Protein AF-0000000085154246 (afdb_homodimer)

Foldseek 3Di:
DPPPPLAAAEEEEADDDVVQVVVLCVLQVVDPRYHYDPDPPQQAGAEYEHEADPDQQVVLVVVLVCCVVRSYNAYEYEYCDLACVNLVSCVVSPHQAYAHPVGQSLQSNLVVLVSSCVPVVPNPPCPVLQQAAEEEFAELDPPLCLLLLLLQLQLLLCVVPVNFAEEEEEADAPDWCNCLLQVHDAPAALVVCLVCLVSLGNSSLQSRWDAGPSRYTYHIYHDPPPDPPPSSLVSVLSNSRNVSSRGNYYYYRNYHDDDPSNLSSLLSHQAYEYRAEPDPSSLQSLLVVLVVQVVSDPSNPPRYAYEHEQDDPPRPQDQVNSQVSSVHHHDYYAHRDPPLSVVSSNVSHRSCVSPVPDPRNVRSNVVSCVVVVVVVVVVVVVVVVD/DPPPPLAQAEEEEADDDPVQVVVLCVLQVVDPRYHYDPDPPQQAGAEYEHEADPDQQVVLVVVLVCCVVRSYNAYEYEYCDLACVNLVSCVVSPHQAYAHPVGQSLQSNLVVLVSSCVPVVPNPPCPVLQQAAEEEFAELDPPLCRLLLLLQLQLLLCVLPVNFAEEEEEADAPDWCNCLLQVHDAPAALVVCLVCLVSLGHSSLQSRWDAGPSRYTYHIYHDPPPDPPPSNLVSVLSNSRNVSSRGNY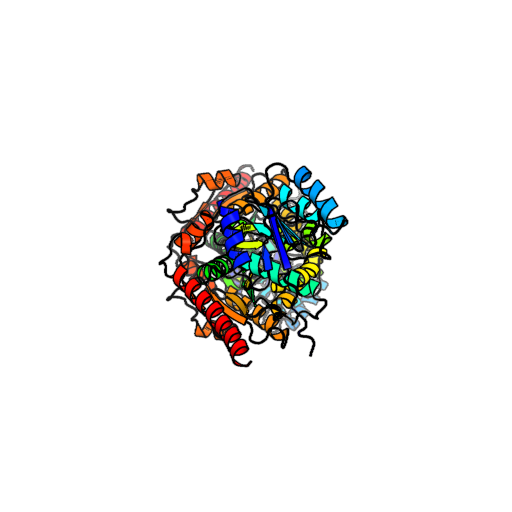YYYRNYHDDDPSNLSSLLSHQAYEYRAEQDPSSLQSLLVVLVVQVVSDPSNPPRYAYEHEQDDPPRPQDQVNSQVSSVHHHDYYAHRDPPLSVVSSNVSHRSCVSPVPDPRNVRSNVVSCVVVVVVVVVVVVVVVVD

Radius of gyration: 33.59 Å; Cα contacts (8 Å, |Δi|>4): 1406; chains: 2; bounding box: 51×113×71 Å

InterPro domains:
  IPR025669 AAA domain [PF13614] (134-272)
  IPR027417 P-loop containing nucleoside triphosphate hydrolase [G3DSA:3.40.50.300] (132-374)
  IPR027417 P-loop containing nucleoside triphosphate hydrolase [SSF52540] (134-374)
  IPR050625 ParA/MinD ATPase [PTHR43384] (123-372)

pLDDT: mean 81.23, std 17.42, range [25.52, 98.69]

Secondary structure (DSSP, 8-state):
-------PEEEEEE--SHHHHHHHHHHHHTSTTEEEE--TT-S-EEEEEEE--S-HHHHHHHHHHHHHTTSEEEEEEEES---HHHHHHHHHHTEEEEEESSPPHHHHHHHHHHHHHHHT-S----------EEEEEEESSTTSSHHHHHHHHHHHHHHH-TTS-EEEEE--SS---HHHHTT------HHHHHHTGGG--HHHHHHTSEE-TTS-EEEPPPP--TT--THHHHHHHHHHHHHHTT-SEEEEE-TT---HHHHHHHHH-SEEEEEE-SSHHHHHHHHHHHHHHHHTGGGTTTTEEEEEEEE-TT-SS-HHHHHHHHTS-EEEEEE--HHHHHHHHHHT--HHHH-TTSHHHHHHHHHHHHHHHHHHHHHHHHHHT-/-------PEEEEEE---HHHHHHHHHHHHTSTTEEEE--TT-S-EEEEEEE--S-HHHHHHHHHHHHHTTSEEEEEEEES---HHHHHHHHHHT-SEEEESSPPHHHHHHHHHHHHHHHT-S----------EEEEEEESSTTSSHHHHHHHHHHHHHHH-TTS-EEEEE--SS---HHHHTT------HHHHHHTGGG--HHHHHHTSEE-TTS-EEEPPPP--TT--THHHHHHHHHHHHHHTT-SEEEEE-TT---HHHHHHHHH-SEEEEEE-SSHHHHHHHHHHHHHHHHTGGGTTTTEEEEEEEE-TT-SS-HHHHHHHHTS-EEEEEE--HHHHHHHHHHT--HHHH-TTSHHHHHHHHHHHHHHHHHHHHHHHHHHT-

Nearest PDB structures (foldseek):
  3ea0-assembly1_A  TM=9.369E-01  e=1.024E-16  Chlorobaculum tepidum TLS
  3ea0-assembly1_B  TM=9.323E-01  e=1.671E-16  Chlorobaculum tepidum TLS
  1hyq-assembly1_A  TM=8.424E-01  e=2.486E-11  Archaeoglobus fulgidus
  3r9j-assembly1_B-1  TM=8.556E-01  e=5.227E-10  Escherichia coli K-12
  4e09-assembly1_A-2  TM=7.878E-01  e=6.730E-06  Escherichia coli

Sequence (772 aa):
MKYNRTKKLSARLAVKTPEVLQSLTDIVSSLDNITLLDDPKATRVDVLVLEIGSDPDSELETIRTLLQEGVVGTLFVTSAEATSKILLPALHTGAKEFFQQPILPQEVVKAFMEVRVSDNGQESEEMPSKEGSIFSVLGAKGGVGTTTFAVNLATSIQSFDKSKLVALIDMNRMVGEVPLFLNLETDLNWEEIGKNINRLDAAYLKSAMTRHSSGVYVMPAPNKIANGVQLARDYLVTILTAMQDFFDYIVIDSGMYLDDISFKIFEKSEVVYLISTLSLPCIINAKRLKESLDMGGEMTNGKVQIIANRFEKKSQISLKEAGKMIGGEISVTIPNDYELTMSAINNGKPIANVRGKSNLARVYSALAETIVGKNNTKGKHWWNAKMKYNRTKKLSARLAVKTPEVLQSLTDIVSSLDNITLLDDPKATRVDVLVLEIGSDPDSELETIRTLLQEGVVGTLFVTSAEATSKILLPALHTGAKEFFQQPILPQEVVKAFMEVRVSDNGQESEEMPSKEGSIFSVLGAKGGVGTTTFAVNLATSIQSFDKSKLVALIDMNRMVGEVPLFLNLETDLNWEEIGKNINRLDAAYLKSAMTRHSSGVYVMPAPNKIANGVQLARDYLVTILTAMQDFFDYIVIDSGMYLDDISFKIFEKSEVVYLISTLSLPCIINAKRLKESLDMGGEMTNGKVQIIANRFEKKSQISLKEAGKMIGGEISVTIPNDYELTMSAINNGKPIANVRGKSNLARVYSALAETIVGKNNTKGKHWWNAK

Solvent-accessible surface area (backbone atoms only — not comparable to full-atom values): 40996 Å² total; per-residue (Å²): 132,78,75,77,72,78,75,57,43,35,31,34,75,53,48,83,52,63,72,57,37,50,51,51,49,54,50,49,65,67,39,83,62,48,42,77,51,83,60,87,80,61,74,63,33,44,31,36,36,36,48,54,67,96,52,47,65,68,60,40,55,58,47,36,53,33,43,74,71,54,29,30,65,39,40,34,36,29,27,75,62,83,43,68,82,48,43,50,57,40,47,75,53,54,35,55,35,64,45,53,49,78,74,53,62,53,60,53,52,49,53,54,52,52,53,51,32,64,68,62,71,44,72,45,71,63,60,75,69,54,70,28,42,28,38,36,27,34,14,34,39,57,58,44,44,34,62,62,46,35,54,35,40,42,49,27,35,26,68,74,41,73,75,53,41,32,32,36,35,33,57,24,77,80,70,52,53,61,37,53,39,50,64,48,86,75,84,66,52,58,69,61,52,60,73,41,51,90,59,60,37,68,22,47,51,52,61,53,30,41,72,43,96,77,61,38,29,34,34,68,27,60,69,79,62,88,79,71,74,68,64,59,59,72,42,46,58,53,49,49,55,48,41,20,60,68,26,52,34,34,30,32,23,42,38,61,65,83,50,75,60,48,51,58,51,45,46,66,25,64,33,35,36,39,30,24,38,79,35,54,70,30,37,53,37,34,18,53,50,45,52,53,42,47,67,63,35,87,47,33,51,89,27,66,38,34,30,35,27,62,39,55,93,83,47,88,53,46,67,67,58,50,15,61,67,34,69,48,67,62,70,46,72,37,64,58,49,66,68,62,51,47,51,13,43,59,65,17,34,48,48,47,76,73,44,57,84,36,75,62,29,47,50,35,43,53,51,22,47,53,56,52,52,50,52,50,52,54,50,46,51,59,53,66,72,100,132,78,74,77,72,78,76,58,44,35,31,32,74,53,49,82,52,62,70,57,38,49,52,50,48,55,50,49,66,67,38,83,62,46,43,78,51,82,59,88,80,61,74,63,33,45,32,35,38,36,48,54,66,96,53,46,65,68,60,41,53,59,46,35,54,33,42,72,71,53,30,30,64,40,38,32,36,30,27,75,62,83,43,69,81,50,42,50,58,39,46,74,52,55,34,55,35,66,45,53,50,81,75,52,63,54,59,52,51,51,53,53,51,52,53,52,32,64,69,63,71,46,73,45,70,65,60,74,70,52,70,26,44,28,37,35,26,34,14,35,40,58,59,45,43,35,62,61,48,36,55,35,40,41,51,27,36,26,68,73,40,73,74,52,43,32,32,38,36,34,56,25,75,79,70,55,52,62,39,52,39,51,64,47,85,75,86,67,53,58,69,60,53,61,73,40,50,91,59,60,39,70,23,50,52,52,61,51,30,42,71,42,96,76,60,37,31,34,33,68,27,60,68,76,63,86,78,70,76,70,63,60,58,72,42,46,60,54,50,50,55,47,42,19,62,68,25,53,34,36,29,31,24,40,38,63,64,83,49,76,58,48,50,58,52,45,46,66,25,64,33,35,38,39,30,24,37,80,34,54,68,31,38,54,37,34,18,54,51,43,51,54,42,49,66,62,34,85,48,34,53,88,26,65,39,34,30,34,28,63,39,57,92,85,47,89,55,45,66,67,58,50,15,62,66,35,70,48,67,62,70,45,72,38,64,57,49,66,68,60,52,48,51,13,42,58,64,16,35,49,48,48,78,72,43,57,84,36,76,62,27,47,51,33,44,50,50,24,46,54,56,54,52,52,52,50,52,54,51,45,51,61,53,68,72,98

Structure (mmCIF, N/CA/C/O backbone):
data_AF-0000000085154246-model_v1
#
loop_
_entity.id
_entity.type
_entity.pdbx_description
1 polymer 'Related to septum site-determining protein (MinD)'
#
loop_
_atom_site.group_PDB
_atom_site.id
_atom_site.type_symbol
_atom_site.label_atom_id
_atom_site.label_alt_id
_atom_site.label_comp_id
_atom_site.label_asym_id
_atom_site.label_entity_id
_atom_site.label_seq_id
_atom_site.pdbx_PDB_ins_code
_atom_site.Cartn_x
_atom_site.Cartn_y
_atom_site.Cartn_z
_atom_site.occupancy
_atom_site.B_iso_or_equiv
_atom_site.auth_seq_id
_atom_site.auth_comp_id
_atom_site.auth_asym_id
_atom_site.auth_atom_id
_atom_site.pdbx_PDB_model_num
ATOM 1 N N . MET A 1 1 ? 22.516 -63.531 -15.117 1 25.8 1 MET A N 1
ATOM 2 C CA . MET A 1 1 ? 22.312 -62.094 -15.359 1 25.8 1 MET A CA 1
ATOM 3 C C . MET A 1 1 ? 20.828 -61.75 -15.273 1 25.8 1 MET A C 1
ATOM 5 O O . MET A 1 1 ? 20.078 -61.969 -16.234 1 25.8 1 MET A O 1
ATOM 9 N N . LYS A 1 2 ? 20.234 -62.062 -14.195 1 35.34 2 LYS A N 1
ATOM 10 C CA . LYS A 1 2 ? 18.797 -62.094 -13.984 1 35.34 2 LYS A CA 1
ATOM 11 C C . LYS A 1 2 ? 18.172 -60.719 -14.234 1 35.34 2 LYS A C 1
ATOM 13 O O . LYS A 1 2 ? 18.578 -59.719 -13.633 1 35.34 2 LYS A O 1
ATOM 18 N N . TYR A 1 3 ? 17.859 -60.469 -15.508 1 33.53 3 TYR A N 1
ATOM 19 C CA . TYR A 1 3 ? 17.141 -59.25 -15.883 1 33.53 3 TYR A CA 1
ATOM 20 C C . TYR A 1 3 ? 16.062 -58.906 -14.859 1 33.53 3 TYR A C 1
ATOM 22 O O . TYR A 1 3 ? 15.234 -59.75 -14.516 1 33.53 3 TYR A O 1
ATOM 30 N N . ASN A 1 4 ? 16.422 -58.281 -13.742 1 38.16 4 ASN A N 1
ATOM 31 C CA . ASN A 1 4 ? 15.484 -57.688 -12.797 1 38.16 4 ASN A CA 1
ATOM 32 C C . ASN A 1 4 ? 14.234 -57.188 -13.508 1 38.16 4 ASN A C 1
ATOM 34 O O . ASN A 1 4 ? 14.289 -56.25 -14.281 1 38.16 4 ASN A O 1
ATOM 38 N N . ARG A 1 5 ? 13.312 -58 -14.07 1 43.03 5 ARG A N 1
ATOM 39 C CA . ARG A 1 5 ? 12.031 -57.719 -14.727 1 43.03 5 ARG A CA 1
ATOM 40 C C . ARG A 1 5 ? 11.289 -56.594 -14.008 1 43.03 5 ARG A C 1
ATOM 42 O O . ARG A 1 5 ? 11.016 -56.688 -12.812 1 43.03 5 ARG A O 1
ATOM 49 N N . THR A 1 6 ? 11.555 -55.312 -14.25 1 53.28 6 THR A N 1
ATOM 50 C CA . THR A 1 6 ? 10.875 -54.125 -13.766 1 53.28 6 THR A CA 1
ATOM 51 C C . THR A 1 6 ? 9.383 -54.375 -13.586 1 53.28 6 THR A C 1
ATOM 53 O O . THR A 1 6 ? 8.68 -54.688 -14.547 1 53.28 6 THR A O 1
ATOM 56 N N . LYS A 1 7 ? 8.93 -54.812 -12.547 1 65.75 7 LYS A N 1
ATOM 57 C CA . LYS A 1 7 ? 7.562 -55.156 -12.156 1 65.75 7 LYS A CA 1
ATOM 58 C C . LYS A 1 7 ? 6.578 -54.094 -12.602 1 65.75 7 LYS A C 1
ATOM 60 O O . LYS A 1 7 ? 6.809 -52.906 -12.383 1 65.75 7 LYS A O 1
ATOM 65 N N . LYS A 1 8 ? 5.73 -54.406 -13.523 1 80.94 8 LYS A N 1
ATOM 66 C CA . LYS A 1 8 ? 4.664 -53.5 -13.992 1 80.94 8 LYS A CA 1
ATOM 67 C C . LYS A 1 8 ? 3.668 -53.219 -12.875 1 80.94 8 LYS A C 1
ATOM 69 O O . LYS A 1 8 ? 3.291 -54.094 -12.109 1 80.94 8 LYS A O 1
ATOM 74 N N . LEU A 1 9 ? 3.467 -51.938 -12.633 1 87.38 9 LEU A N 1
ATOM 75 C CA . LEU A 1 9 ? 2.449 -51.5 -11.688 1 87.38 9 LEU A CA 1
ATOM 76 C C . LEU A 1 9 ? 1.05 -51.75 -12.234 1 87.38 9 LEU A C 1
ATOM 78 O O . LEU A 1 9 ? 0.781 -51.5 -13.414 1 87.38 9 LEU A O 1
ATOM 82 N N . SER A 1 10 ? 0.293 -52.438 -11.5 1 90.62 10 SER A N 1
ATOM 83 C CA . SER A 1 10 ? -1.097 -52.625 -11.898 1 90.62 10 SER A CA 1
ATOM 84 C C . SER A 1 10 ? -1.971 -51.469 -11.445 1 90.62 10 SER A C 1
ATOM 86 O O . SER A 1 10 ? -1.787 -50.938 -10.344 1 90.62 10 SER A O 1
ATOM 88 N N . ALA A 1 11 ? -2.826 -51 -12.312 1 93.25 11 ALA A N 1
ATOM 89 C CA . ALA A 1 11 ? -3.725 -49.875 -11.969 1 93.25 11 ALA A CA 1
ATOM 90 C C . ALA A 1 11 ? -5.168 -50.219 -12.344 1 93.25 11 ALA A C 1
ATOM 92 O O . ALA A 1 11 ? -5.414 -50.938 -13.328 1 93.25 11 ALA A O 1
ATOM 93 N N . ARG A 1 12 ? -6.066 -49.812 -11.547 1 93.75 12 ARG A N 1
ATOM 94 C CA . ARG A 1 12 ? -7.496 -49.938 -11.82 1 93.75 12 ARG A CA 1
ATOM 95 C C . ARG A 1 12 ? -8.164 -48.562 -11.766 1 93.75 12 ARG A C 1
ATOM 97 O O . ARG A 1 12 ? -7.852 -47.75 -10.898 1 93.75 12 ARG A O 1
ATOM 104 N N . LEU A 1 13 ? -9.062 -48.344 -12.711 1 94.25 13 LEU A N 1
ATOM 105 C CA . LEU A 1 13 ? -9.797 -47.094 -12.781 1 94.25 13 LEU A CA 1
ATOM 106 C C . LEU A 1 13 ? -11.266 -47.312 -12.43 1 94.25 13 LEU A C 1
ATOM 108 O O . LEU A 1 13 ? -12.016 -47.875 -13.211 1 94.25 13 LEU A O 1
ATOM 112 N N . ALA A 1 14 ? -11.562 -46.906 -11.25 1 90.94 14 ALA A N 1
ATOM 113 C CA . ALA A 1 14 ? -12.961 -46.906 -10.844 1 90.94 14 ALA A CA 1
ATOM 114 C C . ALA A 1 14 ? -13.609 -45.531 -11.07 1 90.94 14 ALA A C 1
ATOM 116 O O . ALA A 1 14 ? -13.93 -44.844 -10.117 1 90.94 14 ALA A O 1
ATOM 117 N N . VAL A 1 15 ? -13.836 -45.219 -12.328 1 92.81 15 VAL A N 1
ATOM 118 C CA . VAL A 1 15 ? -14.312 -43.906 -12.758 1 92.81 15 VAL A CA 1
ATOM 119 C C . VAL A 1 15 ? -15.617 -44.062 -13.531 1 92.81 15 VAL A C 1
ATOM 121 O O . VAL A 1 15 ? -15.703 -44.844 -14.461 1 92.81 15 VAL A O 1
ATOM 124 N N . LYS A 1 16 ? -16.641 -43.25 -13.133 1 88.75 16 LYS A N 1
ATOM 125 C CA . LYS A 1 16 ? -17.984 -43.406 -13.695 1 88.75 16 LYS A CA 1
ATOM 126 C C . LYS A 1 16 ? -18.172 -42.469 -14.883 1 88.75 16 LYS A C 1
ATOM 128 O O . LYS A 1 16 ? -18.859 -42.812 -15.852 1 88.75 16 LYS A O 1
ATOM 133 N N . THR A 1 17 ? -17.609 -41.312 -14.883 1 91.38 17 THR A N 1
ATOM 134 C CA . THR A 1 17 ? -17.75 -40.312 -15.953 1 91.38 17 THR A CA 1
ATOM 135 C C . THR A 1 17 ? -16.953 -40.75 -17.188 1 91.38 17 THR A C 1
ATOM 137 O O . THR A 1 17 ? -15.734 -40.844 -17.125 1 91.38 17 THR A O 1
ATOM 140 N N . PRO A 1 18 ? -17.609 -40.938 -18.266 1 93.19 18 PRO A N 1
ATOM 141 C CA . PRO A 1 18 ? -16.953 -41.5 -19.453 1 93.19 18 PRO A CA 1
ATOM 142 C C . PRO A 1 18 ? -15.773 -40.656 -19.938 1 93.19 18 PRO A C 1
ATOM 144 O O . PRO A 1 18 ? -14.719 -41.188 -20.281 1 93.19 18 PRO A O 1
ATOM 147 N N . GLU A 1 19 ? -16.016 -39.375 -19.922 1 93.06 19 GLU A N 1
ATOM 148 C CA . GLU A 1 19 ? -14.969 -38.5 -20.422 1 93.06 19 GLU A CA 1
ATOM 149 C C . GLU A 1 19 ? -13.727 -38.562 -19.531 1 93.06 19 GLU A C 1
ATOM 151 O O . GLU A 1 19 ? -12.602 -38.562 -20.031 1 93.06 19 GLU A O 1
ATOM 156 N N . VAL A 1 20 ? -13.945 -38.719 -18.281 1 93.88 20 VAL A N 1
ATOM 157 C CA . VAL A 1 20 ? -12.844 -38.781 -17.312 1 93.88 20 VAL A CA 1
ATOM 158 C C . VAL A 1 20 ? -12.148 -40.125 -17.438 1 93.88 20 VAL A C 1
ATOM 160 O O . VAL A 1 20 ? -10.914 -40.219 -17.422 1 93.88 20 VAL A O 1
ATOM 163 N N . LEU A 1 21 ? -12.953 -41.188 -17.578 1 93.5 21 LEU A N 1
ATOM 164 C CA . LEU A 1 21 ? -12.398 -42.531 -17.734 1 93.5 21 LEU A CA 1
ATOM 165 C C . LEU A 1 21 ? -11.516 -42.625 -18.969 1 93.5 21 LEU A C 1
ATOM 167 O O . LEU A 1 21 ? -10.414 -43.156 -18.906 1 93.5 21 LEU A O 1
ATOM 171 N N . GLN A 1 22 ? -12.023 -42.031 -19.984 1 93.25 22 GLN A N 1
ATOM 172 C CA . GLN A 1 22 ? -11.258 -42.062 -21.234 1 93.25 22 GLN A CA 1
ATOM 173 C C . GLN A 1 22 ? -9.938 -41.312 -21.078 1 93.25 22 GLN A C 1
ATOM 175 O O . GLN A 1 22 ? -8.883 -41.781 -21.5 1 93.25 22 GLN A O 1
ATOM 180 N N . SER A 1 23 ? -10.039 -40.125 -20.484 1 92.94 23 SER A N 1
ATOM 181 C CA . SER A 1 23 ? -8.852 -39.312 -20.281 1 92.94 23 SER A CA 1
ATOM 182 C C . SER A 1 23 ? -7.812 -40.062 -19.438 1 92.94 23 SER A C 1
ATOM 184 O O . SER A 1 23 ? -6.641 -40.125 -19.812 1 92.94 23 SER A O 1
ATOM 186 N N . LEU A 1 24 ? -8.25 -40.625 -18.359 1 94 24 LEU A N 1
ATOM 187 C CA . LEU A 1 24 ? -7.348 -41.312 -17.469 1 94 24 LEU A CA 1
ATOM 188 C C . LEU A 1 24 ? -6.773 -42.562 -18.156 1 94 24 LEU A C 1
ATOM 190 O O . LEU A 1 24 ? -5.594 -42.875 -17.984 1 94 24 LEU A O 1
ATOM 194 N N . THR A 1 25 ? -7.609 -43.281 -18.906 1 93.44 25 THR A N 1
ATOM 195 C CA . THR A 1 25 ? -7.156 -44.469 -19.625 1 93.44 25 THR A CA 1
ATOM 196 C C . THR A 1 25 ? -6.059 -44.094 -20.625 1 93.44 25 THR A C 1
ATOM 198 O O . THR A 1 25 ? -5.023 -44.75 -20.688 1 93.44 25 THR A O 1
ATOM 201 N N . ASP A 1 26 ? -6.316 -42.969 -21.297 1 92.56 26 ASP A N 1
ATOM 202 C CA . ASP A 1 26 ? -5.34 -42.531 -22.281 1 92.56 26 ASP A CA 1
ATOM 203 C C . ASP A 1 26 ? -4.012 -42.188 -21.625 1 92.56 26 ASP A C 1
ATOM 205 O O . ASP A 1 26 ? -2.947 -42.562 -22.125 1 92.56 26 ASP A O 1
ATOM 209 N N . ILE A 1 27 ? -4.098 -41.531 -20.547 1 91.31 27 ILE A N 1
ATOM 210 C CA . ILE A 1 27 ? -2.898 -41.062 -19.844 1 91.31 27 ILE A CA 1
ATOM 211 C C . ILE A 1 27 ? -2.15 -42.281 -19.266 1 91.31 27 ILE A C 1
ATOM 213 O O . ILE A 1 27 ? -0.949 -42.438 -19.5 1 91.31 27 ILE A O 1
ATOM 217 N N . VAL A 1 28 ? -2.852 -43.188 -18.594 1 91.06 28 VAL A N 1
ATOM 218 C CA . VAL A 1 28 ? -2.232 -44.281 -17.875 1 91.06 28 VAL A CA 1
ATOM 219 C C . VAL A 1 28 ? -1.682 -45.312 -18.875 1 91.06 28 VAL A C 1
ATOM 221 O O . VAL A 1 28 ? -0.612 -45.875 -18.672 1 91.06 28 VAL A O 1
ATOM 224 N N . SER A 1 29 ? -2.4 -45.438 -19.953 1 88.44 29 SER A N 1
ATOM 225 C CA . SER A 1 29 ? -1.96 -46.375 -20.984 1 88.44 29 SER A CA 1
ATOM 226 C C . SER A 1 29 ? -0.692 -45.875 -21.672 1 88.44 29 SER A C 1
ATOM 228 O O . SER A 1 29 ? 0.043 -46.688 -22.266 1 88.44 29 SER A O 1
ATOM 230 N N . SER A 1 30 ? -0.567 -44.594 -21.625 1 86.25 30 SER A N 1
ATOM 231 C CA . SER A 1 30 ? 0.611 -44.031 -22.266 1 86.25 30 SER A CA 1
ATOM 232 C C . SER A 1 30 ? 1.851 -44.188 -21.391 1 86.25 30 SER A C 1
ATOM 234 O O . SER A 1 30 ? 2.973 -43.969 -21.844 1 86.25 30 SER A O 1
ATOM 236 N N . LEU A 1 31 ? 1.615 -44.5 -20.172 1 84.75 31 LEU A N 1
ATOM 237 C CA . LEU A 1 31 ? 2.723 -44.688 -19.25 1 84.75 31 LEU A CA 1
ATOM 238 C C . LEU A 1 31 ? 3.346 -46.062 -19.406 1 84.75 31 LEU A C 1
ATOM 240 O O . LEU A 1 31 ? 2.633 -47.062 -19.594 1 84.75 31 LEU A O 1
ATOM 244 N N . ASP A 1 32 ? 4.648 -46.062 -19.453 1 78.62 32 ASP A N 1
ATOM 245 C CA . ASP A 1 32 ? 5.363 -47.344 -19.562 1 78.62 32 ASP A CA 1
ATOM 246 C C . ASP A 1 32 ? 5.281 -48.125 -18.25 1 78.62 32 ASP A C 1
ATOM 248 O O . ASP A 1 32 ? 5.242 -47.531 -17.172 1 78.62 32 ASP A O 1
ATOM 252 N N . ASN A 1 33 ? 5.113 -49.438 -18.297 1 80.94 33 ASN A N 1
ATOM 253 C CA . ASN A 1 33 ? 5.23 -50.344 -17.172 1 80.94 33 ASN A CA 1
ATOM 254 C C . ASN A 1 33 ? 4.016 -50.281 -16.25 1 80.94 33 ASN A C 1
ATOM 256 O O . ASN A 1 33 ? 4.148 -50.406 -15.031 1 80.94 33 ASN A O 1
ATOM 260 N N . ILE A 1 34 ? 2.893 -49.781 -16.766 1 87.5 34 ILE A N 1
ATOM 261 C CA . ILE A 1 34 ? 1.636 -49.844 -16.016 1 87.5 34 ILE A CA 1
ATOM 262 C C . ILE A 1 34 ? 0.634 -50.719 -16.75 1 87.5 34 ILE A C 1
ATOM 264 O O . ILE A 1 34 ? 0.479 -50.625 -17.969 1 87.5 34 ILE A O 1
ATOM 268 N N . THR A 1 35 ? 0.025 -51.625 -16.141 1 88.19 35 THR A N 1
ATOM 269 C CA . THR A 1 35 ? -1.022 -52.469 -16.672 1 88.19 35 THR A CA 1
ATOM 270 C C . THR A 1 35 ? -2.385 -52.094 -16.109 1 88.19 35 THR A C 1
ATOM 272 O O . THR A 1 35 ? -2.568 -52.062 -14.891 1 88.19 35 THR A O 1
ATOM 275 N N . LEU A 1 36 ? -3.244 -51.812 -16.922 1 90.12 36 LEU A N 1
ATOM 276 C CA . LEU A 1 36 ? -4.602 -51.5 -16.5 1 90.12 36 LEU A CA 1
ATOM 277 C C . LEU A 1 36 ? -5.434 -52.75 -16.328 1 90.12 36 LEU A C 1
ATOM 279 O O . LEU A 1 36 ? -5.539 -53.562 -17.266 1 90.12 36 LEU A O 1
ATOM 283 N N . LEU A 1 37 ? -5.938 -52.844 -15.172 1 86.5 37 LEU A N 1
ATOM 284 C CA . LEU A 1 37 ? -6.758 -54 -14.883 1 86.5 37 LEU A CA 1
ATOM 285 C C . LEU A 1 37 ? -8.242 -53.688 -15.055 1 86.5 37 LEU A C 1
ATOM 287 O O . LEU A 1 37 ? -8.719 -52.656 -14.555 1 86.5 37 LEU A O 1
ATOM 291 N N . ASP A 1 38 ? -8.992 -54.312 -15.922 1 75.94 38 ASP A N 1
ATOM 292 C CA . ASP A 1 38 ? -10.414 -54.125 -16.172 1 75.94 38 ASP A CA 1
ATOM 293 C C . ASP A 1 38 ? -11.258 -55.062 -15.312 1 75.94 38 ASP A C 1
ATOM 295 O O . ASP A 1 38 ? -12.445 -54.812 -15.094 1 75.94 38 ASP A O 1
ATOM 299 N N . ASP A 1 39 ? -10.641 -56.156 -14.82 1 64.06 39 ASP A N 1
ATOM 300 C CA . ASP A 1 39 ? -11.391 -57.188 -14.109 1 64.06 39 ASP A CA 1
ATOM 301 C C . ASP A 1 39 ? -11.688 -56.75 -12.672 1 64.06 39 ASP A C 1
ATOM 303 O O . ASP A 1 39 ? -10.766 -56.562 -11.875 1 64.06 39 ASP A O 1
ATOM 307 N N . PRO A 1 40 ? -12.961 -56.438 -12.375 1 61.66 40 PRO A N 1
ATOM 308 C CA . PRO A 1 40 ? -13.305 -56.062 -11.008 1 61.66 40 PRO A CA 1
ATOM 309 C C . PRO A 1 40 ? -12.953 -57.125 -9.984 1 61.66 40 PRO A C 1
ATOM 311 O O . PRO A 1 40 ? -12.867 -56.844 -8.789 1 61.66 40 PRO A O 1
ATOM 314 N N . LYS A 1 41 ? -12.727 -58.344 -10.445 1 61.09 41 LYS A N 1
ATOM 315 C CA . LYS A 1 41 ? -12.438 -59.469 -9.562 1 61.09 41 LYS A CA 1
ATOM 316 C C . LYS A 1 41 ? -10.945 -59.594 -9.273 1 61.09 41 LYS A C 1
ATOM 318 O O . LYS A 1 41 ? -10.508 -60.469 -8.547 1 61.09 41 LYS A O 1
ATOM 323 N N . ALA A 1 42 ? -10.203 -58.688 -9.844 1 63 42 ALA A N 1
ATOM 324 C CA . ALA A 1 42 ? -8.766 -58.75 -9.594 1 63 42 ALA A CA 1
ATOM 325 C C . ALA A 1 42 ? -8.461 -58.594 -8.109 1 63 42 ALA A C 1
ATOM 327 O O . ALA A 1 42 ? -9.055 -57.75 -7.441 1 63 42 ALA A O 1
ATOM 328 N N . THR A 1 43 ? -7.633 -59.406 -7.492 1 71.88 43 THR A N 1
ATOM 329 C CA . THR A 1 43 ? -7.414 -59.594 -6.059 1 71.88 43 THR A CA 1
ATOM 330 C C . THR A 1 43 ? -6.566 -58.438 -5.504 1 71.88 43 THR A C 1
ATOM 332 O O . THR A 1 43 ? -6.793 -57.969 -4.383 1 71.88 43 THR A O 1
ATOM 335 N N . ARG A 1 44 ? -5.562 -57.969 -6.207 1 86.62 44 ARG A N 1
ATOM 336 C CA . ARG A 1 44 ? -4.73 -56.906 -5.672 1 86.62 44 ARG A CA 1
ATOM 337 C C . ARG A 1 44 ? -4.355 -55.906 -6.766 1 86.62 44 ARG A C 1
ATOM 339 O O . ARG A 1 44 ? -4.148 -56.281 -7.918 1 86.62 44 ARG A O 1
ATOM 346 N N . VAL A 1 45 ? -4.449 -54.656 -6.547 1 91.19 45 VAL A N 1
ATOM 347 C CA . VAL A 1 45 ? -4.027 -53.625 -7.473 1 91.19 45 VAL A CA 1
ATOM 348 C C . VAL A 1 45 ? -3.049 -52.688 -6.781 1 91.19 45 VAL A C 1
ATOM 350 O O . VAL A 1 45 ? -3.221 -52.344 -5.605 1 91.19 45 VAL A O 1
ATOM 353 N N . ASP A 1 46 ? -2.057 -52.281 -7.512 1 90 46 ASP A N 1
ATOM 354 C CA . ASP A 1 46 ? -1.069 -51.406 -6.918 1 90 46 ASP A CA 1
ATOM 355 C C . ASP A 1 46 ? -1.64 -50 -6.742 1 90 46 ASP A C 1
ATOM 357 O O . ASP A 1 46 ? -1.41 -49.344 -5.719 1 90 46 ASP A O 1
ATOM 361 N N . VAL A 1 47 ? -2.367 -49.531 -7.781 1 92.5 47 VAL A N 1
ATOM 362 C CA . VAL A 1 47 ? -2.922 -48.188 -7.75 1 92.5 47 VAL A CA 1
ATOM 363 C C . VAL A 1 47 ? -4.402 -48.219 -8.117 1 92.5 47 VAL A C 1
ATOM 365 O O . VAL A 1 47 ? -4.781 -48.812 -9.133 1 92.5 47 VAL A O 1
ATOM 368 N N . LEU A 1 48 ? -5.18 -47.688 -7.324 1 92.62 48 LEU A N 1
ATOM 369 C CA . LEU A 1 48 ? -6.598 -47.5 -7.613 1 92.62 48 LEU A CA 1
ATOM 370 C C . LEU A 1 48 ? -6.926 -46 -7.797 1 92.62 48 LEU A C 1
ATOM 372 O O . LEU A 1 48 ? -6.582 -45.188 -6.949 1 92.62 48 LEU A O 1
ATOM 376 N N . VAL A 1 49 ? -7.473 -45.688 -8.93 1 93.62 49 VAL A N 1
ATOM 377 C CA . VAL A 1 49 ? -8.016 -44.375 -9.125 1 93.62 49 VAL A CA 1
ATOM 378 C C . VAL A 1 49 ? -9.539 -44.406 -8.977 1 93.62 49 VAL A C 1
ATOM 380 O O . VAL A 1 49 ? -10.227 -45.062 -9.766 1 93.62 49 VAL A O 1
ATOM 383 N N . LEU A 1 50 ? -9.992 -43.656 -7.953 1 92 50 LEU A N 1
ATOM 384 C CA . LEU A 1 50 ? -11.414 -43.688 -7.629 1 92 50 LEU A CA 1
ATOM 385 C C . LEU A 1 50 ? -12.055 -42.344 -7.895 1 92 50 LEU A C 1
ATOM 387 O O . LEU A 1 50 ? -11.57 -41.312 -7.426 1 92 50 LEU A O 1
ATOM 391 N N . GLU A 1 51 ? -13.031 -42.312 -8.727 1 92.75 51 GLU A N 1
ATOM 392 C CA . GLU A 1 51 ? -13.852 -41.094 -8.859 1 92.75 51 GLU A CA 1
ATOM 393 C C . GLU A 1 51 ? -14.898 -41.031 -7.758 1 92.75 51 GLU A C 1
ATOM 395 O O . GLU A 1 51 ? -15.727 -41.938 -7.613 1 92.75 51 GLU A O 1
ATOM 400 N N . ILE A 1 52 ? -14.742 -39.906 -7.016 1 85.12 52 ILE A N 1
ATOM 401 C CA . ILE A 1 52 ? -15.672 -39.75 -5.906 1 85.12 52 ILE A CA 1
ATOM 402 C C . ILE A 1 52 ? -16.984 -39.156 -6.41 1 85.12 52 ILE A C 1
ATOM 404 O O . ILE A 1 52 ? -16.984 -38.188 -7.156 1 85.12 52 ILE A O 1
ATOM 408 N N . GLY A 1 53 ? -18.047 -39.781 -6.062 1 76.44 53 GLY A N 1
ATOM 409 C CA . GLY A 1 53 ? -19.375 -39.344 -6.453 1 76.44 53 GLY A CA 1
ATOM 410 C C . GLY A 1 53 ? -20.047 -38.5 -5.398 1 76.44 53 GLY A C 1
ATOM 411 O O . GLY A 1 53 ? -19.406 -37.656 -4.77 1 76.44 53 GLY A O 1
ATOM 412 N N . SER A 1 54 ? -21.344 -38.688 -5.348 1 73.12 54 SER A N 1
ATOM 413 C CA . SER A 1 54 ? -22.188 -37.812 -4.52 1 73.12 54 SER A CA 1
ATOM 414 C C . SER A 1 54 ? -22.062 -38.188 -3.045 1 73.12 54 SER A C 1
ATOM 416 O O . SER A 1 54 ? -22.391 -37.375 -2.172 1 73.12 54 SER A O 1
ATOM 418 N N . ASP A 1 55 ? -21.531 -39.375 -2.756 1 77.31 55 ASP A N 1
ATOM 419 C CA . ASP A 1 55 ? -21.391 -39.812 -1.366 1 77.31 55 ASP A CA 1
ATOM 420 C C . ASP A 1 55 ? -19.953 -40.219 -1.061 1 77.31 55 ASP A C 1
ATOM 422 O O . ASP A 1 55 ? -19.656 -41.438 -0.969 1 77.31 55 ASP A O 1
ATOM 426 N N . PRO A 1 56 ? -19.125 -39.375 -0.736 1 78.94 56 PRO A N 1
ATOM 427 C CA . PRO A 1 56 ? -17.703 -39.656 -0.534 1 78.94 56 PRO A CA 1
ATOM 428 C C . PRO A 1 56 ? -17.453 -40.562 0.658 1 78.94 56 PRO A C 1
ATOM 430 O O . PRO A 1 56 ? -16.594 -41.469 0.584 1 78.94 56 PRO A O 1
ATOM 433 N N . ASP A 1 57 ? -18.234 -40.469 1.661 1 80.31 57 ASP A N 1
ATOM 434 C CA . ASP A 1 57 ? -17.984 -41.219 2.883 1 80.31 57 ASP A CA 1
ATOM 435 C C . ASP A 1 57 ? -18.188 -42.719 2.654 1 80.31 57 ASP A C 1
ATOM 437 O O . ASP A 1 57 ? -17.344 -43.531 3.043 1 80.31 57 ASP A O 1
ATOM 441 N N . SER A 1 58 ? -19.281 -43.031 2.043 1 79.62 58 SER A N 1
ATOM 442 C CA . SER A 1 58 ? -19.594 -44.438 1.812 1 79.62 58 SER A CA 1
ATOM 443 C C . SER A 1 58 ? -18.594 -45.062 0.847 1 79.62 58 SER A C 1
ATOM 445 O O . SER A 1 58 ? -18.141 -46.188 1.067 1 79.62 58 SER A O 1
ATOM 447 N N . GLU A 1 59 ? -18.25 -44.312 -0.128 1 80.81 59 GLU A N 1
ATOM 448 C CA . GLU A 1 59 ? -17.344 -44.812 -1.154 1 80.81 59 GLU A CA 1
ATOM 449 C C . GLU A 1 59 ? -15.938 -45.031 -0.6 1 80.81 59 GLU A C 1
ATOM 451 O O . GLU A 1 59 ? -15.273 -46.031 -0.928 1 80.81 59 GLU A O 1
ATOM 456 N N . LEU A 1 60 ? -15.578 -44.219 0.306 1 85.06 60 LEU A N 1
ATOM 457 C CA . LEU A 1 60 ? -14.203 -44.25 0.794 1 85.06 60 LEU A CA 1
ATOM 458 C C . LEU A 1 60 ? -14.055 -45.25 1.948 1 85.06 60 LEU A C 1
ATOM 460 O O . LEU A 1 60 ? -12.961 -45.75 2.193 1 85.06 60 LEU A O 1
ATOM 464 N N . GLU A 1 61 ? -15.172 -45.5 2.621 1 82.12 61 GLU A N 1
ATOM 465 C CA . GLU A 1 61 ? -15.125 -46.5 3.699 1 82.12 61 GLU A CA 1
ATOM 466 C C . GLU A 1 61 ? -14.719 -47.875 3.172 1 82.12 61 GLU A C 1
ATOM 468 O O . GLU A 1 61 ? -13.906 -48.562 3.789 1 82.12 61 GLU A O 1
ATOM 473 N N . THR A 1 62 ? -15.305 -48.219 2.092 1 81.38 62 THR A N 1
ATOM 474 C CA . THR A 1 62 ? -14.984 -49.5 1.465 1 81.38 62 THR A CA 1
ATOM 475 C C . THR A 1 62 ? -13.523 -49.531 1.024 1 81.38 62 THR A C 1
ATOM 477 O O . THR A 1 62 ? -12.844 -50.531 1.192 1 81.38 62 THR A O 1
ATOM 480 N N . ILE A 1 63 ? -13.07 -48.438 0.626 1 86.44 63 ILE A N 1
ATOM 481 C CA . ILE A 1 63 ? -11.719 -48.344 0.084 1 86.44 63 ILE A CA 1
ATOM 482 C C . ILE A 1 63 ? -10.703 -48.406 1.224 1 86.44 63 ILE A C 1
ATOM 484 O O . ILE A 1 63 ? -9.625 -48.969 1.084 1 86.44 63 ILE A O 1
ATOM 488 N N . ARG A 1 64 ? -11.117 -47.875 2.301 1 85 64 ARG A N 1
ATOM 489 C CA . ARG A 1 64 ? -10.242 -47.906 3.469 1 85 64 ARG A CA 1
ATOM 490 C C . ARG A 1 64 ? -9.891 -49.344 3.865 1 85 64 ARG A C 1
ATOM 492 O O . ARG A 1 64 ? -8.734 -49.625 4.168 1 85 64 ARG A O 1
ATOM 499 N N . THR A 1 65 ? -10.844 -50.156 3.834 1 83.94 65 THR A N 1
ATOM 500 C CA . THR A 1 65 ? -10.648 -51.562 4.164 1 83.94 65 THR A CA 1
ATOM 501 C C . THR A 1 65 ? -9.727 -52.25 3.146 1 83.94 65 THR A C 1
ATOM 503 O O . THR A 1 65 ? -8.844 -53 3.516 1 83.94 65 THR A O 1
ATOM 506 N N . LEU A 1 66 ? -9.891 -51.844 1.933 1 85.31 66 LEU A N 1
ATOM 507 C CA . LEU A 1 66 ? -9.094 -52.438 0.863 1 85.31 66 LEU A CA 1
ATOM 508 C C . LEU A 1 66 ? -7.633 -52 0.979 1 85.31 66 LEU A C 1
ATOM 510 O O . LEU A 1 66 ? -6.723 -52.781 0.697 1 85.31 66 LEU A O 1
ATOM 514 N N . LEU A 1 67 ? -7.461 -50.844 1.439 1 87.19 67 LEU A N 1
ATOM 515 C CA . LEU A 1 67 ? -6.113 -50.344 1.649 1 87.19 67 LEU A CA 1
ATOM 516 C C . LEU A 1 67 ? -5.441 -51.062 2.824 1 87.19 67 LEU A C 1
ATOM 518 O O . LEU A 1 67 ? -4.285 -51.469 2.725 1 87.19 67 LEU A O 1
ATOM 522 N N . GLN A 1 68 ? -6.18 -51.219 3.805 1 83.94 68 GLN A N 1
ATOM 523 C CA . GLN A 1 68 ? -5.664 -51.844 5.016 1 83.94 68 GLN A CA 1
ATOM 524 C C . GLN A 1 68 ? -5.312 -53.312 4.77 1 83.94 68 GLN A C 1
ATOM 526 O O . GLN A 1 68 ? -4.324 -53.812 5.309 1 83.94 68 GLN A O 1
ATOM 531 N N . GLU A 1 69 ? -6.082 -53.906 3.961 1 85.38 69 GLU A N 1
ATOM 532 C CA . GLU A 1 69 ? -5.891 -55.344 3.672 1 85.38 69 GLU A CA 1
ATOM 533 C C . GLU A 1 69 ? -4.824 -55.531 2.604 1 85.38 69 GLU A C 1
ATOM 535 O O . GLU A 1 69 ? -4.449 -56.688 2.303 1 85.38 69 GLU A O 1
ATOM 540 N N . GLY A 1 70 ? -4.422 -54.469 2.006 1 86.19 70 GLY A N 1
ATOM 541 C CA . GLY A 1 70 ? -3.363 -54.562 1.011 1 86.19 70 GLY A CA 1
ATOM 542 C C . GLY A 1 70 ? -3.871 -54.938 -0.368 1 86.19 70 GLY A C 1
ATOM 543 O O . GLY A 1 70 ? -3.084 -55.25 -1.255 1 86.19 70 GLY A O 1
ATOM 544 N N . VAL A 1 71 ? -5.113 -54.969 -0.517 1 87.12 71 VAL A N 1
ATOM 545 C CA . VAL A 1 71 ? -5.727 -55.25 -1.814 1 87.12 71 VAL A CA 1
ATOM 546 C C . VAL A 1 71 ? -5.445 -54.094 -2.77 1 87.12 71 VAL A C 1
ATOM 548 O O . VAL A 1 71 ? -5.195 -54.312 -3.959 1 87.12 71 VAL A O 1
ATOM 551 N N . VAL A 1 72 ? -5.445 -52.938 -2.193 1 89.5 72 VAL A N 1
ATOM 552 C CA . VAL A 1 72 ? -5.074 -51.719 -2.91 1 89.5 72 VAL A CA 1
ATOM 553 C C . VAL A 1 72 ? -3.787 -51.125 -2.324 1 89.5 72 VAL A C 1
ATOM 555 O O . VAL A 1 72 ? -3.68 -50.938 -1.108 1 89.5 72 VAL A O 1
ATOM 558 N N . GLY A 1 73 ? -2.863 -50.875 -3.131 1 87.56 73 GLY A N 1
ATOM 559 C CA . GLY A 1 73 ? -1.611 -50.312 -2.654 1 87.56 73 GLY A CA 1
ATOM 560 C C . GLY A 1 73 ? -1.687 -48.812 -2.414 1 87.56 73 GLY A C 1
ATOM 561 O O . GLY A 1 73 ? -1.381 -48.344 -1.318 1 87.56 73 GLY A O 1
ATOM 562 N N . THR A 1 74 ? -1.984 -48.094 -3.482 1 89.19 74 THR A N 1
ATOM 563 C CA . THR A 1 74 ? -2.076 -46.656 -3.439 1 89.19 74 THR A CA 1
ATOM 564 C C . THR A 1 74 ? -3.412 -46.156 -4.004 1 89.19 74 THR A C 1
ATOM 566 O O . THR A 1 74 ? -3.896 -46.719 -5.004 1 89.19 74 THR A O 1
ATOM 569 N N . LEU A 1 75 ? -3.953 -45.25 -3.277 1 89.25 75 LEU A N 1
ATOM 570 C CA . LEU A 1 75 ? -5.242 -44.688 -3.701 1 89.25 75 LEU A CA 1
ATOM 571 C C . LEU A 1 75 ? -5.082 -43.281 -4.254 1 89.25 75 LEU A C 1
ATOM 573 O O . LEU A 1 75 ? -4.484 -42.438 -3.604 1 89.25 75 LEU A O 1
ATOM 577 N N . PHE A 1 76 ? -5.555 -43.125 -5.484 1 89.69 76 PHE A N 1
ATOM 578 C CA . PHE A 1 76 ? -5.781 -41.781 -6.047 1 89.69 76 PHE A CA 1
ATOM 579 C C . PHE A 1 76 ? -7.273 -41.5 -6.18 1 89.69 76 PHE A C 1
ATOM 581 O O . PHE A 1 76 ? -8.055 -42.406 -6.477 1 89.69 76 PHE A O 1
ATOM 588 N N . VAL A 1 77 ? -7.594 -40.219 -5.926 1 88.69 77 VAL A N 1
ATOM 589 C CA . VAL A 1 77 ? -9 -39.844 -5.992 1 88.69 77 VAL A CA 1
ATOM 590 C C . VAL A 1 77 ? -9.195 -38.75 -7.02 1 88.69 77 VAL A C 1
ATOM 592 O O . VAL A 1 77 ? -8.297 -37.906 -7.215 1 88.69 77 VAL A O 1
ATOM 595 N N . THR A 1 78 ? -10.273 -38.812 -7.723 1 89.31 78 THR A N 1
ATOM 596 C CA . THR A 1 78 ? -10.602 -37.719 -8.648 1 89.31 78 THR A CA 1
ATOM 597 C C . THR A 1 78 ? -12.062 -37.312 -8.508 1 89.31 78 THR A C 1
ATOM 599 O O . THR A 1 78 ? -12.914 -38.125 -8.172 1 89.31 78 THR A O 1
ATOM 602 N N . SER A 1 79 ? -12.281 -35.969 -8.648 1 85.38 79 SER A N 1
ATOM 603 C CA . SER A 1 79 ? -13.633 -35.438 -8.609 1 85.38 79 SER A CA 1
ATOM 604 C C . SER A 1 79 ? -13.734 -34.156 -9.414 1 85.38 79 SER A C 1
ATOM 606 O O . SER A 1 79 ? -12.719 -33.5 -9.719 1 85.38 79 SER A O 1
ATOM 608 N N . ALA A 1 80 ? -14.953 -33.875 -9.766 1 79.81 80 ALA A N 1
ATOM 609 C CA . ALA A 1 80 ? -15.203 -32.625 -10.477 1 79.81 80 ALA A CA 1
ATOM 610 C C . ALA A 1 80 ? -15.031 -31.422 -9.547 1 79.81 80 ALA A C 1
ATOM 612 O O . ALA A 1 80 ? -14.617 -30.344 -9.984 1 79.81 80 ALA A O 1
ATOM 613 N N . GLU A 1 81 ? -15.281 -31.672 -8.336 1 71.81 81 GLU A N 1
ATOM 614 C CA . GLU A 1 81 ? -15.188 -30.609 -7.352 1 71.81 81 GLU A CA 1
ATOM 615 C C . GLU A 1 81 ? -14.078 -30.891 -6.34 1 71.81 81 GLU A C 1
ATOM 617 O O . GLU A 1 81 ? -13.867 -32.031 -5.945 1 71.81 81 GLU A O 1
ATOM 622 N N . ALA A 1 82 ? -13.281 -29.922 -6.078 1 64.94 82 ALA A N 1
ATOM 623 C CA . ALA A 1 82 ? -12.234 -30.047 -5.07 1 64.94 82 ALA A CA 1
ATOM 624 C C . ALA A 1 82 ? -12.609 -29.297 -3.795 1 64.94 82 ALA A C 1
ATOM 626 O O . ALA A 1 82 ? -11.992 -28.281 -3.451 1 64.94 82 ALA A O 1
ATOM 627 N N . THR A 1 83 ? -13.641 -29.781 -3.102 1 64.19 83 THR A N 1
ATOM 628 C CA . THR A 1 83 ? -14.102 -29.172 -1.858 1 64.19 83 THR A CA 1
ATOM 629 C C . THR A 1 83 ? -13.578 -29.938 -0.651 1 64.19 83 THR A C 1
ATOM 631 O O . THR A 1 83 ? -13.148 -31.094 -0.781 1 64.19 83 THR A O 1
ATOM 634 N N . SER A 1 84 ? -13.531 -29.266 0.468 1 62.47 84 SER A N 1
ATOM 635 C CA . SER A 1 84 ? -13.109 -29.906 1.703 1 62.47 84 SER A CA 1
ATOM 636 C C . SER A 1 84 ? -13.938 -31.156 1.983 1 62.47 84 SER A C 1
ATOM 638 O O . SER A 1 84 ? -13.43 -32.125 2.543 1 62.47 84 SER A O 1
ATOM 640 N N . LYS A 1 85 ? -15.125 -31.141 1.592 1 68.5 85 LYS A N 1
ATOM 641 C CA . LYS A 1 85 ? -16.047 -32.25 1.817 1 68.5 85 LYS A CA 1
ATOM 642 C C . LYS A 1 85 ? -15.555 -33.531 1.1 1 68.5 85 LYS A C 1
ATOM 644 O O . LYS A 1 85 ? -15.828 -34.625 1.543 1 68.5 85 LYS A O 1
ATOM 649 N N . ILE A 1 86 ? -14.82 -33.312 0.039 1 70.81 86 ILE A N 1
ATOM 650 C CA . ILE A 1 86 ? -14.328 -34.438 -0.752 1 70.81 86 ILE A CA 1
ATOM 651 C C . ILE A 1 86 ? -12.875 -34.719 -0.379 1 70.81 86 ILE A C 1
ATOM 653 O O . ILE A 1 86 ? -12.508 -35.875 -0.159 1 70.81 86 ILE A O 1
ATOM 657 N N . LEU A 1 87 ? -12.172 -33.688 -0.23 1 67.81 87 LEU A N 1
ATOM 658 C CA . LEU A 1 87 ? -10.727 -33.812 -0.08 1 67.81 87 LEU A CA 1
ATOM 659 C C . LEU A 1 87 ? -10.367 -34.375 1.295 1 67.81 87 LEU A C 1
ATOM 661 O O . LEU A 1 87 ? -9.492 -35.219 1.415 1 67.81 87 LEU A O 1
ATOM 665 N N . LEU A 1 88 ? -11.047 -33.875 2.254 1 65.31 88 LEU A N 1
ATOM 666 C CA . LEU A 1 88 ? -10.688 -34.281 3.609 1 65.31 88 LEU A CA 1
ATOM 667 C C . LEU A 1 88 ? -10.945 -35.75 3.82 1 65.31 88 LEU A C 1
ATOM 669 O O . LEU A 1 88 ? -10.055 -36.5 4.281 1 65.31 88 LEU A O 1
ATOM 673 N N . PRO A 1 89 ? -12.125 -36.281 3.453 1 71.88 89 PRO A N 1
ATOM 674 C CA . PRO A 1 89 ? -12.336 -37.719 3.584 1 71.88 89 PRO A CA 1
ATOM 675 C C . PRO A 1 89 ? -11.336 -38.562 2.773 1 71.88 89 PRO A C 1
ATOM 677 O O . PRO A 1 89 ? -10.898 -39.625 3.217 1 71.88 89 PRO A O 1
ATOM 680 N N . ALA A 1 90 ? -10.961 -38.062 1.629 1 76.19 90 ALA A N 1
ATOM 681 C CA . ALA A 1 90 ? -9.984 -38.75 0.794 1 76.19 90 ALA A CA 1
ATOM 682 C C . ALA A 1 90 ? -8.633 -38.875 1.501 1 76.19 90 ALA A C 1
ATOM 684 O O . ALA A 1 90 ? -8.008 -39.938 1.501 1 76.19 90 ALA A O 1
ATOM 685 N N . LEU A 1 91 ? -8.359 -37.844 2.098 1 67.75 91 LEU A N 1
ATOM 686 C CA . LEU A 1 91 ? -7.098 -37.812 2.828 1 67.75 91 LEU A CA 1
ATOM 687 C C . LEU A 1 91 ? -7.133 -38.75 4.027 1 67.75 91 LEU A C 1
ATOM 689 O O . LEU A 1 91 ? -6.172 -39.469 4.281 1 67.75 91 LEU A O 1
ATOM 693 N N . HIS A 1 92 ? -8.258 -38.688 4.684 1 71.06 92 HIS A N 1
ATOM 694 C CA . HIS A 1 92 ? -8.414 -39.531 5.863 1 71.06 92 HIS A CA 1
ATOM 695 C C . HIS A 1 92 ? -8.375 -41 5.492 1 71.06 92 HIS A C 1
ATOM 697 O O . HIS A 1 92 ? -7.949 -41.844 6.293 1 71.06 92 HIS A O 1
ATOM 703 N N . THR A 1 93 ? -8.758 -41.25 4.281 1 76.5 93 THR A N 1
ATOM 704 C CA . THR A 1 93 ? -8.758 -42.625 3.797 1 76.5 93 THR A CA 1
ATOM 705 C C . THR A 1 93 ? -7.348 -43.062 3.408 1 76.5 93 THR A C 1
ATOM 707 O O . THR A 1 93 ? -7.059 -44.25 3.346 1 76.5 93 THR A O 1
ATOM 710 N N . GLY A 1 94 ? -6.477 -42.062 3.133 1 74.31 94 GLY A N 1
ATOM 711 C CA . GLY A 1 94 ? -5.105 -42.375 2.771 1 74.31 94 GLY A CA 1
ATOM 712 C C . GLY A 1 94 ? -4.797 -42.094 1.31 1 74.31 94 GLY A C 1
ATOM 713 O O . GLY A 1 94 ? -3.83 -42.625 0.766 1 74.31 94 GLY A O 1
ATOM 714 N N . ALA A 1 95 ? -5.617 -41.375 0.716 1 81.5 95 ALA A N 1
ATOM 715 C CA . ALA A 1 95 ? -5.328 -41.031 -0.669 1 81.5 95 ALA A CA 1
ATOM 716 C C . ALA A 1 95 ? -4.02 -40.25 -0.771 1 81.5 95 ALA A C 1
ATOM 718 O O . ALA A 1 95 ? -3.76 -39.344 0.026 1 81.5 95 ALA A O 1
ATOM 719 N N . LYS A 1 96 ? -3.27 -40.656 -1.699 1 76.31 96 LYS A N 1
ATOM 720 C CA . LYS A 1 96 ? -1.95 -40.031 -1.846 1 76.31 96 LYS A CA 1
ATOM 721 C C . LYS A 1 96 ? -1.994 -38.844 -2.809 1 76.31 96 LYS A C 1
ATOM 723 O O . LYS A 1 96 ? -1.107 -38 -2.791 1 76.31 96 LYS A O 1
ATOM 728 N N . GLU A 1 97 ? -3.094 -38.969 -3.672 1 78.44 97 GLU A N 1
ATOM 729 C CA . GLU A 1 97 ? -3.217 -37.906 -4.66 1 78.44 97 GLU A CA 1
ATOM 730 C C . GLU A 1 97 ? -4.68 -37.625 -4.988 1 78.44 97 GLU A C 1
ATOM 732 O O . GLU A 1 97 ? -5.531 -38.5 -4.867 1 78.44 97 GLU A O 1
ATOM 737 N N . PHE A 1 98 ? -4.918 -36.344 -5.27 1 80.12 98 PHE A N 1
ATOM 738 C CA . PHE A 1 98 ? -6.223 -35.906 -5.75 1 80.12 98 PHE A CA 1
ATOM 739 C C . PHE A 1 98 ? -6.102 -35.219 -7.113 1 80.12 98 PHE A C 1
ATOM 741 O O . PHE A 1 98 ? -5.332 -34.281 -7.273 1 80.12 98 PHE A O 1
ATOM 748 N N . PHE A 1 99 ? -6.867 -35.812 -8.086 1 82.38 99 PHE A N 1
ATOM 749 C CA . PHE A 1 99 ? -6.914 -35.25 -9.422 1 82.38 99 PHE A CA 1
ATOM 750 C C . PHE A 1 99 ? -8.203 -34.469 -9.625 1 82.38 99 PHE A C 1
ATOM 752 O O . PHE A 1 99 ? -9.289 -35.031 -9.703 1 82.38 99 PHE A O 1
ATOM 759 N N . GLN A 1 100 ? -8.047 -33.125 -9.664 1 77.31 100 GLN A N 1
ATOM 760 C CA . GLN A 1 100 ? -9.227 -32.312 -9.969 1 77.31 100 GLN A CA 1
ATOM 761 C C . GLN A 1 100 ? -9.578 -32.375 -11.445 1 77.31 100 GLN A C 1
ATOM 763 O O . GLN A 1 100 ? -8.695 -32.312 -12.305 1 77.31 100 GLN A O 1
ATOM 768 N N . GLN A 1 101 ? -10.914 -32.5 -11.758 1 81.88 101 GLN A N 1
ATOM 769 C CA . GLN A 1 101 ? -11.375 -32.531 -13.141 1 81.88 101 GLN A CA 1
ATOM 770 C C . GLN A 1 101 ? -11.594 -31.125 -13.695 1 81.88 101 GLN A C 1
ATOM 772 O O . GLN A 1 101 ? -12.07 -30.25 -12.984 1 81.88 101 GLN A O 1
ATOM 777 N N . PRO A 1 102 ? -11.242 -30.812 -14.953 1 80.06 102 PRO A N 1
ATOM 778 C CA . PRO A 1 102 ? -10.664 -31.766 -15.906 1 80.06 102 PRO A CA 1
ATOM 779 C C . PRO A 1 102 ? -9.234 -32.156 -15.562 1 80.06 102 PRO A C 1
ATOM 781 O O . PRO A 1 102 ? -8.469 -31.328 -15.062 1 80.06 102 PRO A O 1
ATOM 784 N N . ILE A 1 103 ? -8.922 -33.375 -15.836 1 82.81 103 ILE A N 1
ATOM 785 C CA . ILE A 1 103 ? -7.672 -34 -15.414 1 82.81 103 ILE A CA 1
ATOM 786 C C . ILE A 1 103 ? -6.504 -33.406 -16.203 1 82.81 103 ILE A C 1
ATOM 788 O O . ILE A 1 103 ? -6.59 -33.25 -17.422 1 82.81 103 ILE A O 1
ATOM 792 N N . LEU A 1 104 ? -5.473 -33.062 -15.516 1 76.62 104 LEU A N 1
ATOM 793 C CA . LEU A 1 104 ? -4.215 -32.656 -16.141 1 76.62 104 LEU A CA 1
ATOM 794 C C . LEU A 1 104 ? -3.271 -33.844 -16.266 1 76.62 104 LEU A C 1
ATOM 796 O O . LEU A 1 104 ? -2.885 -34.469 -15.266 1 76.62 104 LEU A O 1
ATOM 800 N N . PRO A 1 105 ? -2.938 -34.156 -17.438 1 82.44 105 PRO A N 1
ATOM 801 C CA . PRO A 1 105 ? -2.111 -35.344 -17.641 1 82.44 105 PRO A CA 1
ATOM 802 C C . PRO A 1 105 ? -0.834 -35.312 -16.812 1 82.44 105 PRO A C 1
ATOM 804 O O . PRO A 1 105 ? -0.438 -36.375 -16.266 1 82.44 105 PRO A O 1
ATOM 807 N N . GLN A 1 106 ? -0.322 -34.156 -16.609 1 75.94 106 GLN A N 1
ATOM 808 C CA . GLN A 1 106 ? 0.958 -34.062 -15.914 1 75.94 106 GLN A CA 1
ATOM 809 C C . GLN A 1 106 ? 0.823 -34.469 -14.453 1 75.94 106 GLN A C 1
ATOM 811 O O . GLN A 1 106 ? 1.734 -35.062 -13.891 1 75.94 106 GLN A O 1
ATOM 816 N N . GLU A 1 107 ? -0.303 -34.188 -13.945 1 78.94 107 GLU A N 1
ATOM 817 C CA . GLU A 1 107 ? -0.536 -34.562 -12.547 1 78.94 107 GLU A CA 1
ATOM 818 C C . GLU A 1 107 ? -0.598 -36.062 -12.391 1 78.94 107 GLU A C 1
ATOM 820 O O . GLU A 1 107 ? -0.052 -36.625 -11.43 1 78.94 107 GLU A O 1
ATOM 825 N N . VAL A 1 108 ? -1.238 -36.656 -13.328 1 85.88 108 VAL A N 1
ATOM 826 C CA . VAL A 1 108 ? -1.418 -38.125 -13.273 1 85.88 108 VAL A CA 1
ATOM 827 C C . VAL A 1 108 ? -0.078 -38.812 -13.5 1 85.88 108 VAL A C 1
ATOM 829 O O . VAL A 1 108 ? 0.295 -39.719 -12.75 1 85.88 108 VAL A O 1
ATOM 832 N N . VAL A 1 109 ? 0.601 -38.312 -14.461 1 80.88 109 VAL A N 1
ATOM 833 C CA . VAL A 1 109 ? 1.9 -38.875 -14.789 1 80.88 109 VAL A CA 1
ATOM 834 C C . VAL A 1 109 ? 2.818 -38.812 -13.57 1 80.88 109 VAL A C 1
ATOM 836 O O . VAL A 1 109 ? 3.422 -39.812 -13.172 1 80.88 109 VAL A O 1
ATOM 839 N N . LYS A 1 110 ? 2.85 -37.719 -13.023 1 75.38 110 LYS A N 1
ATOM 840 C CA . LYS A 1 110 ? 3.717 -37.5 -11.867 1 75.38 110 LYS A CA 1
ATOM 841 C C . LYS A 1 110 ? 3.33 -38.438 -10.719 1 75.38 110 LYS A C 1
ATOM 843 O O . LYS A 1 110 ? 4.195 -39.031 -10.086 1 75.38 110 LYS A O 1
ATOM 848 N N . ALA A 1 111 ? 2.084 -38.531 -10.422 1 81.38 111 ALA A N 1
ATOM 849 C CA . ALA A 1 111 ? 1.597 -39.344 -9.32 1 81.38 111 ALA A CA 1
ATOM 850 C C . ALA A 1 111 ? 1.973 -40.812 -9.523 1 81.38 111 ALA A C 1
ATOM 852 O O . ALA A 1 111 ? 2.441 -41.469 -8.594 1 81.38 111 ALA A O 1
ATOM 853 N N . PHE A 1 112 ? 1.819 -41.281 -10.688 1 84.44 112 PHE A N 1
ATOM 854 C CA . PHE A 1 112 ? 2.111 -42.688 -10.984 1 84.44 112 PHE A CA 1
ATOM 855 C C . PHE A 1 112 ? 3.611 -42.938 -10.93 1 84.44 112 PHE A C 1
ATOM 857 O O . PHE A 1 112 ? 4.047 -44 -10.469 1 84.44 112 PHE A O 1
ATOM 864 N N . MET A 1 113 ? 4.309 -41.938 -11.32 1 75.81 113 MET A N 1
ATOM 865 C CA . MET A 1 113 ? 5.762 -42.094 -11.281 1 75.81 113 MET A CA 1
ATOM 866 C C . MET A 1 113 ? 6.262 -42.156 -9.844 1 75.81 113 MET A C 1
ATOM 868 O O . MET A 1 113 ? 7.191 -42.906 -9.539 1 75.81 113 MET A O 1
ATOM 872 N N . GLU A 1 114 ? 5.633 -41.469 -9.086 1 73.38 114 GLU A N 1
ATOM 873 C CA . GLU A 1 114 ? 6.023 -41.438 -7.676 1 73.38 114 GLU A CA 1
ATOM 874 C C . GLU A 1 114 ? 5.746 -42.812 -7.016 1 73.38 114 GLU A C 1
ATOM 876 O O . GLU A 1 114 ? 6.523 -43.25 -6.176 1 73.38 114 GLU A O 1
ATOM 881 N N . VAL A 1 115 ? 4.617 -43.406 -7.297 1 77.88 115 VAL A N 1
ATOM 882 C CA . VAL A 1 115 ? 4.266 -44.719 -6.742 1 77.88 115 VAL A CA 1
ATOM 883 C C . VAL A 1 115 ? 5.27 -45.75 -7.211 1 77.88 115 VAL A C 1
ATOM 885 O O . VAL A 1 115 ? 5.648 -46.656 -6.441 1 77.88 115 VAL A O 1
ATOM 888 N N . ARG A 1 116 ? 5.676 -45.688 -8.367 1 72.5 116 ARG A N 1
ATOM 889 C CA . ARG A 1 116 ? 6.625 -46.656 -8.938 1 72.5 116 ARG A CA 1
ATOM 890 C C . ARG A 1 116 ? 7.953 -46.625 -8.188 1 72.5 116 ARG A C 1
ATOM 892 O O . ARG A 1 116 ? 8.555 -47.656 -7.93 1 72.5 116 ARG A O 1
ATOM 899 N N . VAL A 1 117 ? 8.297 -45.5 -7.91 1 61.75 117 VAL A N 1
ATOM 900 C CA . VAL A 1 117 ? 9.57 -45.312 -7.223 1 61.75 117 VAL A CA 1
ATOM 901 C C . VAL A 1 117 ? 9.5 -45.938 -5.832 1 61.75 117 VAL A C 1
ATOM 903 O O . VAL A 1 117 ? 10.453 -46.594 -5.379 1 61.75 117 VAL A O 1
ATOM 906 N N . SER A 1 118 ? 8.367 -45.812 -5.234 1 61.31 118 SER A N 1
ATOM 907 C CA . SER A 1 118 ? 8.211 -46.344 -3.875 1 61.31 118 SER A CA 1
ATOM 908 C C . SER A 1 118 ? 8.141 -47.844 -3.863 1 61.31 118 SER A C 1
ATOM 910 O O . SER A 1 118 ? 8.602 -48.5 -2.914 1 61.31 118 SER A O 1
ATOM 912 N N . ASP A 1 119 ? 7.59 -48.562 -4.789 1 58.97 119 ASP A N 1
ATOM 913 C CA . ASP A 1 119 ? 7.371 -50 -4.852 1 58.97 119 ASP A CA 1
ATOM 914 C C . ASP A 1 119 ? 8.68 -50.75 -5.117 1 58.97 119 ASP A C 1
ATOM 916 O O . ASP A 1 119 ? 8.852 -51.875 -4.68 1 58.97 119 ASP A O 1
ATOM 920 N N . ASN A 1 120 ? 9.516 -50.406 -6.102 1 52.16 120 ASN A N 1
ATOM 921 C CA . ASN A 1 120 ? 10.719 -51.156 -6.453 1 52.16 120 ASN A CA 1
ATOM 922 C C . ASN A 1 120 ? 11.781 -51.062 -5.359 1 52.16 120 ASN A C 1
ATOM 924 O O . ASN A 1 120 ? 12.914 -51.5 -5.539 1 52.16 120 ASN A O 1
ATOM 928 N N . GLY A 1 121 ? 11.344 -50.781 -4.191 1 46.59 121 GLY A N 1
ATOM 929 C CA . GLY A 1 121 ? 12.445 -50.688 -3.238 1 46.59 121 GLY A CA 1
ATOM 930 C C . GLY A 1 121 ? 13.648 -49.938 -3.785 1 46.59 121 GLY A C 1
ATOM 931 O O . GLY A 1 121 ? 14.711 -49.938 -3.164 1 46.59 121 GLY A O 1
ATOM 932 N N . GLN A 1 122 ? 13.953 -50.125 -5.047 1 37.88 122 GLN A N 1
ATOM 933 C CA . GLN A 1 122 ? 15.047 -49.438 -5.699 1 37.88 122 GLN A CA 1
ATOM 934 C C . GLN A 1 122 ? 15.023 -47.938 -5.363 1 37.88 122 GLN A C 1
ATOM 936 O O . GLN A 1 122 ? 13.953 -47.375 -5.172 1 37.88 122 GLN A O 1
ATOM 941 N N . GLU A 1 123 ? 16.109 -47.562 -4.77 1 34.53 123 GLU A N 1
ATOM 942 C CA . GLU A 1 123 ? 16.359 -46.125 -4.691 1 34.53 123 GLU A CA 1
ATOM 943 C C . GLU A 1 123 ? 15.859 -45.406 -5.941 1 34.53 123 GLU A C 1
ATOM 945 O O . GLU A 1 123 ? 16.125 -45.844 -7.062 1 34.53 123 GLU A O 1
ATOM 950 N N . SER A 1 124 ? 14.656 -45.062 -5.988 1 35.09 124 SER A N 1
ATOM 951 C CA . SER A 1 124 ? 14.211 -44.188 -7.078 1 35.09 124 SER A CA 1
ATOM 952 C C . SER A 1 124 ? 15.398 -43.625 -7.84 1 35.09 124 SER A C 1
ATOM 954 O O . SER A 1 124 ? 16.328 -43.094 -7.238 1 35.09 124 SER A O 1
ATOM 956 N N . GLU A 1 125 ? 16 -44.344 -8.656 1 33.53 125 GLU A N 1
ATOM 957 C CA . GLU A 1 125 ? 16.672 -43.344 -9.492 1 33.53 125 GLU A CA 1
ATOM 958 C C . GLU A 1 125 ? 15.922 -42 -9.461 1 33.53 125 GLU A C 1
ATOM 960 O O . GLU A 1 125 ? 14.695 -41.969 -9.586 1 33.53 125 GLU A O 1
ATOM 965 N N . GLU A 1 126 ? 16.344 -41.188 -8.648 1 34.56 126 GLU A N 1
ATOM 966 C CA . GLU A 1 126 ? 15.906 -39.812 -8.391 1 34.56 126 GLU A CA 1
ATOM 967 C C . GLU A 1 126 ? 15.188 -39.219 -9.602 1 34.56 126 GLU A C 1
ATOM 969 O O . GLU A 1 126 ? 15.797 -39.031 -10.648 1 34.56 126 GLU A O 1
ATOM 974 N N . MET A 1 127 ? 14.172 -39.938 -10.172 1 36.25 127 MET A N 1
ATOM 975 C CA . MET A 1 127 ? 13.656 -38.938 -11.086 1 36.25 127 MET A CA 1
ATOM 976 C C . MET A 1 127 ? 14.109 -37.531 -10.672 1 36.25 127 MET A C 1
ATOM 978 O O . MET A 1 127 ? 14.102 -37.188 -9.484 1 36.25 127 MET A O 1
ATOM 982 N N . PRO A 1 128 ? 14.953 -37.094 -11.344 1 38.16 128 PRO A N 1
ATOM 983 C CA . PRO A 1 128 ? 15.438 -35.781 -10.93 1 38.16 128 PRO A CA 1
ATOM 984 C C . PRO A 1 128 ? 14.359 -34.938 -10.266 1 38.16 128 PRO A C 1
ATOM 986 O O . PRO A 1 128 ? 13.227 -34.875 -10.758 1 38.16 128 PRO A O 1
ATOM 989 N N . SER A 1 129 ? 14.016 -35.156 -8.953 1 46.19 129 SER A N 1
ATOM 990 C CA . SER A 1 129 ? 13.203 -34.25 -8.156 1 46.19 129 SER A CA 1
ATOM 991 C C . SER A 1 129 ? 13 -32.906 -8.875 1 46.19 129 SER A C 1
ATOM 993 O O . SER A 1 129 ? 13.969 -32.25 -9.234 1 46.19 129 SER A O 1
ATOM 995 N N . LYS A 1 130 ? 12.07 -32.875 -9.719 1 58.5 130 LYS A N 1
ATOM 996 C CA . LYS A 1 130 ? 11.797 -31.562 -10.289 1 58.5 130 LYS A CA 1
ATOM 997 C C . LYS A 1 130 ? 11.914 -30.469 -9.234 1 58.5 130 LYS A C 1
ATOM 999 O O . LYS A 1 130 ? 11.406 -30.609 -8.117 1 58.5 130 LYS A O 1
ATOM 1004 N N . GLU A 1 131 ? 12.953 -29.844 -9.211 1 78.06 131 GLU A N 1
ATOM 1005 C CA . GLU A 1 131 ? 13.047 -28.672 -8.344 1 78.06 131 GLU A CA 1
ATOM 1006 C C . GLU A 1 131 ? 12.336 -27.469 -8.969 1 78.06 131 GLU A C 1
ATOM 1008 O O . GLU A 1 131 ? 12.898 -26.781 -9.82 1 78.06 131 GLU A O 1
ATOM 1013 N N . GLY A 1 132 ? 10.961 -27.422 -8.695 1 90.31 132 GLY A N 1
ATOM 1014 C CA . GLY A 1 132 ? 10.18 -26.281 -9.18 1 90.31 132 GLY A CA 1
ATOM 1015 C C . GLY A 1 132 ? 10.883 -24.953 -8.984 1 90.31 132 GLY A C 1
ATOM 1016 O O . GLY A 1 132 ? 11.578 -24.75 -7.988 1 90.31 132 GLY A O 1
ATOM 1017 N N . SER A 1 133 ? 10.82 -24.172 -10.016 1 94.69 133 SER A N 1
ATOM 1018 C CA . SER A 1 133 ? 11.414 -22.844 -9.938 1 94.69 133 SER A CA 1
ATOM 1019 C C . SER A 1 133 ? 10.508 -21.875 -9.172 1 94.69 133 SER A C 1
ATOM 1021 O O . SER A 1 133 ? 9.297 -21.828 -9.422 1 94.69 133 SER A O 1
ATOM 1023 N N . ILE A 1 134 ? 11.125 -21.156 -8.25 1 95.5 134 ILE A N 1
ATOM 1024 C CA . ILE A 1 134 ? 10.375 -20.219 -7.43 1 95.5 134 ILE A CA 1
ATOM 1025 C C . ILE A 1 134 ? 10.656 -18.781 -7.895 1 95.5 134 ILE A C 1
ATOM 1027 O O . ILE A 1 134 ? 11.82 -18.391 -8.047 1 95.5 134 ILE A O 1
ATOM 1031 N N . PHE A 1 135 ? 9.586 -18.031 -8.148 1 97.12 135 PHE A N 1
ATOM 1032 C CA . PHE A 1 135 ? 9.656 -16.609 -8.492 1 97.12 135 PHE A CA 1
ATOM 1033 C C . PHE A 1 135 ? 8.93 -15.773 -7.449 1 97.12 135 PHE A C 1
ATOM 1035 O O . PHE A 1 135 ? 7.703 -15.828 -7.344 1 97.12 135 PHE A O 1
ATOM 1042 N N . SER A 1 136 ? 9.688 -15 -6.719 1 96.25 136 SER A N 1
ATOM 1043 C CA . SER A 1 136 ? 9.117 -14.164 -5.672 1 96.25 136 SER A CA 1
ATOM 1044 C C . SER A 1 136 ? 8.914 -12.734 -6.16 1 96.25 136 SER A C 1
ATOM 1046 O O . SER A 1 136 ? 9.75 -12.195 -6.883 1 96.25 136 SER A O 1
ATOM 1048 N N . VAL A 1 137 ? 7.773 -12.164 -5.777 1 97.19 137 VAL A N 1
ATOM 1049 C CA . VAL A 1 137 ? 7.441 -10.797 -6.156 1 97.19 137 VAL A CA 1
ATOM 1050 C C . VAL A 1 137 ? 7.352 -9.922 -4.91 1 97.19 137 VAL A C 1
ATOM 1052 O O . VAL A 1 137 ? 6.527 -10.172 -4.023 1 97.19 137 VAL A O 1
ATOM 1055 N N . LEU A 1 138 ? 8.188 -8.906 -4.828 1 96 138 LEU A N 1
ATOM 1056 C CA . LEU A 1 138 ? 8.273 -7.996 -3.693 1 96 138 LEU A CA 1
ATOM 1057 C C . LEU A 1 138 ? 8.031 -6.555 -4.137 1 96 138 LEU A C 1
ATOM 1059 O O . LEU A 1 138 ? 8.68 -6.074 -5.066 1 96 138 LEU A O 1
ATOM 1063 N N . GLY A 1 139 ? 7.098 -5.922 -3.459 1 96.19 139 GLY A N 1
ATOM 1064 C CA . GLY A 1 139 ? 6.828 -4.527 -3.779 1 96.19 139 GLY A CA 1
ATOM 1065 C C . GLY A 1 139 ? 7.633 -3.557 -2.934 1 96.19 139 GLY A C 1
ATOM 1066 O O . GLY A 1 139 ? 7.785 -3.756 -1.726 1 96.19 139 GLY A O 1
ATOM 1067 N N . ALA A 1 140 ? 8.102 -2.498 -3.594 1 95.75 140 ALA A N 1
ATOM 1068 C CA . ALA A 1 140 ? 8.875 -1.481 -2.887 1 95.75 140 ALA A CA 1
ATOM 1069 C C . ALA A 1 140 ? 7.973 -0.578 -2.057 1 95.75 140 ALA A C 1
ATOM 1071 O O . ALA A 1 140 ? 8.445 0.143 -1.173 1 95.75 140 ALA A O 1
ATOM 1072 N N . LYS A 1 141 ? 6.719 -0.571 -2.428 1 93.06 141 LYS A N 1
ATOM 1073 C CA . LYS A 1 141 ? 5.695 0.24 -1.776 1 93.06 141 LYS A CA 1
ATOM 1074 C C . LYS A 1 141 ? 4.305 -0.351 -1.996 1 93.06 141 LYS A C 1
ATOM 1076 O O . LYS A 1 141 ? 4.105 -1.167 -2.898 1 93.06 141 LYS A O 1
ATOM 1081 N N . GLY A 1 142 ? 3.408 0.106 -1.055 1 90.19 142 GLY A N 1
ATOM 1082 C CA . GLY A 1 142 ? 2.027 -0.274 -1.304 1 90.19 142 GLY A CA 1
ATOM 1083 C C . GLY A 1 142 ? 1.466 0.321 -2.582 1 90.19 142 GLY A C 1
ATOM 1084 O O . GLY A 1 142 ? 1.715 1.487 -2.891 1 90.19 142 GLY A O 1
ATOM 1085 N N . GLY A 1 143 ? 0.818 -0.501 -3.357 1 92.69 143 GLY A N 1
ATOM 1086 C CA . GLY A 1 143 ? 0.084 -0.02 -4.516 1 92.69 143 GLY A CA 1
ATOM 1087 C C . GLY A 1 143 ? 0.932 0.047 -5.773 1 92.69 143 GLY A C 1
ATOM 1088 O O . GLY A 1 143 ? 0.485 0.558 -6.801 1 92.69 143 GLY A O 1
ATOM 1089 N N . VAL A 1 144 ? 2.113 -0.524 -5.723 1 96.88 144 VAL A N 1
ATOM 1090 C CA . VAL A 1 144 ? 3.004 -0.424 -6.875 1 96.88 144 VAL A CA 1
ATOM 1091 C C . VAL A 1 144 ? 2.664 -1.516 -7.887 1 96.88 144 VAL A C 1
ATOM 1093 O O . VAL A 1 144 ? 3.25 -1.571 -8.969 1 96.88 144 VAL A O 1
ATOM 1096 N N . GLY A 1 145 ? 1.777 -2.426 -7.566 1 97 145 GLY A N 1
ATOM 1097 C CA . GLY A 1 145 ? 1.335 -3.438 -8.516 1 97 145 GLY A CA 1
ATOM 1098 C C . GLY A 1 145 ? 1.905 -4.812 -8.227 1 97 145 GLY A C 1
ATOM 1099 O O . GLY A 1 145 ? 2.023 -5.645 -9.133 1 97 145 GLY A O 1
ATOM 1100 N N . THR A 1 146 ? 2.271 -5.078 -6.992 1 96.88 146 THR A N 1
ATOM 1101 C CA . THR A 1 146 ? 2.883 -6.344 -6.605 1 96.88 146 THR A CA 1
ATOM 1102 C C . THR A 1 146 ? 1.937 -7.508 -6.879 1 96.88 146 THR A C 1
ATOM 1104 O O . THR A 1 146 ? 2.305 -8.469 -7.559 1 96.88 146 THR A O 1
ATOM 1107 N N . THR A 1 147 ? 0.714 -7.406 -6.414 1 96.56 147 THR A N 1
ATOM 1108 C CA . THR A 1 147 ? -0.276 -8.461 -6.613 1 96.56 147 THR A CA 1
ATOM 1109 C C . THR A 1 147 ? -0.634 -8.594 -8.094 1 96.56 147 THR A C 1
ATOM 1111 O O . THR A 1 147 ? -0.732 -9.703 -8.609 1 96.56 147 THR A O 1
ATOM 1114 N N . THR A 1 148 ? -0.823 -7.473 -8.734 1 98 148 THR A N 1
ATOM 1115 C CA . THR A 1 148 ? -1.117 -7.473 -10.164 1 98 148 THR A CA 1
ATOM 1116 C C . THR A 1 148 ? -0.028 -8.203 -10.945 1 98 148 THR A C 1
ATOM 1118 O O . THR A 1 148 ? -0.324 -9.023 -11.82 1 98 148 THR A O 1
ATOM 1121 N N . PHE A 1 149 ? 1.208 -7.949 -10.562 1 98.5 149 PHE A N 1
ATOM 1122 C CA . PHE A 1 149 ? 2.344 -8.57 -11.234 1 98.5 149 PHE A CA 1
ATOM 1123 C C . PHE A 1 149 ? 2.355 -10.078 -11 1 98.5 149 PHE A C 1
ATOM 1125 O O . PHE A 1 149 ? 2.496 -10.859 -11.945 1 98.5 149 PHE A O 1
ATOM 1132 N N . ALA A 1 150 ? 2.193 -10.484 -9.797 1 98.38 150 ALA A N 1
ATOM 1133 C CA . ALA A 1 150 ? 2.248 -11.898 -9.438 1 98.38 150 ALA A CA 1
ATOM 1134 C C . ALA A 1 150 ? 1.155 -12.695 -10.148 1 98.38 150 ALA A C 1
ATOM 1136 O O . ALA A 1 150 ? 1.425 -13.742 -10.734 1 98.38 150 ALA A O 1
ATOM 1137 N N . VAL A 1 151 ? -0.055 -12.18 -10.148 1 98.5 151 VAL A N 1
ATOM 1138 C CA . VAL A 1 151 ? -1.21 -12.859 -10.727 1 98.5 151 VAL A CA 1
ATOM 1139 C C . VAL A 1 151 ? -1.017 -13 -12.234 1 98.5 151 VAL A C 1
ATOM 1141 O O . VAL A 1 151 ? -1.199 -14.094 -12.789 1 98.5 151 VAL A O 1
ATOM 1144 N N . ASN A 1 152 ? -0.61 -11.953 -12.852 1 98.69 152 ASN A N 1
ATOM 1145 C CA . ASN A 1 152 ? -0.512 -11.977 -14.305 1 98.69 152 ASN A CA 1
ATOM 1146 C C . ASN A 1 152 ? 0.72 -12.75 -14.773 1 98.69 152 ASN A C 1
ATOM 1148 O O . ASN A 1 152 ? 0.697 -13.391 -15.82 1 98.69 152 ASN A O 1
ATOM 1152 N N . LEU A 1 153 ? 1.77 -12.758 -13.953 1 98.56 153 LEU A N 1
ATOM 1153 C CA . LEU A 1 153 ? 2.92 -13.594 -14.273 1 98.56 153 LEU A CA 1
ATOM 1154 C C . LEU A 1 153 ? 2.545 -15.078 -14.227 1 98.56 153 LEU A C 1
ATOM 1156 O O . LEU A 1 153 ? 2.805 -15.82 -15.172 1 98.56 153 LEU A O 1
ATOM 1160 N N . ALA A 1 154 ? 1.921 -15.5 -13.156 1 98.5 154 ALA A N 1
ATOM 1161 C CA . ALA A 1 154 ? 1.544 -16.906 -12.977 1 98.5 154 ALA A CA 1
ATOM 1162 C C . ALA A 1 154 ? 0.62 -17.375 -14.094 1 98.5 154 ALA A C 1
ATOM 1164 O O . ALA A 1 154 ? 0.839 -18.438 -14.68 1 98.5 154 ALA A O 1
ATOM 1165 N N . THR A 1 155 ? -0.372 -16.547 -14.398 1 98.25 155 THR A N 1
ATOM 1166 C CA . THR A 1 155 ? -1.345 -16.938 -15.406 1 98.25 155 THR A CA 1
ATOM 1167 C C . THR A 1 155 ? -0.715 -16.938 -16.797 1 98.25 155 THR A C 1
ATOM 1169 O O . THR A 1 155 ? -1.077 -17.75 -17.656 1 98.25 155 THR A O 1
ATOM 1172 N N . SER A 1 156 ? 0.219 -16.031 -17.016 1 98.12 156 SER A N 1
ATOM 1173 C CA . SER A 1 156 ? 0.908 -16 -18.312 1 98.12 156 SER A CA 1
ATOM 1174 C C . SER A 1 156 ? 1.823 -17.203 -18.484 1 98.12 156 SER A C 1
ATOM 1176 O O . SER A 1 156 ? 1.932 -17.766 -19.578 1 98.12 156 SER A O 1
ATOM 1178 N N . ILE A 1 157 ? 2.494 -17.625 -17.438 1 97.56 157 ILE A N 1
ATOM 1179 C CA . ILE A 1 157 ? 3.328 -18.828 -17.484 1 97.56 157 ILE A CA 1
ATOM 1180 C C . ILE A 1 157 ? 2.465 -20.047 -17.828 1 97.56 157 ILE A C 1
ATOM 1182 O O . ILE A 1 157 ? 2.812 -20.828 -18.703 1 97.56 157 ILE A O 1
ATOM 1186 N N . GLN A 1 158 ? 1.34 -20.141 -17.141 1 96.06 158 GLN A N 1
ATOM 1187 C CA . GLN A 1 158 ? 0.419 -21.25 -17.391 1 96.06 158 GLN A CA 1
ATOM 1188 C C . GLN A 1 158 ? -0.081 -21.234 -18.828 1 96.06 158 GLN A C 1
ATOM 1190 O O . GLN A 1 158 ? -0.186 -22.297 -19.453 1 96.06 158 GLN A O 1
ATOM 1195 N N . SER A 1 159 ? -0.394 -20.062 -19.297 1 94.94 159 SER A N 1
ATOM 1196 C CA . SER A 1 159 ? -0.902 -19.922 -20.672 1 94.94 159 SER A CA 1
ATOM 1197 C C . SER A 1 159 ? 0.163 -20.281 -21.688 1 94.94 159 SER A C 1
ATOM 1199 O O . SER A 1 159 ? -0.156 -20.781 -22.781 1 94.94 159 SER A O 1
ATOM 1201 N N . PHE A 1 160 ? 1.384 -20.031 -21.375 1 92.75 160 PHE A N 1
ATOM 1202 C CA . PHE A 1 160 ? 2.488 -20.297 -22.297 1 92.75 160 PHE A CA 1
ATOM 1203 C C . PHE A 1 160 ? 2.721 -21.781 -22.469 1 92.75 160 PHE A C 1
ATOM 1205 O O . PHE A 1 160 ? 2.996 -22.25 -23.578 1 92.75 160 PHE A O 1
ATOM 1212 N N . ASP A 1 161 ? 2.643 -22.516 -21.375 1 91.44 161 ASP A N 1
ATOM 1213 C CA . ASP A 1 161 ? 2.77 -23.969 -21.391 1 91.44 161 ASP A CA 1
ATOM 1214 C C . ASP A 1 161 ? 1.738 -24.641 -20.484 1 91.44 161 ASP A C 1
ATOM 1216 O O . ASP A 1 161 ? 1.969 -24.781 -19.281 1 91.44 161 ASP A O 1
ATOM 1220 N N . LYS A 1 162 ? 0.712 -25.125 -21 1 86.44 162 LYS A N 1
ATOM 1221 C CA . LYS A 1 162 ? -0.445 -25.656 -20.281 1 86.44 162 LYS A CA 1
ATOM 1222 C C . LYS A 1 162 ? -0.126 -27 -19.625 1 86.44 162 LYS A C 1
ATOM 1224 O O . LYS A 1 162 ? -0.877 -27.469 -18.766 1 86.44 162 LYS A O 1
ATOM 1229 N N . SER A 1 163 ? 0.987 -27.562 -20 1 81.75 163 SER A N 1
ATOM 1230 C CA . SER A 1 163 ? 1.349 -28.875 -19.469 1 81.75 163 SER A CA 1
ATOM 1231 C C . SER A 1 163 ? 2.072 -28.734 -18.125 1 81.75 163 SER A C 1
ATOM 1233 O O . SER A 1 163 ? 2.26 -29.734 -17.422 1 81.75 163 SER A O 1
ATOM 1235 N N . LYS A 1 164 ? 2.426 -27.5 -17.859 1 85.88 164 LYS A N 1
ATOM 1236 C CA . LYS A 1 164 ? 3.174 -27.266 -16.625 1 85.88 164 LYS A CA 1
ATOM 1237 C C . LYS A 1 164 ? 2.234 -26.984 -15.461 1 85.88 164 LYS A C 1
ATOM 1239 O O . LYS A 1 164 ? 1.113 -26.516 -15.648 1 85.88 164 LYS A O 1
ATOM 1244 N N . LEU A 1 165 ? 2.682 -27.391 -14.32 1 87.94 165 LEU A N 1
ATOM 1245 C CA . LEU A 1 165 ? 1.953 -27.094 -13.094 1 87.94 165 LEU A CA 1
ATOM 1246 C C . LEU A 1 165 ? 2.463 -25.812 -12.461 1 87.94 165 LEU A C 1
ATOM 1248 O O . LEU A 1 165 ? 3.639 -25.703 -12.102 1 87.94 165 LEU A O 1
ATOM 1252 N N . VAL A 1 166 ? 1.543 -24.844 -12.375 1 94.75 166 VAL A N 1
ATOM 1253 C CA . VAL A 1 166 ? 1.911 -23.516 -11.867 1 94.75 166 VAL A CA 1
ATOM 1254 C C . VAL A 1 166 ? 1.138 -23.234 -10.586 1 94.75 166 VAL A C 1
ATOM 1256 O O . VAL A 1 166 ? -0.075 -23.453 -10.523 1 94.75 166 VAL A O 1
ATOM 1259 N N . ALA A 1 167 ? 1.856 -22.781 -9.555 1 93.88 167 ALA A N 1
ATOM 1260 C CA . ALA A 1 167 ? 1.244 -22.391 -8.289 1 93.88 167 ALA A CA 1
ATOM 1261 C C . ALA A 1 167 ? 1.426 -20.891 -8.047 1 93.88 167 ALA A C 1
ATOM 1263 O O . ALA A 1 167 ? 2.463 -20.312 -8.391 1 93.88 167 ALA A O 1
ATOM 1264 N N . LEU A 1 168 ? 0.395 -20.281 -7.527 1 96.12 168 LEU A N 1
ATOM 1265 C CA . LEU A 1 168 ? 0.411 -18.906 -7.066 1 96.12 168 LEU A CA 1
ATOM 1266 C C . LEU A 1 168 ? 0.112 -18.828 -5.574 1 96.12 168 LEU A C 1
ATOM 1268 O O . LEU A 1 168 ? -0.959 -19.234 -5.125 1 96.12 168 LEU A O 1
ATOM 1272 N N . ILE A 1 169 ? 1.095 -18.234 -4.828 1 91.38 169 ILE A N 1
ATOM 1273 C CA . ILE A 1 169 ? 0.963 -18.172 -3.377 1 91.38 169 ILE A CA 1
ATOM 1274 C C . ILE A 1 169 ? 0.837 -16.719 -2.928 1 91.38 169 ILE A C 1
ATOM 1276 O O . ILE A 1 169 ? 1.641 -15.875 -3.32 1 91.38 169 ILE A O 1
ATOM 1280 N N . ASP A 1 170 ? -0.201 -16.484 -2.141 1 90.69 170 ASP A N 1
ATOM 1281 C CA . ASP A 1 170 ? -0.355 -15.188 -1.485 1 90.69 170 ASP A CA 1
ATOM 1282 C C . ASP A 1 170 ? 0.27 -15.195 -0.093 1 90.69 170 ASP A C 1
ATOM 1284 O O . ASP A 1 170 ? -0.226 -15.875 0.812 1 90.69 170 ASP A O 1
ATOM 1288 N N . MET A 1 171 ? 1.332 -14.398 0.06 1 83.31 171 MET A N 1
ATOM 1289 C CA . MET A 1 171 ? 2 -14.359 1.358 1 83.31 171 MET A CA 1
ATOM 1290 C C . MET A 1 171 ? 1.789 -13.008 2.039 1 83.31 171 MET A C 1
ATOM 1292 O O . MET A 1 171 ? 2.492 -12.672 2.994 1 83.31 171 MET A O 1
ATOM 1296 N N . ASN A 1 172 ? 0.813 -12.312 1.551 1 78.19 172 ASN A N 1
ATOM 1297 C CA . ASN A 1 172 ? 0.537 -11.031 2.189 1 78.19 172 ASN A CA 1
ATOM 1298 C C . ASN A 1 172 ? -0.061 -11.219 3.582 1 78.19 172 ASN A C 1
ATOM 1300 O O . ASN A 1 172 ? -1.002 -11.992 3.76 1 78.19 172 ASN A O 1
ATOM 1304 N N . ARG A 1 173 ? 0.56 -10.695 4.602 1 62.84 173 ARG A N 1
ATOM 1305 C CA . ARG A 1 173 ? 0.197 -10.922 6 1 62.84 173 ARG A CA 1
ATOM 1306 C C . ARG A 1 173 ? -0.986 -10.047 6.402 1 62.84 173 ARG A C 1
ATOM 1308 O O . ARG A 1 173 ? -1.678 -10.344 7.379 1 62.84 173 ARG A O 1
ATOM 1315 N N . MET A 1 174 ? -1.247 -9.055 5.785 1 62 174 MET A N 1
ATOM 1316 C CA . MET A 1 174 ? -2.289 -8.141 6.25 1 62 174 MET A CA 1
ATOM 1317 C C . MET A 1 174 ? -3.611 -8.414 5.543 1 62 174 MET A C 1
ATOM 1319 O O . MET A 1 174 ? -4.621 -8.695 6.188 1 62 174 MET A O 1
ATOM 1323 N N . VAL A 1 175 ? -3.623 -8.273 4.355 1 66.94 175 VAL A N 1
ATOM 1324 C CA . VAL A 1 175 ? -4.836 -8.5 3.576 1 66.94 175 VAL A CA 1
ATOM 1325 C C . VAL A 1 175 ? -4.484 -9.195 2.262 1 66.94 175 VAL A C 1
ATOM 1327 O O . VAL A 1 175 ? -3.803 -8.617 1.411 1 66.94 175 VAL A O 1
ATOM 1330 N N . GLY A 1 176 ? -4.871 -10.523 2.256 1 82.25 176 GLY A N 1
ATOM 1331 C CA . GLY A 1 176 ? -4.676 -11.219 0.991 1 82.25 176 GLY A CA 1
ATOM 1332 C C . GLY A 1 176 ? -5.699 -10.836 -0.061 1 82.25 176 GLY A C 1
ATOM 1333 O O . GLY A 1 176 ? -6.887 -10.695 0.243 1 82.25 176 GLY A O 1
ATOM 1334 N N . GLU A 1 177 ? -5.242 -10.586 -1.371 1 90.38 177 GLU A N 1
ATOM 1335 C CA . GLU A 1 177 ? -6.168 -10.102 -2.389 1 90.38 177 GLU A CA 1
ATOM 1336 C C . GLU A 1 177 ? -6.148 -11 -3.625 1 90.38 177 GLU A C 1
ATOM 1338 O O . GLU A 1 177 ? -6.953 -10.82 -4.543 1 90.38 177 GLU A O 1
ATOM 1343 N N . VAL A 1 178 ? -5.281 -12.039 -3.596 1 94.12 178 VAL A N 1
ATOM 1344 C CA . VAL A 1 178 ? -5.078 -12.828 -4.805 1 94.12 178 VAL A CA 1
ATOM 1345 C C . VAL A 1 178 ? -6.395 -13.477 -5.23 1 94.12 178 VAL A C 1
ATOM 1347 O O . VAL A 1 178 ? -6.766 -13.43 -6.406 1 94.12 178 VAL A O 1
ATOM 1350 N N . PRO A 1 179 ? -7.188 -14.039 -4.309 1 92.38 179 PRO A N 1
ATOM 1351 C CA . PRO A 1 179 ? -8.445 -14.648 -4.734 1 92.38 179 PRO A CA 1
ATOM 1352 C C . PRO A 1 179 ? -9.398 -13.648 -5.391 1 92.38 179 PRO A C 1
ATOM 1354 O O . PRO A 1 179 ? -10.141 -14.008 -6.309 1 92.38 179 PRO A O 1
ATOM 1357 N N . LEU A 1 180 ? -9.367 -12.43 -5.008 1 93.19 180 LEU A N 1
ATOM 1358 C CA . LEU A 1 180 ? -10.219 -11.398 -5.586 1 93.19 180 LEU A CA 1
ATOM 1359 C C . LEU A 1 180 ? -9.789 -11.07 -7.008 1 93.19 180 LEU A C 1
ATOM 1361 O O . LEU A 1 180 ? -10.625 -10.781 -7.867 1 93.19 180 LEU A O 1
ATOM 1365 N N . PHE A 1 181 ? -8.469 -11.156 -7.242 1 97 181 PHE A N 1
ATOM 1366 C CA . PHE A 1 181 ? -7.922 -10.852 -8.562 1 97 181 PHE A CA 1
ATOM 1367 C C . PHE A 1 181 ? -8.305 -11.93 -9.562 1 97 181 PHE A C 1
ATOM 1369 O O . PHE A 1 181 ? -8.203 -11.727 -10.773 1 97 181 PHE A O 1
ATOM 1376 N N . LEU A 1 182 ? -8.758 -13.07 -9 1 97 182 LEU A N 1
ATOM 1377 C CA . LEU A 1 182 ? -9.047 -14.195 -9.875 1 97 182 LEU A CA 1
ATOM 1378 C C . LEU A 1 182 ? -10.484 -14.68 -9.695 1 97 182 LEU A C 1
ATOM 1380 O O . LEU A 1 182 ? -10.867 -15.719 -10.234 1 97 182 LEU A O 1
ATOM 1384 N N . ASN A 1 183 ? -11.219 -13.93 -8.984 1 94.69 183 ASN A N 1
ATOM 1385 C CA . ASN A 1 183 ? -12.594 -14.312 -8.672 1 94.69 183 ASN A CA 1
ATOM 1386 C C . ASN A 1 183 ? -12.68 -15.75 -8.164 1 94.69 183 ASN A C 1
ATOM 1388 O O . ASN A 1 183 ? -13.453 -16.547 -8.68 1 94.69 183 ASN A O 1
ATOM 1392 N N . LEU A 1 184 ? -11.836 -16.016 -7.18 1 90.31 184 LEU A N 1
ATOM 1393 C CA . LEU A 1 184 ? -11.711 -17.375 -6.641 1 90.31 184 LEU A CA 1
ATOM 1394 C C . LEU A 1 184 ? -12.227 -17.438 -5.207 1 90.31 184 LEU A C 1
ATOM 1396 O O . LEU A 1 184 ? -11.914 -16.578 -4.391 1 90.31 184 LEU A O 1
ATOM 1400 N N . GLU A 1 185 ? -13.086 -18.312 -4.965 1 84.06 185 GLU A N 1
ATOM 1401 C CA . GLU A 1 185 ? -13.477 -18.641 -3.596 1 84.06 185 GLU A CA 1
ATOM 1402 C C . GLU A 1 185 ? -12.57 -19.703 -2.99 1 84.06 185 GLU A C 1
ATOM 1404 O O . GLU A 1 185 ? -12.344 -20.75 -3.6 1 84.06 185 GLU A O 1
ATOM 1409 N N . THR A 1 186 ? -11.945 -19.281 -1.931 1 74.88 186 THR A N 1
ATOM 1410 C CA . THR A 1 186 ? -11.016 -20.219 -1.323 1 74.88 186 THR A CA 1
ATOM 1411 C C . THR A 1 186 ? -11.531 -20.688 0.038 1 74.88 186 THR A C 1
ATOM 1413 O O . THR A 1 186 ? -12.203 -19.922 0.741 1 74.88 186 THR A O 1
ATOM 1416 N N . ASP A 1 187 ? -11.43 -21.953 0.315 1 63.12 187 ASP A N 1
ATOM 1417 C CA . ASP A 1 187 ? -11.852 -22.5 1.597 1 63.12 187 ASP A CA 1
ATOM 1418 C C . ASP A 1 187 ? -10.641 -22.922 2.439 1 63.12 187 ASP A C 1
ATOM 1420 O O . ASP A 1 187 ? -10.773 -23.703 3.381 1 63.12 187 ASP A O 1
ATOM 1424 N N . LEU A 1 188 ? -9.578 -22.25 2.135 1 61.75 188 LEU A N 1
ATOM 1425 C CA . LEU A 1 188 ? -8.367 -22.766 2.766 1 61.75 188 LEU A CA 1
ATOM 1426 C C . LEU A 1 188 ? -8.297 -22.344 4.23 1 61.75 188 LEU A C 1
ATOM 1428 O O . LEU A 1 188 ? -8.602 -21.203 4.57 1 61.75 188 LEU A O 1
ATOM 1432 N N . ASN A 1 189 ? -8.141 -23.344 5.043 1 58.03 189 ASN A N 1
ATOM 1433 C CA . ASN A 1 189 ? -7.789 -23.141 6.441 1 58.03 189 ASN A CA 1
ATOM 1434 C C . ASN A 1 189 ? -6.309 -23.422 6.699 1 58.03 189 ASN A C 1
ATOM 1436 O O . ASN A 1 189 ? -5.914 -24.578 6.867 1 58.03 189 ASN A O 1
ATOM 1440 N N . TRP A 1 190 ? -5.457 -22.375 6.605 1 61.56 190 TRP A N 1
ATOM 1441 C CA . TRP A 1 190 ? -4.012 -22.484 6.789 1 61.56 190 TRP A CA 1
ATOM 1442 C C . TRP A 1 190 ? -3.684 -23.25 8.07 1 61.56 190 TRP A C 1
ATOM 1444 O O . TRP A 1 190 ? -2.65 -23.922 8.156 1 61.56 190 TRP A O 1
ATOM 1454 N N . GLU A 1 191 ? -4.516 -23.031 9.062 1 57.12 191 GLU A N 1
ATOM 1455 C CA . GLU A 1 191 ? -4.297 -23.734 10.32 1 57.12 191 GLU A CA 1
ATOM 1456 C C . GLU A 1 191 ? -4.289 -25.25 10.102 1 57.12 191 GLU A C 1
ATOM 1458 O O . GLU A 1 191 ? -3.48 -25.969 10.703 1 57.12 191 GLU A O 1
ATOM 1463 N N . GLU A 1 192 ? -5.168 -25.625 9.312 1 58.84 192 GLU A N 1
ATOM 1464 C CA . GLU A 1 192 ? -5.301 -27.062 9.086 1 58.84 192 GLU A CA 1
ATOM 1465 C C . GLU A 1 192 ? -4.117 -27.609 8.289 1 58.84 192 GLU A C 1
ATOM 1467 O O . GLU A 1 192 ? -3.656 -28.719 8.539 1 58.84 192 GLU A O 1
ATOM 1472 N N . ILE A 1 193 ? -3.617 -26.781 7.395 1 61.44 193 ILE A N 1
ATOM 1473 C CA . ILE A 1 193 ? -2.465 -27.188 6.598 1 61.44 193 ILE A CA 1
ATOM 1474 C C . ILE A 1 193 ? -1.245 -27.344 7.504 1 61.44 193 ILE A C 1
ATOM 1476 O O . ILE A 1 193 ? -0.489 -28.312 7.371 1 61.44 193 ILE A O 1
ATOM 1480 N N . GLY A 1 194 ? -1.076 -26.438 8.367 1 58.59 194 GLY A N 1
ATOM 1481 C CA . GLY A 1 194 ? 0.058 -26.469 9.273 1 58.59 194 GLY A CA 1
ATOM 1482 C C . GLY A 1 194 ? 0.041 -27.656 10.211 1 58.59 194 GLY A C 1
ATOM 1483 O O . GLY A 1 194 ? 1.093 -28.203 10.547 1 58.59 194 GLY A O 1
ATOM 1484 N N . LYS A 1 195 ? -1.141 -28.047 10.633 1 57.94 195 LYS A N 1
ATOM 1485 C CA . LYS A 1 195 ? -1.28 -29.156 11.562 1 57.94 195 LYS A CA 1
ATOM 1486 C C . LYS A 1 195 ? -0.9 -30.484 10.891 1 57.94 195 LYS A C 1
ATOM 1488 O O . LYS A 1 195 ? -0.509 -31.438 11.57 1 57.94 195 LYS A O 1
ATOM 1493 N N . ASN A 1 196 ? -0.963 -30.453 9.688 1 56.94 196 ASN A N 1
ATOM 1494 C CA . ASN A 1 196 ? -0.723 -31.719 9 1 56.94 196 ASN A CA 1
ATOM 1495 C C . ASN A 1 196 ? 0.553 -31.672 8.164 1 56.94 196 ASN A C 1
ATOM 1497 O O . ASN A 1 196 ? 0.659 -32.344 7.141 1 56.94 196 ASN A O 1
ATOM 1501 N N . ILE A 1 197 ? 1.385 -30.844 8.617 1 55.78 197 ILE A N 1
ATOM 1502 C CA . ILE A 1 197 ? 2.604 -30.547 7.879 1 55.78 197 ILE A CA 1
ATOM 1503 C C . ILE A 1 197 ? 3.404 -31.828 7.652 1 55.78 197 ILE A C 1
ATOM 1505 O O . ILE A 1 197 ? 4.094 -31.953 6.641 1 55.78 197 ILE A O 1
ATOM 1509 N N . ASN A 1 198 ? 3.334 -32.688 8.609 1 52.75 198 ASN A N 1
ATOM 1510 C CA . ASN A 1 198 ? 4.098 -33.938 8.508 1 52.75 198 ASN A CA 1
ATOM 1511 C C . ASN A 1 198 ? 3.611 -34.812 7.348 1 52.75 198 ASN A C 1
ATOM 1513 O O . ASN A 1 198 ? 4.312 -35.719 6.91 1 52.75 198 ASN A O 1
ATOM 1517 N N . ARG A 1 199 ? 2.465 -34.562 6.977 1 52.22 199 ARG A N 1
ATOM 1518 C CA . ARG A 1 199 ? 1.895 -35.344 5.895 1 52.22 199 ARG A CA 1
ATOM 1519 C C . ARG A 1 199 ? 1.786 -34.531 4.613 1 52.22 199 ARG A C 1
ATOM 1521 O O . ARG A 1 199 ? 0.949 -34.812 3.754 1 52.22 199 ARG A O 1
ATOM 1528 N N . LEU A 1 200 ? 2.57 -33.531 4.449 1 57.19 200 LEU A N 1
ATOM 1529 C CA . LEU A 1 200 ? 2.438 -32.625 3.309 1 57.19 200 LEU A CA 1
ATOM 1530 C C . LEU A 1 200 ? 2.787 -33.344 2.01 1 57.19 200 LEU A C 1
ATOM 1532 O O . LEU A 1 200 ? 3.871 -33.156 1.456 1 57.19 200 LEU A O 1
ATOM 1536 N N . ASP A 1 201 ? 1.926 -34.375 1.737 1 60.47 201 ASP A N 1
ATOM 1537 C CA . ASP A 1 201 ? 2.074 -35 0.423 1 60.47 201 ASP A CA 1
ATOM 1538 C C . ASP A 1 201 ? 1.29 -34.219 -0.638 1 60.47 201 ASP A C 1
ATOM 1540 O O . ASP A 1 201 ? 0.657 -33.219 -0.335 1 60.47 201 ASP A O 1
ATOM 1544 N N . ALA A 1 202 ? 1.562 -34.531 -1.803 1 59.44 202 ALA A N 1
ATOM 1545 C CA . ALA A 1 202 ? 1.021 -33.812 -2.963 1 59.44 202 ALA A CA 1
ATOM 1546 C C . ALA A 1 202 ? -0.496 -33.688 -2.867 1 59.44 202 ALA A C 1
ATOM 1548 O O . ALA A 1 202 ? -1.06 -32.656 -3.205 1 59.44 202 ALA A O 1
ATOM 1549 N N . ALA A 1 203 ? -1.081 -34.719 -2.32 1 58.62 203 ALA A N 1
ATOM 1550 C CA . ALA A 1 203 ? -2.537 -34.719 -2.203 1 58.62 203 ALA A CA 1
ATOM 1551 C C . ALA A 1 203 ? -3.008 -33.656 -1.203 1 58.62 203 ALA A C 1
ATOM 1553 O O . ALA A 1 203 ? -4.004 -32.969 -1.438 1 58.62 203 ALA A O 1
ATOM 1554 N N . TYR A 1 204 ? -2.221 -33.594 -0.335 1 61.62 204 TYR A N 1
ATOM 1555 C CA . TYR A 1 204 ? -2.604 -32.656 0.708 1 61.62 204 TYR A CA 1
ATOM 1556 C C . TYR A 1 204 ? -2.428 -31.219 0.232 1 61.62 204 TYR A C 1
ATOM 1558 O O . TYR A 1 204 ? -3.293 -30.375 0.467 1 61.62 204 TYR A O 1
ATOM 1566 N N . LEU A 1 205 ? -1.406 -30.984 -0.495 1 67.12 205 LEU A N 1
ATOM 1567 C CA . LEU A 1 205 ? -1.137 -29.641 -0.995 1 67.12 205 LEU A CA 1
ATOM 1568 C C . LEU A 1 205 ? -2.207 -29.203 -1.992 1 67.12 205 LEU A C 1
ATOM 1570 O O . LEU A 1 205 ? -2.67 -28.062 -1.953 1 67.12 205 LEU A O 1
ATOM 1574 N N . LYS A 1 206 ? -2.535 -30.125 -2.709 1 64.19 206 LYS A N 1
ATOM 1575 C CA . LYS A 1 206 ? -3.537 -29.797 -3.719 1 64.19 206 LYS A CA 1
ATOM 1576 C C . LYS A 1 206 ? -4.898 -29.547 -3.08 1 64.19 206 LYS A C 1
ATOM 1578 O O . LYS A 1 206 ? -5.66 -28.688 -3.545 1 64.19 206 LYS A O 1
ATOM 1583 N N . SER A 1 207 ? -5.078 -30.281 -1.971 1 62.88 207 SER A N 1
ATOM 1584 C CA . SER A 1 207 ? -6.359 -30.094 -1.294 1 62.88 207 SER A CA 1
ATOM 1585 C C . SER A 1 207 ? -6.426 -28.75 -0.576 1 62.88 207 SER A C 1
ATOM 1587 O O . SER A 1 207 ? -7.512 -28.219 -0.345 1 62.88 207 SER A O 1
ATOM 1589 N N . ALA A 1 208 ? -5.223 -28.312 -0.443 1 68.12 208 ALA A N 1
ATOM 1590 C CA . ALA A 1 208 ? -5.156 -27.062 0.294 1 68.12 208 ALA A CA 1
ATOM 1591 C C . ALA A 1 208 ? -5.16 -25.859 -0.658 1 68.12 208 ALA A C 1
ATOM 1593 O O . ALA A 1 208 ? -5.227 -24.719 -0.22 1 68.12 208 ALA A O 1
ATOM 1594 N N . MET A 1 209 ? -5.184 -26.188 -1.969 1 80.12 209 MET A N 1
ATOM 1595 C CA . MET A 1 209 ? -5.133 -25.125 -2.967 1 80.12 209 MET A CA 1
ATOM 1596 C C . MET A 1 209 ? -6.379 -25.156 -3.848 1 80.12 209 MET A C 1
ATOM 1598 O O . MET A 1 209 ? -7.117 -26.141 -3.857 1 80.12 209 MET A O 1
ATOM 1602 N N . THR A 1 210 ? -6.645 -24.047 -4.395 1 83.69 210 THR A N 1
ATOM 1603 C CA . THR A 1 210 ? -7.758 -23.953 -5.328 1 83.69 210 THR A CA 1
ATOM 1604 C C . THR A 1 210 ? -7.254 -23.703 -6.75 1 83.69 210 THR A C 1
ATOM 1606 O O . THR A 1 210 ? -6.414 -22.844 -6.98 1 83.69 210 THR A O 1
ATOM 1609 N N . ARG A 1 211 ? -7.75 -24.562 -7.625 1 85.62 211 ARG A N 1
ATOM 1610 C CA . ARG A 1 211 ? -7.332 -24.422 -9.016 1 85.62 211 ARG A CA 1
ATOM 1611 C C . ARG A 1 211 ? -8.203 -23.406 -9.75 1 85.62 211 ARG A C 1
ATOM 1613 O O . ARG A 1 211 ? -9.43 -23.531 -9.789 1 85.62 211 ARG A O 1
ATOM 1620 N N . HIS A 1 212 ? -7.621 -22.406 -10.312 1 91.38 212 HIS A N 1
ATOM 1621 C CA . HIS A 1 212 ? -8.297 -21.422 -11.141 1 91.38 212 HIS A CA 1
ATOM 1622 C C . HIS A 1 212 ? -8.555 -21.953 -12.547 1 91.38 212 HIS A C 1
ATOM 1624 O O . HIS A 1 212 ? -7.891 -22.891 -12.984 1 91.38 212 HIS A O 1
ATOM 1630 N N . SER A 1 213 ? -9.523 -21.359 -13.234 1 88.88 213 SER A N 1
ATOM 1631 C CA . SER A 1 213 ? -9.883 -21.797 -14.57 1 88.88 213 SER A CA 1
ATOM 1632 C C . SER A 1 213 ? -8.703 -21.688 -15.531 1 88.88 213 SER A C 1
ATOM 1634 O O . SER A 1 213 ? -8.633 -22.406 -16.531 1 88.88 213 SER A O 1
ATOM 1636 N N . SER A 1 214 ? -7.738 -20.828 -15.266 1 91.06 214 SER A N 1
ATOM 1637 C CA . SER A 1 214 ? -6.535 -20.703 -16.078 1 91.06 214 SER A CA 1
ATOM 1638 C C . SER A 1 214 ? -5.637 -21.922 -15.93 1 91.06 214 SER A C 1
ATOM 1640 O O . SER A 1 214 ? -4.723 -22.125 -16.734 1 91.06 214 SER A O 1
ATOM 1642 N N . GLY A 1 215 ? -5.828 -22.703 -14.891 1 90.25 215 GLY A N 1
ATOM 1643 C CA . GLY A 1 215 ? -4.98 -23.844 -14.578 1 90.25 215 GLY A CA 1
ATOM 1644 C C . GLY A 1 215 ? -4.074 -23.609 -13.383 1 90.25 215 GLY A C 1
ATOM 1645 O O . GLY A 1 215 ? -3.518 -24.547 -12.82 1 90.25 215 GLY A O 1
ATOM 1646 N N . VAL A 1 216 ? -3.971 -22.391 -12.977 1 94.69 216 VAL A N 1
ATOM 1647 C CA . VAL A 1 216 ? -3.082 -22.031 -11.875 1 94.69 216 VAL A CA 1
ATOM 1648 C C . VAL A 1 216 ? -3.682 -22.516 -10.555 1 94.69 216 VAL A C 1
ATOM 1650 O O . VAL A 1 216 ? -4.883 -22.359 -10.32 1 94.69 216 VAL A O 1
ATOM 1653 N N . TYR A 1 217 ? -2.838 -23.172 -9.734 1 89.94 217 TYR A N 1
ATOM 1654 C CA . TYR A 1 217 ? -3.223 -23.516 -8.367 1 89.94 217 TYR A CA 1
ATOM 1655 C C . TYR A 1 217 ? -2.934 -22.344 -7.426 1 89.94 217 TYR A C 1
ATOM 1657 O O . TYR A 1 217 ? -1.812 -21.844 -7.383 1 89.94 217 TYR A O 1
ATOM 1665 N N . VAL A 1 218 ? -3.934 -21.984 -6.617 1 92.69 218 VAL A N 1
ATOM 1666 C CA . VAL A 1 218 ? -3.795 -20.781 -5.801 1 92.69 218 VAL A CA 1
ATOM 1667 C C . VAL A 1 218 ? -3.854 -21.156 -4.32 1 92.69 218 VAL A C 1
ATOM 1669 O O . VAL A 1 218 ? -4.754 -21.875 -3.891 1 92.69 218 VAL A O 1
ATOM 1672 N N . MET A 1 219 ? -2.834 -20.672 -3.65 1 88 219 MET A N 1
ATOM 1673 C CA . MET A 1 219 ? -2.863 -20.688 -2.191 1 88 219 MET A CA 1
ATOM 1674 C C . MET A 1 219 ? -3.102 -19.297 -1.636 1 88 219 MET A C 1
ATOM 1676 O O . MET A 1 219 ? -2.246 -18.422 -1.765 1 88 219 MET A O 1
ATOM 1680 N N . PRO A 1 220 ? -4.262 -19.078 -1.072 1 87.44 220 PRO A N 1
ATOM 1681 C CA . PRO A 1 220 ? -4.574 -17.734 -0.569 1 87.44 220 PRO A CA 1
ATOM 1682 C C . PRO A 1 220 ? -3.814 -17.391 0.71 1 87.44 220 PRO A C 1
ATOM 1684 O O . PRO A 1 220 ? -3.205 -18.266 1.324 1 87.44 220 PRO A O 1
ATOM 1687 N N . ALA A 1 221 ? -3.805 -16.016 0.987 1 82.25 221 ALA A N 1
ATOM 1688 C CA . ALA A 1 221 ? -3.223 -15.586 2.256 1 82.25 221 ALA A CA 1
ATOM 1689 C C . ALA A 1 221 ? -4.031 -16.109 3.438 1 82.25 221 ALA A C 1
ATOM 1691 O O . ALA A 1 221 ? -5.25 -16.297 3.334 1 82.25 221 ALA A O 1
ATOM 1692 N N . PRO A 1 222 ? -3.26 -16.359 4.547 1 65.44 222 PRO A N 1
ATOM 1693 C CA . PRO A 1 222 ? -4 -16.797 5.734 1 65.44 222 PRO A CA 1
ATOM 1694 C C . PRO A 1 222 ? -4.941 -15.719 6.273 1 65.44 222 PRO A C 1
ATOM 1696 O O . PRO A 1 222 ? -4.648 -14.523 6.168 1 65.44 222 PRO A O 1
ATOM 1699 N N . ASN A 1 223 ? -6.172 -15.93 6.305 1 56.47 223 ASN A N 1
ATOM 1700 C CA . ASN A 1 223 ? -7.074 -14.969 6.934 1 56.47 223 ASN A CA 1
ATOM 1701 C C . ASN A 1 223 ? -6.645 -14.648 8.367 1 56.47 223 ASN A C 1
ATOM 1703 O O . ASN A 1 223 ? -6.043 -15.492 9.039 1 56.47 223 ASN A O 1
ATOM 1707 N N . LYS A 1 224 ? -6.383 -13.32 8.727 1 49.78 224 LYS A N 1
ATOM 1708 C CA . LYS A 1 224 ? -6.055 -12.906 10.086 1 49.78 224 LYS A CA 1
ATOM 1709 C C . LYS A 1 224 ? -6.652 -13.859 11.109 1 49.78 224 LYS A C 1
ATOM 1711 O O . LYS A 1 224 ? -7.875 -13.938 11.266 1 49.78 224 LYS A O 1
ATOM 1716 N N . ILE A 1 225 ? -6.258 -15.031 11.094 1 40.06 225 ILE A N 1
ATOM 1717 C CA . ILE A 1 225 ? -6.672 -15.617 12.359 1 40.06 225 ILE A CA 1
ATOM 1718 C C . ILE A 1 225 ? -6.25 -14.703 13.508 1 40.06 225 ILE A C 1
ATOM 1720 O O . ILE A 1 225 ? -5.133 -14.188 13.523 1 40.06 225 ILE A O 1
ATOM 1724 N N . ALA A 1 226 ? -7.258 -14.281 14.312 1 38.59 226 ALA A N 1
ATOM 1725 C CA . ALA A 1 226 ? -7.109 -13.586 15.586 1 38.59 226 ALA A CA 1
ATOM 1726 C C . ALA A 1 226 ? -5.715 -13.805 16.172 1 38.59 226 ALA A C 1
ATOM 1728 O O . ALA A 1 226 ? -5.172 -12.922 16.844 1 38.59 226 ALA A O 1
ATOM 1729 N N . ASN A 1 227 ? -5.41 -15.031 16.656 1 36.44 227 ASN A N 1
ATOM 1730 C CA . ASN A 1 227 ? -4.625 -15.359 17.844 1 36.44 227 ASN A CA 1
ATOM 1731 C C . ASN A 1 227 ? -3.146 -15.539 17.5 1 36.44 227 ASN A C 1
ATOM 1733 O O . ASN A 1 227 ? -2.457 -16.344 18.125 1 36.44 227 ASN A O 1
ATOM 1737 N N . GLY A 1 228 ? -2.383 -14.727 16.812 1 38.81 228 GLY A N 1
ATOM 1738 C CA . GLY A 1 228 ? -0.944 -14.742 17.016 1 38.81 228 GLY A CA 1
ATOM 1739 C C . GLY A 1 228 ? -0.247 -15.875 16.297 1 38.81 228 GLY A C 1
ATOM 1740 O O . GLY A 1 228 ? 0.857 -16.281 16.672 1 38.81 228 GLY A O 1
ATOM 1741 N N . VAL A 1 229 ? -0.753 -16.828 15.742 1 39.16 229 VAL A N 1
ATOM 1742 C CA . VAL A 1 229 ? -0.017 -18.062 15.508 1 39.16 229 VAL A CA 1
ATOM 1743 C C . VAL A 1 229 ? 1.184 -17.781 14.602 1 39.16 229 VAL A C 1
ATOM 1745 O O . VAL A 1 229 ? 1.021 -17.438 13.43 1 39.16 229 VAL A O 1
ATOM 1748 N N . GLN A 1 230 ? 2.359 -17.391 15.047 1 47.12 230 GLN A N 1
ATOM 1749 C CA . GLN A 1 230 ? 3.762 -17.516 14.656 1 47.12 230 GLN A CA 1
ATOM 1750 C C . GLN A 1 230 ? 3.988 -18.766 13.805 1 47.12 230 GLN A C 1
ATOM 1752 O O . GLN A 1 230 ? 4.984 -18.859 13.086 1 47.12 230 GLN A O 1
ATOM 1757 N N . LEU A 1 231 ? 3.27 -19.75 14.039 1 47.03 231 LEU A N 1
ATOM 1758 C CA . LEU A 1 231 ? 3.492 -21.094 13.516 1 47.03 231 LEU A CA 1
ATOM 1759 C C . LEU A 1 231 ? 3.553 -21.078 11.992 1 47.03 231 LEU A C 1
ATOM 1761 O O . LEU A 1 231 ? 4.336 -21.812 11.391 1 47.03 231 LEU A O 1
ATOM 1765 N N . ALA A 1 232 ? 2.807 -20.156 11.383 1 52.5 232 ALA A N 1
ATOM 1766 C CA . ALA A 1 232 ? 2.602 -20.297 9.945 1 52.5 232 ALA A CA 1
ATOM 1767 C C . ALA A 1 232 ? 3.857 -19.906 9.172 1 52.5 232 ALA A C 1
ATOM 1769 O O . ALA A 1 232 ? 4.141 -20.484 8.109 1 52.5 232 ALA A O 1
ATOM 1770 N N . ARG A 1 233 ? 4.734 -19.156 9.805 1 55.25 233 ARG A N 1
ATOM 1771 C CA . ARG A 1 233 ? 5.879 -18.672 9.039 1 55.25 233 ARG A CA 1
ATOM 1772 C C . ARG A 1 233 ? 6.906 -19.781 8.836 1 55.25 233 ARG A C 1
ATOM 1774 O O . ARG A 1 233 ? 7.461 -19.938 7.746 1 55.25 233 ARG A O 1
ATOM 1781 N N . ASP A 1 234 ? 7.16 -20.594 9.938 1 59.84 234 ASP A N 1
ATOM 1782 C CA . ASP A 1 234 ? 8.148 -21.656 9.805 1 59.84 234 ASP A CA 1
ATOM 1783 C C . ASP A 1 234 ? 7.633 -22.766 8.891 1 59.84 234 ASP A C 1
ATOM 1785 O O . ASP A 1 234 ? 8.422 -23.469 8.242 1 59.84 234 ASP A O 1
ATOM 1789 N N . TYR A 1 235 ? 6.398 -22.672 8.688 1 68.38 235 TYR A N 1
ATOM 1790 C CA . TYR A 1 235 ? 5.809 -23.734 7.871 1 68.38 235 TYR A CA 1
ATOM 1791 C C . TYR A 1 235 ? 5.867 -23.375 6.391 1 68.38 235 TYR A C 1
ATOM 1793 O O . TYR A 1 235 ? 5.844 -24.266 5.531 1 68.38 235 TYR A O 1
ATOM 1801 N N . LEU A 1 236 ? 6.039 -22.125 6.133 1 74.31 236 LEU A N 1
ATOM 1802 C CA . LEU A 1 236 ? 5.984 -21.703 4.738 1 74.31 236 LEU A CA 1
ATOM 1803 C C . LEU A 1 236 ? 7.164 -22.25 3.953 1 74.31 236 LEU A C 1
ATOM 1805 O O . LEU A 1 236 ? 7.008 -22.688 2.809 1 74.31 236 LEU A O 1
ATOM 1809 N N . VAL A 1 237 ? 8.25 -22.328 4.605 1 77.25 237 VAL A N 1
ATOM 1810 C CA . VAL A 1 237 ? 9.438 -22.844 3.932 1 77.25 237 VAL A CA 1
ATOM 1811 C C . VAL A 1 237 ? 9.273 -24.328 3.65 1 77.25 237 VAL A C 1
ATOM 1813 O O . VAL A 1 237 ? 9.656 -24.812 2.582 1 77.25 237 VAL A O 1
ATOM 1816 N N . THR A 1 238 ? 8.703 -24.938 4.617 1 76.5 238 THR A N 1
ATOM 1817 C CA . THR A 1 238 ? 8.461 -26.359 4.457 1 76.5 238 THR A CA 1
ATOM 1818 C C . THR A 1 238 ? 7.441 -26.625 3.35 1 76.5 238 THR A C 1
ATOM 1820 O O . THR A 1 238 ? 7.621 -27.531 2.529 1 76.5 238 THR A O 1
ATOM 1823 N N . ILE A 1 239 ? 6.484 -25.844 3.338 1 78.75 239 ILE A N 1
ATOM 1824 C CA . ILE A 1 239 ? 5.449 -25.953 2.316 1 78.75 239 ILE A CA 1
ATOM 1825 C C . ILE A 1 239 ? 6.051 -25.688 0.938 1 78.75 239 ILE A C 1
ATOM 1827 O O . ILE A 1 239 ? 5.77 -26.406 -0.019 1 78.75 239 ILE A O 1
ATOM 1831 N N . LEU A 1 240 ? 6.879 -24.75 0.861 1 84.25 240 LEU A N 1
ATOM 1832 C CA . LEU A 1 240 ? 7.496 -24.391 -0.41 1 84.25 240 LEU A CA 1
ATOM 1833 C C . LEU A 1 240 ? 8.383 -25.516 -0.923 1 84.25 240 LEU A C 1
ATOM 1835 O O . LEU A 1 240 ? 8.414 -25.797 -2.125 1 84.25 240 LEU A O 1
ATOM 1839 N N . THR A 1 241 ? 9.023 -26.094 -0.018 1 80.19 241 THR A N 1
ATOM 1840 C CA . THR A 1 241 ? 9.867 -27.219 -0.398 1 80.19 241 THR A CA 1
ATOM 1841 C C . THR A 1 241 ? 9.031 -28.375 -0.957 1 80.19 241 THR A C 1
ATOM 1843 O O . THR A 1 241 ? 9.383 -28.953 -1.979 1 80.19 241 THR A O 1
ATOM 1846 N N . ALA A 1 242 ? 8.008 -28.625 -0.282 1 76.69 242 ALA A N 1
ATOM 1847 C CA . ALA A 1 242 ? 7.102 -29.672 -0.762 1 76.69 242 ALA A CA 1
ATOM 1848 C C . ALA A 1 242 ? 6.508 -29.297 -2.117 1 76.69 242 ALA A C 1
ATOM 1850 O O . ALA A 1 242 ? 6.367 -30.141 -2.998 1 76.69 242 ALA A O 1
ATOM 1851 N N . MET A 1 243 ? 6.199 -28.094 -2.285 1 85.38 243 MET A N 1
ATOM 1852 C CA . MET A 1 243 ? 5.602 -27.609 -3.529 1 85.38 243 MET A CA 1
ATOM 1853 C C . MET A 1 243 ? 6.586 -27.734 -4.688 1 85.38 243 MET A C 1
ATOM 1855 O O . MET A 1 243 ? 6.184 -27.984 -5.824 1 85.38 243 MET A O 1
ATOM 1859 N N . GLN A 1 244 ? 7.832 -27.531 -4.383 1 87.38 244 GLN A N 1
ATOM 1860 C CA . GLN A 1 244 ? 8.852 -27.625 -5.426 1 87.38 244 GLN A CA 1
ATOM 1861 C C . GLN A 1 244 ? 8.914 -29.031 -6.012 1 87.38 244 GLN A C 1
ATOM 1863 O O . GLN A 1 244 ? 9.336 -29.219 -7.156 1 87.38 244 GLN A O 1
ATOM 1868 N N . ASP A 1 245 ? 8.469 -29.906 -5.184 1 76.81 245 ASP A N 1
ATOM 1869 C CA . ASP A 1 245 ? 8.453 -31.281 -5.656 1 76.81 245 ASP A CA 1
ATOM 1870 C C . ASP A 1 245 ? 7.277 -31.531 -6.598 1 76.81 245 ASP A C 1
ATOM 1872 O O . ASP A 1 245 ? 7.281 -32.5 -7.367 1 76.81 245 ASP A O 1
ATOM 1876 N N . PHE A 1 246 ? 6.398 -30.672 -6.605 1 77.25 246 PHE A N 1
ATOM 1877 C CA . PHE A 1 246 ? 5.152 -30.953 -7.305 1 77.25 246 PHE A CA 1
ATOM 1878 C C . PHE A 1 246 ? 4.926 -29.953 -8.438 1 77.25 246 PHE A C 1
ATOM 1880 O O . PHE A 1 246 ? 4.371 -30.312 -9.477 1 77.25 246 PHE A O 1
ATOM 1887 N N . PHE A 1 247 ? 5.234 -28.766 -8.266 1 88.5 247 PHE A N 1
ATOM 1888 C CA . PHE A 1 247 ? 4.98 -27.719 -9.242 1 88.5 247 PHE A CA 1
ATOM 1889 C C . PHE A 1 247 ? 6.238 -27.406 -10.047 1 88.5 247 PHE A C 1
ATOM 1891 O O . PHE A 1 247 ? 7.352 -27.484 -9.516 1 88.5 247 PHE A O 1
ATOM 1898 N N . ASP A 1 248 ? 5.98 -27.062 -11.32 1 91.31 248 ASP A N 1
ATOM 1899 C CA . ASP A 1 248 ? 7.086 -26.625 -12.164 1 91.31 248 ASP A CA 1
ATOM 1900 C C . ASP A 1 248 ? 7.488 -25.188 -11.844 1 91.31 248 ASP A C 1
ATOM 1902 O O . ASP A 1 248 ? 8.672 -24.844 -11.859 1 91.31 248 ASP A O 1
ATOM 1906 N N . TYR A 1 249 ? 6.512 -24.406 -11.641 1 95.75 249 TYR A N 1
ATOM 1907 C CA . TYR A 1 249 ? 6.711 -22.984 -11.367 1 95.75 249 TYR A CA 1
ATOM 1908 C C . TYR A 1 249 ? 5.875 -22.531 -10.18 1 95.75 249 TYR A C 1
ATOM 1910 O O . TYR A 1 249 ? 4.695 -22.875 -10.078 1 95.75 249 TYR A O 1
ATOM 1918 N N . ILE A 1 250 ? 6.52 -21.828 -9.273 1 95.94 250 ILE A N 1
ATOM 1919 C CA . ILE A 1 250 ? 5.855 -21.266 -8.094 1 95.94 250 ILE A CA 1
ATOM 1920 C C . ILE A 1 250 ? 6.062 -19.75 -8.055 1 95.94 250 ILE A C 1
ATOM 1922 O O . ILE A 1 250 ? 7.199 -19.281 -7.969 1 95.94 250 ILE A O 1
ATOM 1926 N N . VAL A 1 251 ? 4.973 -19 -8.156 1 97.88 251 VAL A N 1
ATOM 1927 C CA . VAL A 1 251 ? 5.008 -17.547 -8.047 1 97.88 251 VAL A CA 1
ATOM 1928 C C . VAL A 1 251 ? 4.5 -17.125 -6.672 1 97.88 251 VAL A C 1
ATOM 1930 O O . VAL A 1 251 ? 3.432 -17.562 -6.234 1 97.88 251 VAL A O 1
ATOM 1933 N N . ILE A 1 252 ? 5.262 -16.281 -6.012 1 95.19 252 ILE A N 1
ATOM 1934 C CA . ILE A 1 252 ? 4.91 -15.891 -4.656 1 95.19 252 ILE A CA 1
ATOM 1935 C C . ILE A 1 252 ? 4.668 -14.383 -4.605 1 95.19 252 ILE A C 1
ATOM 1937 O O . ILE A 1 252 ? 5.559 -13.594 -4.926 1 95.19 252 ILE A O 1
ATOM 1941 N N . ASP A 1 253 ? 3.447 -13.977 -4.234 1 95.81 253 ASP A N 1
ATOM 1942 C CA . ASP A 1 253 ? 3.188 -12.586 -3.848 1 95.81 253 ASP A CA 1
ATOM 1943 C C . ASP A 1 253 ? 3.668 -12.312 -2.426 1 95.81 253 ASP A C 1
ATOM 1945 O O . ASP A 1 253 ? 3.004 -12.695 -1.457 1 95.81 253 ASP A O 1
ATOM 1949 N N . SER A 1 254 ? 4.738 -11.547 -2.342 1 92.25 254 SER A N 1
ATOM 1950 C CA . SER A 1 254 ? 5.371 -11.367 -1.039 1 92.25 254 SER A CA 1
ATOM 1951 C C . SER A 1 254 ? 4.965 -10.039 -0.408 1 92.25 254 SER A C 1
ATOM 1953 O O . SER A 1 254 ? 5.457 -9.688 0.665 1 92.25 254 SER A O 1
ATOM 1955 N N . GLY A 1 255 ? 4.113 -9.328 -1.052 1 91.56 255 GLY A N 1
ATOM 1956 C CA . GLY A 1 255 ? 3.727 -8.031 -0.519 1 91.56 255 GLY A CA 1
ATOM 1957 C C . GLY A 1 255 ? 4.859 -7.023 -0.527 1 91.56 255 GLY A C 1
ATOM 1958 O O . GLY A 1 255 ? 5.535 -6.852 -1.543 1 91.56 255 GLY A O 1
ATOM 1959 N N . MET A 1 256 ? 5.008 -6.309 0.602 1 87.69 256 MET A N 1
ATOM 1960 C CA . MET A 1 256 ? 6.012 -5.25 0.63 1 87.69 256 MET A CA 1
ATOM 1961 C C . MET A 1 256 ? 6.902 -5.375 1.863 1 87.69 256 MET A C 1
ATOM 1963 O O . MET A 1 256 ? 7.727 -4.5 2.131 1 87.69 256 MET A O 1
ATOM 1967 N N . TYR A 1 257 ? 6.781 -6.426 2.607 1 77.38 257 TYR A N 1
ATOM 1968 C CA . TYR A 1 257 ? 7.52 -6.527 3.861 1 77.38 257 TYR A CA 1
ATOM 1969 C C . TYR A 1 257 ? 8.648 -7.547 3.746 1 77.38 257 TYR A C 1
ATOM 1971 O O . TYR A 1 257 ? 8.484 -8.602 3.127 1 77.38 257 TYR A O 1
ATOM 1979 N N . LEU A 1 258 ? 9.734 -7.105 4.32 1 80.62 258 LEU A N 1
ATOM 1980 C CA . LEU A 1 258 ? 10.898 -7.98 4.402 1 80.62 258 LEU A CA 1
ATOM 1981 C C . LEU A 1 258 ? 11.125 -8.453 5.836 1 80.62 258 LEU A C 1
ATOM 1983 O O . LEU A 1 258 ? 11.383 -7.641 6.727 1 80.62 258 LEU A O 1
ATOM 1987 N N . ASP A 1 259 ? 10.867 -9.594 6.043 1 78.12 259 ASP A N 1
ATOM 1988 C CA . ASP A 1 259 ? 11.164 -10.18 7.348 1 78.12 259 ASP A CA 1
ATOM 1989 C C . ASP A 1 259 ? 12.023 -11.438 7.203 1 78.12 259 ASP A C 1
ATOM 1991 O O . ASP A 1 259 ? 12.523 -11.734 6.121 1 78.12 259 ASP A O 1
ATOM 1995 N N . ASP A 1 260 ? 12.234 -12.133 8.281 1 75.31 260 ASP A N 1
ATOM 1996 C CA . ASP A 1 260 ? 13.125 -13.297 8.273 1 75.31 260 ASP A CA 1
ATOM 1997 C C . ASP A 1 260 ? 12.594 -14.391 7.348 1 75.31 260 ASP A C 1
ATOM 1999 O O . ASP A 1 260 ? 13.359 -15.039 6.645 1 75.31 260 ASP A O 1
ATOM 2003 N N . ILE A 1 261 ? 11.359 -14.516 7.297 1 78.38 261 ILE A N 1
ATOM 2004 C CA . ILE A 1 261 ? 10.75 -15.547 6.465 1 78.38 261 ILE A CA 1
ATOM 2005 C C . ILE A 1 261 ? 10.906 -15.18 4.988 1 78.38 261 ILE A C 1
ATOM 2007 O O . ILE A 1 261 ? 11.164 -16.047 4.152 1 78.38 261 ILE A O 1
ATOM 2011 N N . SER A 1 262 ? 10.758 -13.898 4.762 1 83.88 262 SER A N 1
ATOM 2012 C CA . SER A 1 262 ? 10.93 -13.438 3.391 1 83.88 262 SER A CA 1
ATOM 2013 C C . SER A 1 262 ? 12.312 -13.797 2.857 1 83.88 262 SER A C 1
ATOM 2015 O O . SER A 1 262 ? 12.445 -14.25 1.72 1 83.88 262 SER A O 1
ATOM 2017 N N . PHE A 1 263 ? 13.289 -13.672 3.693 1 84.19 263 PHE A N 1
ATOM 2018 C CA . PHE A 1 263 ? 14.648 -13.961 3.26 1 84.19 263 PHE A CA 1
ATOM 2019 C C . PHE A 1 263 ? 14.812 -15.438 2.924 1 84.19 263 PHE A C 1
ATOM 2021 O O . PHE A 1 263 ? 15.477 -15.789 1.947 1 84.19 263 PHE A O 1
ATOM 2028 N N . LYS A 1 264 ? 14.266 -16.219 3.721 1 83.25 264 LYS A N 1
ATOM 2029 C CA . LYS A 1 264 ? 14.352 -17.656 3.467 1 83.25 264 LYS A CA 1
ATOM 2030 C C . LYS A 1 264 ? 13.68 -18.031 2.15 1 83.25 264 LYS A C 1
ATOM 2032 O O . LYS A 1 264 ? 14.172 -18.875 1.405 1 83.25 264 LYS A O 1
ATOM 2037 N N . ILE A 1 265 ? 12.586 -17.391 1.905 1 87.12 265 ILE A N 1
ATOM 2038 C CA . ILE A 1 265 ? 11.859 -17.609 0.662 1 87.12 265 ILE A CA 1
ATOM 2039 C C . ILE A 1 265 ? 12.695 -17.125 -0.52 1 87.12 265 ILE A C 1
ATOM 2041 O O . ILE A 1 265 ? 12.797 -17.812 -1.54 1 87.12 265 ILE A O 1
ATOM 2045 N N . PHE A 1 266 ? 13.297 -16.031 -0.332 1 90.06 266 PHE A N 1
ATOM 2046 C CA . PHE A 1 266 ? 14.078 -15.414 -1.408 1 90.06 266 PHE A CA 1
ATOM 2047 C C . PHE A 1 266 ? 15.336 -16.219 -1.69 1 90.06 266 PHE A C 1
ATOM 2049 O O . PHE A 1 266 ? 15.789 -16.297 -2.834 1 90.06 266 PHE A O 1
ATOM 2056 N N . GLU A 1 267 ? 15.82 -16.844 -0.675 1 86.62 267 GLU A N 1
ATOM 2057 C CA . GLU A 1 267 ? 16.969 -17.734 -0.859 1 86.62 267 GLU A CA 1
ATOM 2058 C C . GLU A 1 267 ? 16.609 -18.891 -1.779 1 86.62 267 GLU A C 1
ATOM 2060 O O . GLU A 1 267 ? 17.438 -19.328 -2.582 1 86.62 267 GLU A O 1
ATOM 2065 N N . LYS A 1 268 ? 15.445 -19.312 -1.718 1 87.19 268 LYS A N 1
ATOM 2066 C CA . LYS A 1 268 ? 14.992 -20.453 -2.508 1 87.19 268 LYS A CA 1
ATOM 2067 C C . LYS A 1 268 ? 14.508 -20 -3.887 1 87.19 268 LYS A C 1
ATOM 2069 O O . LYS A 1 268 ? 14.328 -20.828 -4.781 1 87.19 268 LYS A O 1
ATOM 2074 N N . SER A 1 269 ? 14.383 -18.75 -4.07 1 93.12 269 SER A N 1
ATOM 2075 C CA . SER A 1 269 ? 13.82 -18.219 -5.316 1 93.12 269 SER A CA 1
ATOM 2076 C C . SER A 1 269 ? 14.875 -18.172 -6.418 1 93.12 269 SER A C 1
ATOM 2078 O O . SER A 1 269 ? 16.047 -17.891 -6.148 1 93.12 269 SER A O 1
ATOM 2080 N N . GLU A 1 270 ? 14.438 -18.516 -7.582 1 92.75 270 GLU A N 1
ATOM 2081 C CA . GLU A 1 270 ? 15.273 -18.297 -8.75 1 92.75 270 GLU A CA 1
ATOM 2082 C C . GLU A 1 270 ? 15.43 -16.812 -9.055 1 92.75 270 GLU A C 1
ATOM 2084 O O . GLU A 1 270 ? 16.516 -16.344 -9.398 1 92.75 270 GLU A O 1
ATOM 2089 N N . VAL A 1 271 ? 14.375 -16.094 -8.984 1 94.75 271 VAL A N 1
ATOM 2090 C CA . VAL A 1 271 ? 14.359 -14.656 -9.203 1 94.75 271 VAL A CA 1
ATOM 2091 C C . VAL A 1 271 ? 13.477 -13.977 -8.148 1 94.75 271 VAL A C 1
ATOM 2093 O O . VAL A 1 271 ? 12.461 -14.531 -7.738 1 94.75 271 VAL A O 1
ATOM 2096 N N . VAL A 1 272 ? 13.977 -12.883 -7.695 1 95.69 272 VAL A N 1
ATOM 2097 C CA . VAL A 1 272 ? 13.164 -11.969 -6.895 1 95.69 272 VAL A CA 1
ATOM 2098 C C . VAL A 1 272 ? 12.859 -10.703 -7.691 1 95.69 272 VAL A C 1
ATOM 2100 O O . VAL A 1 272 ? 13.758 -9.898 -7.945 1 95.69 272 VAL A O 1
ATOM 2103 N N . TYR A 1 273 ? 11.594 -10.578 -8.086 1 97.12 273 TYR A N 1
ATOM 2104 C CA . TYR A 1 273 ? 11.172 -9.367 -8.781 1 97.12 273 TYR A CA 1
ATOM 2105 C C . TYR A 1 273 ? 10.867 -8.25 -7.793 1 97.12 273 TYR A C 1
ATOM 2107 O O . TYR A 1 273 ? 9.938 -8.352 -6.996 1 97.12 273 TYR A O 1
ATOM 2115 N N . LEU A 1 274 ? 11.664 -7.227 -7.812 1 97.19 274 LEU A N 1
ATOM 2116 C CA . LEU A 1 274 ? 11.43 -6.035 -7.004 1 97.19 274 LEU A CA 1
ATOM 2117 C C . LEU A 1 274 ? 10.641 -4.992 -7.789 1 97.19 274 LEU A C 1
ATOM 2119 O O . LEU A 1 274 ? 11.18 -4.34 -8.68 1 97.19 274 LEU A O 1
ATOM 2123 N N . ILE A 1 275 ? 9.352 -4.828 -7.422 1 98.44 275 ILE A N 1
ATOM 2124 C CA . ILE A 1 275 ? 8.445 -3.965 -8.164 1 98.44 275 ILE A CA 1
ATOM 2125 C C . ILE A 1 275 ? 8.555 -2.533 -7.648 1 98.44 275 ILE A C 1
ATOM 2127 O O . ILE A 1 275 ? 8.375 -2.283 -6.453 1 98.44 275 ILE A O 1
ATOM 2131 N N . SER A 1 276 ? 8.82 -1.636 -8.562 1 97.75 276 SER A N 1
ATOM 2132 C CA . SER A 1 276 ? 8.945 -0.216 -8.242 1 97.75 276 SER A CA 1
ATOM 2133 C C . SER A 1 276 ? 8.219 0.645 -9.273 1 97.75 276 SER A C 1
ATOM 2135 O O . SER A 1 276 ? 7.832 0.156 -10.336 1 97.75 276 SER A O 1
ATOM 2137 N N . THR A 1 277 ? 7.902 1.84 -8.891 1 97.69 277 THR A N 1
ATOM 2138 C CA . THR A 1 277 ? 7.527 2.9 -9.812 1 97.69 277 THR A CA 1
ATOM 2139 C C . THR A 1 277 ? 8.594 3.992 -9.852 1 97.69 277 THR A C 1
ATOM 2141 O O . THR A 1 277 ? 9.539 3.971 -9.055 1 97.69 277 THR A O 1
ATOM 2144 N N . LEU A 1 278 ? 8.469 4.875 -10.836 1 96.81 278 LEU A N 1
ATOM 2145 C CA . LEU A 1 278 ? 9.484 5.91 -10.984 1 96.81 278 LEU A CA 1
ATOM 2146 C C . LEU A 1 278 ? 9.117 7.152 -10.18 1 96.81 278 LEU A C 1
ATOM 2148 O O . LEU A 1 278 ? 9.133 8.266 -10.719 1 96.81 278 LEU A O 1
ATOM 2152 N N . SER A 1 279 ? 8.75 6.957 -8.961 1 96.31 279 SER A N 1
ATOM 2153 C CA . SER A 1 279 ? 8.609 8.031 -7.977 1 96.31 279 SER A CA 1
ATOM 2154 C C . SER A 1 279 ? 9.727 7.988 -6.945 1 96.31 279 SER A C 1
ATOM 2156 O O . SER A 1 279 ? 10.203 6.91 -6.574 1 96.31 279 SER A O 1
ATOM 2158 N N . LEU A 1 280 ? 10.094 9.117 -6.492 1 95.5 280 LEU A N 1
ATOM 2159 C CA . LEU A 1 280 ? 11.25 9.227 -5.609 1 95.5 280 LEU A CA 1
ATOM 2160 C C . LEU A 1 280 ? 11.039 8.414 -4.336 1 95.5 280 LEU A C 1
ATOM 2162 O O . LEU A 1 280 ? 11.898 7.617 -3.953 1 95.5 280 LEU A O 1
ATOM 2166 N N . PRO A 1 281 ? 9.875 8.562 -3.67 1 93.56 281 PRO A N 1
ATOM 2167 C CA . PRO A 1 281 ? 9.688 7.75 -2.465 1 93.56 281 PRO A CA 1
ATOM 2168 C C . PRO A 1 281 ? 9.789 6.25 -2.744 1 93.56 281 PRO A C 1
ATOM 2170 O O . PRO A 1 281 ? 10.367 5.508 -1.95 1 93.56 281 PRO A O 1
ATOM 2173 N N . CYS A 1 282 ? 9.25 5.816 -3.82 1 95.94 282 CYS A N 1
ATOM 2174 C CA . CYS A 1 282 ? 9.281 4.398 -4.168 1 95.94 282 CYS A CA 1
ATOM 2175 C C . CYS A 1 282 ? 10.703 3.945 -4.473 1 95.94 282 CYS A C 1
ATOM 2177 O O . CYS A 1 282 ? 11.117 2.855 -4.066 1 95.94 282 CYS A O 1
ATOM 2179 N N . ILE A 1 283 ? 11.422 4.77 -5.188 1 96.88 283 ILE A N 1
ATOM 2180 C CA . ILE A 1 283 ? 12.797 4.461 -5.559 1 96.88 283 ILE A CA 1
ATOM 2181 C C . ILE A 1 283 ? 13.664 4.363 -4.305 1 96.88 283 ILE A C 1
ATOM 2183 O O . ILE A 1 283 ? 14.492 3.459 -4.184 1 96.88 283 ILE A O 1
ATOM 2187 N N . ILE A 1 284 ? 13.461 5.223 -3.389 1 94.56 284 ILE A N 1
ATOM 2188 C CA . ILE A 1 284 ? 14.211 5.207 -2.135 1 94.56 284 ILE A CA 1
ATOM 2189 C C . ILE A 1 284 ? 13.906 3.92 -1.372 1 94.56 284 ILE A C 1
ATOM 2191 O O . ILE A 1 284 ? 14.82 3.275 -0.844 1 94.56 284 ILE A O 1
ATOM 2195 N N . ASN A 1 285 ? 12.672 3.553 -1.34 1 93.38 285 ASN A N 1
ATOM 2196 C CA . ASN A 1 285 ? 12.297 2.303 -0.688 1 93.38 285 ASN A CA 1
ATOM 2197 C C . ASN A 1 285 ? 12.891 1.095 -1.401 1 93.38 285 ASN A C 1
ATOM 2199 O O . ASN A 1 285 ? 13.352 0.152 -0.754 1 93.38 285 ASN A O 1
ATOM 2203 N N . ALA A 1 286 ? 12.812 1.139 -2.693 1 96.06 286 ALA A N 1
ATOM 2204 C CA . ALA A 1 286 ? 13.398 0.053 -3.479 1 96.06 286 ALA A CA 1
ATOM 2205 C C . ALA A 1 286 ? 14.891 -0.094 -3.195 1 96.06 286 ALA A C 1
ATOM 2207 O O . ALA A 1 286 ? 15.398 -1.211 -3.096 1 96.06 286 ALA A O 1
ATOM 2208 N N . LYS A 1 287 ? 15.531 1.059 -3.092 1 95 287 LYS A N 1
ATOM 2209 C CA . LYS A 1 287 ? 16.953 1.05 -2.758 1 95 287 LYS A CA 1
ATOM 2210 C C . LYS A 1 287 ? 17.203 0.372 -1.411 1 95 287 LYS A C 1
ATOM 2212 O O . LYS A 1 287 ? 18.062 -0.492 -1.294 1 95 287 LYS A O 1
ATOM 2217 N N . ARG A 1 288 ? 16.453 0.735 -0.487 1 91.19 288 ARG A N 1
ATOM 2218 C CA . ARG A 1 288 ? 16.594 0.153 0.844 1 91.19 288 ARG A CA 1
ATOM 2219 C C . ARG A 1 288 ? 16.375 -1.357 0.804 1 91.19 288 ARG A C 1
ATOM 2221 O O . ARG A 1 288 ? 17.141 -2.109 1.417 1 91.19 288 ARG A O 1
ATOM 2228 N N . LEU A 1 289 ? 15.352 -1.761 0.143 1 92.31 289 LEU A N 1
ATOM 2229 C CA . LEU A 1 289 ? 15.047 -3.184 0.031 1 92.31 289 LEU A CA 1
ATOM 2230 C C . LEU A 1 289 ? 16.172 -3.92 -0.699 1 92.31 289 LEU A C 1
ATOM 2232 O O . LEU A 1 289 ? 16.594 -4.996 -0.271 1 92.31 289 LEU A O 1
ATOM 2236 N N . LYS A 1 290 ? 16.594 -3.34 -1.751 1 92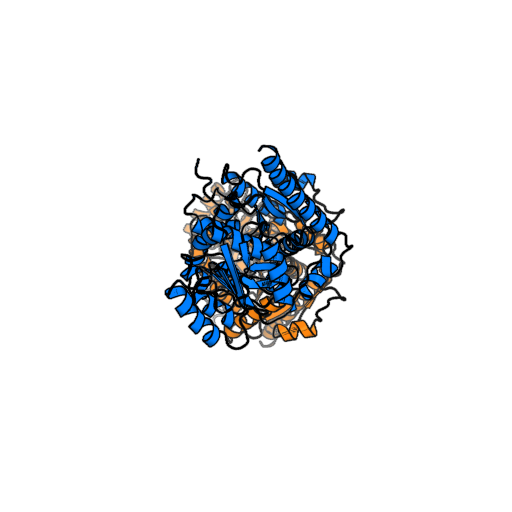.69 290 LYS A N 1
ATOM 2237 C CA . LYS A 1 290 ? 17.672 -3.943 -2.533 1 92.69 290 LYS A CA 1
ATOM 2238 C C . LYS A 1 290 ? 18.938 -4.102 -1.697 1 92.69 290 LYS A C 1
ATOM 2240 O O . LYS A 1 290 ? 19.609 -5.141 -1.754 1 92.69 290 LYS A O 1
ATOM 2245 N N . GLU A 1 291 ? 19.266 -3.088 -0.988 1 91.06 291 GLU A N 1
ATOM 2246 C CA . GLU A 1 291 ? 20.438 -3.137 -0.111 1 91.06 291 GLU A CA 1
ATOM 2247 C C . GLU A 1 291 ? 20.297 -4.23 0.942 1 91.06 291 GLU A C 1
ATOM 2249 O O . GLU A 1 291 ? 21.25 -4.949 1.238 1 91.06 291 GLU A O 1
ATOM 2254 N N . SER A 1 292 ? 19.125 -4.324 1.483 1 88.38 292 SER A N 1
ATOM 2255 C CA . SER A 1 292 ? 18.859 -5.363 2.471 1 88.38 292 SER A CA 1
ATOM 2256 C C . SER A 1 292 ? 19 -6.754 1.857 1 88.38 292 SER A C 1
ATOM 2258 O O . SER A 1 292 ? 19.547 -7.664 2.484 1 88.38 292 SER A O 1
ATOM 2260 N N . LEU A 1 293 ? 18.453 -6.871 0.687 1 88.12 293 LEU A N 1
ATOM 2261 C CA . LEU A 1 293 ? 18.531 -8.156 -0.004 1 88.12 293 LEU A CA 1
ATOM 2262 C C . LEU A 1 293 ? 19.969 -8.5 -0.371 1 88.12 293 LEU A C 1
ATOM 2264 O O . LEU A 1 293 ? 20.359 -9.664 -0.324 1 88.12 293 LEU A O 1
ATOM 2268 N N . ASP A 1 294 ? 20.75 -7.5 -0.685 1 85 294 ASP A N 1
ATOM 2269 C CA . ASP A 1 294 ? 22.156 -7.707 -1.027 1 85 294 ASP A CA 1
ATOM 2270 C C . ASP A 1 294 ? 22.969 -8.133 0.198 1 85 294 ASP A C 1
ATOM 2272 O O . ASP A 1 294 ? 23.953 -8.859 0.077 1 85 294 ASP A O 1
ATOM 2276 N N . MET A 1 295 ? 22.594 -7.668 1.288 1 78.88 295 MET A N 1
ATOM 2277 C CA . MET A 1 295 ? 23.297 -7.996 2.527 1 78.88 295 MET A CA 1
ATOM 2278 C C . MET A 1 295 ? 23.047 -9.445 2.932 1 78.88 295 MET A C 1
ATOM 2280 O O . MET A 1 295 ? 23.812 -10.023 3.691 1 78.88 295 MET A O 1
ATOM 2284 N N . GLY A 1 296 ? 21.906 -9.875 2.574 1 69.5 296 GLY A N 1
ATOM 2285 C CA . GLY A 1 296 ? 21.625 -11.281 2.842 1 69.5 296 GLY A CA 1
ATOM 2286 C C . GLY A 1 296 ? 22.625 -12.219 2.205 1 69.5 296 GLY A C 1
ATOM 2287 O O . GLY A 1 296 ? 22.609 -13.422 2.473 1 69.5 296 GLY A O 1
ATOM 2288 N N . GLY A 1 297 ? 23.641 -11.703 1.499 1 63.28 297 GLY A N 1
ATOM 2289 C CA . GLY A 1 297 ? 24.797 -12.398 0.943 1 63.28 297 GLY A CA 1
ATOM 2290 C C . GLY A 1 297 ? 24.453 -13.203 -0.302 1 63.28 297 GLY A C 1
ATOM 2291 O O . GLY A 1 297 ? 23.656 -12.766 -1.128 1 63.28 297 GLY A O 1
ATOM 2292 N N . GLU A 1 298 ? 25.203 -14.344 -0.452 1 59.34 298 GLU A N 1
ATOM 2293 C CA . GLU A 1 298 ? 25.156 -15.219 -1.621 1 59.34 298 GLU A CA 1
ATOM 2294 C C . GLU A 1 298 ? 23.75 -15.75 -1.852 1 59.34 298 GLU A C 1
ATOM 2296 O O . GLU A 1 298 ? 23.391 -16.141 -2.969 1 59.34 298 GLU A O 1
ATOM 2301 N N . MET A 1 299 ? 23 -15.523 -0.888 1 57.75 299 MET A N 1
ATOM 2302 C CA . MET A 1 299 ? 21.672 -16.141 -0.923 1 57.75 299 MET A CA 1
ATOM 2303 C C . MET A 1 299 ? 20.703 -15.328 -1.778 1 57.75 299 MET A C 1
ATOM 2305 O O . MET A 1 299 ? 19.797 -15.875 -2.406 1 57.75 299 MET A O 1
ATOM 2309 N N . THR A 1 300 ? 20.969 -14.055 -1.909 1 64.56 300 THR A N 1
ATOM 2310 C CA . THR A 1 300 ? 20.031 -13.234 -2.666 1 64.56 300 THR A CA 1
ATOM 2311 C C . THR A 1 300 ? 20.75 -12.469 -3.773 1 64.56 300 THR A C 1
ATOM 2313 O O . THR A 1 300 ? 20.109 -11.984 -4.715 1 64.56 300 THR A O 1
ATOM 2316 N N . ASN A 1 301 ? 22.016 -12.625 -3.701 1 66.25 301 ASN A N 1
ATOM 2317 C CA . ASN A 1 301 ? 22.781 -11.812 -4.648 1 66.25 301 ASN A CA 1
ATOM 2318 C C . ASN A 1 301 ? 22.609 -12.312 -6.078 1 66.25 301 ASN A C 1
ATOM 2320 O O . ASN A 1 301 ? 22.641 -13.516 -6.328 1 66.25 301 ASN A O 1
ATOM 2324 N N . GLY A 1 302 ? 22.266 -11.438 -6.977 1 79.75 302 GLY A N 1
ATOM 2325 C CA . GLY A 1 302 ? 22.125 -11.695 -8.398 1 79.75 302 GLY A CA 1
ATOM 2326 C C . GLY A 1 302 ? 20.734 -12.188 -8.773 1 79.75 302 GLY A C 1
ATOM 2327 O O . GLY A 1 302 ? 20.438 -12.367 -9.953 1 79.75 302 GLY A O 1
ATOM 2328 N N . LYS A 1 303 ? 19.953 -12.352 -7.762 1 90.12 303 LYS A N 1
ATOM 2329 C CA . LYS A 1 303 ? 18.625 -12.914 -8.031 1 90.12 303 LYS A CA 1
ATOM 2330 C C . LYS A 1 303 ? 17.578 -11.812 -8.195 1 90.12 303 LYS A C 1
ATOM 2332 O O . LYS A 1 303 ? 16.484 -12.055 -8.68 1 90.12 303 LYS A O 1
ATOM 2337 N N . VAL A 1 304 ? 18 -10.57 -7.863 1 94 304 VAL A N 1
ATOM 2338 C CA . VAL A 1 304 ? 17.016 -9.5 -7.82 1 94 304 VAL A CA 1
ATOM 2339 C C . VAL A 1 304 ? 16.891 -8.844 -9.195 1 94 304 VAL A C 1
ATOM 2341 O O . VAL A 1 304 ? 17.906 -8.43 -9.781 1 94 304 VAL A O 1
ATOM 2344 N N . GLN A 1 305 ? 15.734 -8.82 -9.727 1 96.06 305 GLN A N 1
ATOM 2345 C CA . GLN A 1 305 ? 15.406 -8.062 -10.93 1 96.06 305 GLN A CA 1
ATOM 2346 C C . GLN A 1 305 ? 14.461 -6.906 -10.625 1 96.06 305 GLN A C 1
ATOM 2348 O O . GLN A 1 305 ? 13.383 -7.113 -10.07 1 96.06 305 GLN A O 1
ATOM 2353 N N . ILE A 1 306 ? 14.867 -5.73 -11.008 1 97.38 306 ILE A N 1
ATOM 2354 C CA . ILE A 1 306 ? 14.086 -4.535 -10.719 1 97.38 306 ILE A CA 1
ATOM 2355 C C . ILE A 1 306 ? 13.094 -4.281 -11.852 1 97.38 306 ILE A C 1
ATOM 2357 O O . ILE A 1 306 ? 13.469 -4.262 -13.023 1 97.38 306 ILE A O 1
ATOM 2361 N N . ILE A 1 307 ? 11.844 -4.133 -11.484 1 98.44 307 ILE A N 1
ATOM 2362 C CA . ILE A 1 307 ? 10.773 -3.869 -12.438 1 98.44 307 ILE A CA 1
ATOM 2363 C C . ILE A 1 307 ? 10.258 -2.441 -12.258 1 98.44 307 ILE A C 1
ATOM 2365 O O . ILE A 1 307 ? 9.945 -2.023 -11.141 1 98.44 307 ILE A O 1
ATOM 2369 N N . ALA A 1 308 ? 10.219 -1.653 -13.344 1 98.38 308 ALA A N 1
ATOM 2370 C CA . ALA A 1 308 ? 9.547 -0.354 -13.336 1 98.38 308 ALA A CA 1
ATOM 2371 C C . ALA A 1 308 ? 8.102 -0.477 -13.82 1 98.38 308 ALA A C 1
ATOM 2373 O O . ALA A 1 308 ? 7.848 -0.503 -15.023 1 98.38 308 ALA A O 1
ATOM 2374 N N . ASN A 1 309 ? 7.215 -0.523 -12.812 1 98.31 309 ASN A N 1
ATOM 2375 C CA . ASN A 1 309 ? 5.793 -0.636 -13.125 1 98.31 309 ASN A CA 1
ATOM 2376 C C . ASN A 1 309 ? 5.156 0.733 -13.344 1 98.31 309 ASN A C 1
ATOM 2378 O O . ASN A 1 309 ? 5.746 1.759 -12.992 1 98.31 309 ASN A O 1
ATOM 2382 N N . ARG A 1 310 ? 4.016 0.738 -14.023 1 97.62 310 ARG A N 1
ATOM 2383 C CA . ARG A 1 310 ? 3.252 1.942 -14.328 1 97.62 310 ARG A CA 1
ATOM 2384 C C . ARG A 1 310 ? 4.125 2.982 -15.023 1 97.62 310 ARG A C 1
ATOM 2386 O O . ARG A 1 310 ? 4.094 4.164 -14.672 1 97.62 310 ARG A O 1
ATOM 2393 N N . PHE A 1 311 ? 4.902 2.523 -15.969 1 97 311 PHE A N 1
ATOM 2394 C CA . PHE A 1 311 ? 5.895 3.35 -16.656 1 97 311 PHE A CA 1
ATOM 2395 C C . PHE A 1 311 ? 5.223 4.27 -17.672 1 97 311 PHE A C 1
ATOM 2397 O O . PHE A 1 311 ? 4.34 3.84 -18.422 1 97 311 PHE A O 1
ATOM 2404 N N . GLU A 1 312 ? 5.582 5.477 -17.562 1 93.44 312 GLU A N 1
ATOM 2405 C CA . GLU A 1 312 ? 5.23 6.469 -18.562 1 93.44 312 GLU A CA 1
ATOM 2406 C C . GLU A 1 312 ? 6.477 7.07 -19.203 1 93.44 312 GLU A C 1
ATOM 2408 O O . GLU A 1 312 ? 7.449 7.379 -18.516 1 93.44 312 GLU A O 1
ATOM 2413 N N . LYS A 1 313 ? 6.422 7.285 -20.516 1 88.31 313 LYS A N 1
ATOM 2414 C CA . LYS A 1 313 ? 7.578 7.773 -21.266 1 88.31 313 LYS A CA 1
ATOM 2415 C C . LYS A 1 313 ? 8 9.156 -20.781 1 88.31 313 LYS A C 1
ATOM 2417 O O . LYS A 1 313 ? 9.188 9.484 -20.781 1 88.31 313 LYS A O 1
ATOM 2422 N N . LYS A 1 314 ? 7.051 9.93 -20.328 1 87.62 314 LYS A N 1
ATOM 2423 C CA . LYS A 1 314 ? 7.34 11.297 -19.922 1 87.62 314 LYS A CA 1
ATOM 2424 C C . LYS A 1 314 ? 7.672 11.367 -18.438 1 87.62 314 LYS A C 1
ATOM 2426 O O . LYS A 1 314 ? 7.605 12.438 -17.828 1 87.62 314 LYS A O 1
ATOM 2431 N N . SER A 1 315 ? 8.156 10.273 -17.906 1 88.75 315 SER A N 1
ATOM 2432 C CA . SER A 1 315 ? 8.5 10.273 -16.484 1 88.75 315 SER A CA 1
ATOM 2433 C C . SER A 1 315 ? 9.664 11.219 -16.203 1 88.75 315 SER A C 1
ATOM 2435 O O . SER A 1 315 ? 10.594 11.32 -17 1 88.75 315 SER A O 1
ATOM 2437 N N . GLN A 1 316 ? 9.664 11.914 -15.117 1 91 316 GLN A N 1
ATOM 2438 C CA . GLN A 1 316 ? 10.695 12.867 -14.734 1 91 316 GLN A CA 1
ATOM 2439 C C . GLN A 1 316 ? 11.992 12.148 -14.367 1 91 316 GLN A C 1
ATOM 2441 O O . GLN A 1 316 ? 13.086 12.664 -14.617 1 91 316 GLN A O 1
ATOM 2446 N N . ILE A 1 317 ? 11.859 11.047 -13.734 1 94.69 317 ILE A N 1
ATOM 2447 C CA . ILE A 1 317 ? 13.008 10.219 -13.406 1 94.69 317 ILE A CA 1
ATOM 2448 C C . ILE A 1 317 ? 13.203 9.148 -14.484 1 94.69 317 ILE A C 1
ATOM 2450 O O . ILE A 1 317 ? 12.289 8.359 -14.75 1 94.69 317 ILE A O 1
ATOM 2454 N N . SER A 1 318 ? 14.359 9.141 -15.125 1 95.56 318 SER A N 1
ATOM 2455 C CA . SER A 1 318 ? 14.633 8.188 -16.203 1 95.56 318 SER A CA 1
ATOM 2456 C C . SER A 1 318 ? 14.898 6.797 -15.641 1 95.56 318 SER A C 1
ATOM 2458 O O . SER A 1 318 ? 15.219 6.645 -14.461 1 95.56 318 SER A O 1
ATOM 2460 N N . LEU A 1 319 ? 14.82 5.828 -16.531 1 96.62 319 LEU A N 1
ATOM 2461 C CA . LEU A 1 319 ? 15.102 4.449 -16.156 1 96.62 319 LEU A CA 1
ATOM 2462 C C . LEU A 1 319 ? 16.547 4.301 -15.688 1 96.62 319 LEU A C 1
ATOM 2464 O O . LEU A 1 319 ? 16.828 3.611 -14.703 1 96.62 319 LEU A O 1
ATOM 2468 N N . LYS A 1 320 ? 17.406 4.973 -16.359 1 96.12 320 LYS A N 1
ATOM 2469 C CA . LYS A 1 320 ? 18.828 4.914 -16.016 1 96.12 320 LYS A CA 1
ATOM 2470 C C . LYS A 1 320 ? 19.094 5.492 -14.633 1 96.12 320 LYS A C 1
ATOM 2472 O O . LYS A 1 320 ? 19.812 4.891 -13.828 1 96.12 320 LYS A O 1
ATOM 2477 N N . GLU A 1 321 ? 18.516 6.609 -14.383 1 96.69 321 GLU A N 1
ATOM 2478 C CA . GLU A 1 321 ? 18.672 7.262 -13.086 1 96.69 321 GLU A CA 1
ATOM 2479 C C . GLU A 1 321 ? 18.094 6.41 -11.961 1 96.69 321 GLU A C 1
ATOM 2481 O O . GLU A 1 321 ? 18.703 6.262 -10.898 1 96.69 321 GLU A O 1
ATOM 2486 N N . ALA A 1 322 ? 16.938 5.883 -12.172 1 97.44 322 ALA A N 1
ATOM 2487 C CA . ALA A 1 322 ? 16.281 5.035 -11.18 1 97.44 322 ALA A CA 1
ATOM 2488 C C . ALA A 1 322 ? 17.125 3.801 -10.867 1 97.44 322 ALA A C 1
ATOM 2490 O O . ALA A 1 322 ? 17.312 3.453 -9.703 1 97.44 322 ALA A O 1
ATOM 2491 N N . GLY A 1 323 ? 17.594 3.15 -11.93 1 97.25 323 GLY A N 1
ATOM 2492 C CA . GLY A 1 323 ? 18.453 1.991 -11.75 1 97.25 323 GLY A CA 1
ATOM 2493 C C . GLY A 1 323 ? 19.688 2.293 -10.93 1 97.25 323 GLY A C 1
ATOM 2494 O O . GLY A 1 323 ? 20.047 1.532 -10.023 1 97.25 323 GLY A O 1
ATOM 2495 N N . LYS A 1 324 ? 20.297 3.375 -11.219 1 96.81 324 LYS A N 1
ATOM 2496 C CA . LYS A 1 324 ? 21.484 3.797 -10.492 1 96.81 324 LYS A CA 1
ATOM 2497 C C . LYS A 1 324 ? 21.172 4.027 -9.016 1 96.81 324 LYS A C 1
ATOM 2499 O O . LYS A 1 324 ? 21.938 3.609 -8.141 1 96.81 324 LYS A O 1
ATOM 2504 N N . MET A 1 325 ? 20.125 4.648 -8.789 1 96.62 325 MET A N 1
ATOM 2505 C CA . MET A 1 325 ? 19.734 4.953 -7.414 1 96.62 325 MET A CA 1
ATOM 2506 C C . MET A 1 325 ? 19.438 3.672 -6.641 1 96.62 325 MET A C 1
ATOM 2508 O O . MET A 1 325 ? 19.828 3.535 -5.48 1 96.62 325 MET A O 1
ATOM 2512 N N . ILE A 1 326 ? 18.75 2.752 -7.242 1 96.94 326 ILE A N 1
ATOM 2513 C CA . ILE A 1 326 ? 18.344 1.521 -6.57 1 96.94 326 ILE A CA 1
ATOM 2514 C C . ILE A 1 326 ? 19.547 0.586 -6.43 1 96.94 326 ILE A C 1
ATOM 2516 O O . ILE A 1 326 ? 19.625 -0.194 -5.477 1 96.94 326 ILE A O 1
ATOM 2520 N N . GLY A 1 327 ? 20.453 0.646 -7.316 1 93.81 327 GLY A N 1
ATOM 2521 C CA . GLY A 1 327 ? 21.625 -0.217 -7.293 1 93.81 327 GLY A CA 1
ATOM 2522 C C . GLY A 1 327 ? 21.5 -1.413 -8.219 1 93.81 327 GLY A C 1
ATOM 2523 O O . GLY A 1 327 ? 21.859 -2.531 -7.844 1 93.81 327 GLY A O 1
ATOM 2524 N N . GLY A 1 328 ? 20.953 -1.238 -9.383 1 92.12 328 GLY A N 1
ATOM 2525 C CA . GLY A 1 328 ? 20.797 -2.277 -10.391 1 92.12 328 GLY A CA 1
ATOM 2526 C C . GLY A 1 328 ? 20.062 -1.798 -11.633 1 92.12 328 GLY A C 1
ATOM 2527 O O . GLY A 1 328 ? 19.438 -0.742 -11.625 1 92.12 328 GLY A O 1
ATOM 2528 N N . GLU A 1 329 ? 20.172 -2.551 -12.703 1 92.44 329 GLU A N 1
ATOM 2529 C CA . GLU A 1 329 ? 19.5 -2.189 -13.945 1 92.44 329 GLU A CA 1
ATOM 2530 C C . GLU A 1 329 ? 18.016 -2.562 -13.891 1 92.44 329 GLU A C 1
ATOM 2532 O O . GLU A 1 329 ? 17.656 -3.617 -13.367 1 92.44 329 GLU A O 1
ATOM 2537 N N . ILE A 1 330 ? 17.219 -1.657 -14.43 1 95.38 330 ILE A N 1
ATOM 2538 C CA . ILE A 1 330 ? 15.797 -1.978 -14.609 1 95.38 330 ILE A CA 1
ATOM 2539 C C . ILE A 1 330 ? 15.648 -3.039 -15.695 1 95.38 330 ILE A C 1
ATOM 2541 O O . ILE A 1 330 ? 15.992 -2.807 -16.859 1 95.38 330 ILE A O 1
ATOM 2545 N N . SER A 1 331 ? 15.094 -4.098 -15.383 1 92.69 331 SER A N 1
ATOM 2546 C CA . SER A 1 331 ? 15.047 -5.254 -16.281 1 92.69 331 SER A CA 1
ATOM 2547 C C . SER A 1 331 ? 13.828 -5.191 -17.188 1 92.69 331 SER A C 1
ATOM 2549 O O . SER A 1 331 ? 13.891 -5.629 -18.344 1 92.69 331 SER A O 1
ATOM 2551 N N . VAL A 1 332 ? 12.75 -4.789 -16.688 1 95.81 332 VAL A N 1
ATOM 2552 C CA . VAL A 1 332 ? 11.477 -4.789 -17.422 1 95.81 332 VAL A CA 1
ATOM 2553 C C . VAL A 1 332 ? 10.68 -3.539 -17.047 1 95.81 332 VAL A C 1
ATOM 2555 O O . VAL A 1 332 ? 10.711 -3.084 -15.906 1 95.81 332 VAL A O 1
ATOM 2558 N N . THR A 1 333 ? 10.086 -2.938 -18.047 1 97.38 333 THR A N 1
ATOM 2559 C CA . THR A 1 333 ? 9.117 -1.859 -17.844 1 97.38 333 THR A CA 1
ATOM 2560 C C . THR A 1 333 ? 7.707 -2.334 -18.156 1 97.38 333 THR A C 1
ATOM 2562 O O . THR A 1 333 ? 7.488 -3.037 -19.141 1 97.38 333 THR A O 1
ATOM 2565 N N . ILE A 1 334 ? 6.832 -2.07 -17.266 1 98.25 334 ILE A N 1
ATOM 2566 C CA . ILE A 1 334 ? 5.414 -2.334 -17.484 1 98.25 334 ILE A CA 1
ATOM 2567 C C . ILE A 1 334 ? 4.672 -1.017 -17.688 1 98.25 334 ILE A C 1
ATOM 2569 O O . ILE A 1 334 ? 4.668 -0.152 -16.812 1 98.25 334 ILE A O 1
ATOM 2573 N N . PRO A 1 335 ? 4.059 -0.841 -18.859 1 97.38 335 PRO A N 1
ATOM 2574 C CA . PRO A 1 335 ? 3.406 0.441 -19.141 1 97.38 335 PRO A CA 1
ATOM 2575 C C . PRO A 1 335 ? 2.23 0.721 -18.203 1 97.38 335 PRO A C 1
ATOM 2577 O O . PRO A 1 335 ? 1.549 -0.21 -17.766 1 97.38 335 PRO A O 1
ATOM 2580 N N . ASN A 1 336 ? 2.016 1.997 -17.922 1 96.62 336 ASN A N 1
ATOM 2581 C CA . ASN A 1 336 ? 0.848 2.416 -17.156 1 96.62 336 ASN A CA 1
ATOM 2582 C C . ASN A 1 336 ? -0.432 2.309 -17.984 1 96.62 336 ASN A C 1
ATOM 2584 O O . ASN A 1 336 ? -0.536 2.902 -19.062 1 96.62 336 ASN A O 1
ATOM 2588 N N . ASP A 1 337 ? -1.325 1.519 -17.578 1 96.06 337 ASP A N 1
ATOM 2589 C CA . ASP A 1 337 ? -2.674 1.395 -18.125 1 96.06 337 ASP A CA 1
ATOM 2590 C C . ASP A 1 337 ? -3.695 1.154 -17.016 1 96.06 337 ASP A C 1
ATOM 2592 O O . ASP A 1 337 ? -4.113 0.018 -16.797 1 96.06 337 ASP A O 1
ATOM 2596 N N . TYR A 1 338 ? -4.102 2.281 -16.453 1 95.56 338 TYR A N 1
ATOM 2597 C CA . TYR A 1 338 ? -4.941 2.246 -15.258 1 95.56 338 TYR A CA 1
ATOM 2598 C C . TYR A 1 338 ? -6.316 1.666 -15.578 1 95.56 338 TYR A C 1
ATOM 2600 O O . TYR A 1 338 ? -6.832 0.83 -14.828 1 95.56 338 TYR A O 1
ATOM 2608 N N . GLU A 1 339 ? -6.836 2.049 -16.625 1 94.38 339 GLU A N 1
ATOM 2609 C CA . GLU A 1 339 ? -8.18 1.616 -17 1 94.38 339 GLU A CA 1
ATOM 2610 C C . GLU A 1 339 ? -8.234 0.105 -17.203 1 94.38 339 GLU A C 1
ATOM 2612 O O . GLU A 1 339 ? -9.117 -0.565 -16.656 1 94.38 339 GLU A O 1
ATOM 2617 N N . LEU A 1 340 ? -7.32 -0.431 -17.984 1 96.56 340 LEU A N 1
ATOM 2618 C CA . LEU A 1 340 ? -7.293 -1.864 -18.25 1 96.56 340 LEU A CA 1
ATOM 2619 C C . LEU A 1 340 ? -7.02 -2.652 -16.969 1 96.56 340 LEU A C 1
ATOM 2621 O O . LEU A 1 340 ? -7.656 -3.68 -16.719 1 96.56 340 LEU A O 1
ATOM 2625 N N . THR A 1 341 ? -6.094 -2.148 -16.172 1 97.44 341 THR A N 1
ATOM 2626 C CA . THR A 1 341 ? -5.746 -2.834 -14.922 1 97.44 341 THR A CA 1
ATOM 2627 C C . THR A 1 341 ? -6.941 -2.887 -13.977 1 97.44 341 THR A C 1
ATOM 2629 O O . THR A 1 341 ? -7.25 -3.939 -13.422 1 97.44 341 THR A O 1
ATOM 2632 N N . MET A 1 342 ? -7.641 -1.773 -13.852 1 96.19 342 MET A N 1
ATOM 2633 C CA . MET A 1 342 ? -8.82 -1.716 -12.992 1 96.19 342 MET A CA 1
ATOM 2634 C C . MET A 1 342 ? -9.914 -2.635 -13.508 1 96.19 342 MET A C 1
ATOM 2636 O O . MET A 1 342 ? -10.602 -3.301 -12.727 1 96.19 342 MET A O 1
ATOM 2640 N N . SER A 1 343 ? -10.055 -2.635 -14.805 1 96.62 343 SER A N 1
ATOM 2641 C CA . SER A 1 343 ? -11.039 -3.525 -15.406 1 96.62 343 SER A CA 1
ATOM 2642 C C . SER A 1 343 ? -10.734 -4.984 -15.086 1 96.62 343 SER A C 1
ATOM 2644 O O . SER A 1 343 ? -11.633 -5.742 -14.719 1 96.62 343 SER A O 1
ATOM 2646 N N . ALA A 1 344 ? -9.508 -5.375 -15.219 1 97.88 344 ALA A N 1
ATOM 2647 C CA . ALA A 1 344 ? -9.094 -6.742 -14.906 1 97.88 344 ALA A CA 1
ATOM 2648 C C . ALA A 1 344 ? -9.359 -7.078 -13.445 1 97.88 344 ALA A C 1
ATOM 2650 O O . ALA A 1 344 ? -9.945 -8.117 -13.133 1 97.88 344 ALA A O 1
ATOM 2651 N N . ILE A 1 345 ? -8.977 -6.199 -12.555 1 97.44 345 ILE A N 1
ATOM 2652 C CA . ILE A 1 345 ? -9.117 -6.395 -11.117 1 97.44 345 ILE A CA 1
ATOM 2653 C C . ILE A 1 345 ? -10.602 -6.504 -10.758 1 97.44 345 ILE A C 1
ATOM 2655 O O . ILE A 1 345 ? -11.008 -7.43 -10.055 1 97.44 345 ILE A O 1
ATOM 2659 N N . ASN A 1 346 ? -11.422 -5.617 -11.305 1 96.69 346 ASN A N 1
ATOM 2660 C CA . ASN A 1 346 ? -12.828 -5.551 -10.938 1 96.69 346 ASN A CA 1
ATOM 2661 C C . ASN A 1 346 ? -13.617 -6.723 -11.516 1 96.69 346 ASN A C 1
ATOM 2663 O O . ASN A 1 346 ? -14.672 -7.082 -10.992 1 96.69 346 ASN A O 1
ATOM 2667 N N . ASN A 1 347 ? -13.07 -7.328 -12.555 1 96.19 347 ASN A N 1
ATOM 2668 C CA . ASN A 1 347 ? -13.719 -8.5 -13.133 1 96.19 347 ASN A CA 1
ATOM 2669 C C . ASN A 1 347 ? -13.133 -9.797 -12.586 1 96.19 347 ASN A C 1
ATOM 2671 O O . ASN A 1 347 ? -13.617 -10.883 -12.906 1 96.19 347 ASN A O 1
ATOM 2675 N N . GLY A 1 348 ? -12.133 -9.672 -11.805 1 97 348 GLY A N 1
ATOM 2676 C CA . GLY A 1 348 ? -11.484 -10.859 -11.266 1 97 348 GLY A CA 1
ATOM 2677 C C . GLY A 1 348 ? -10.867 -11.742 -12.336 1 97 348 GLY A C 1
ATOM 2678 O O . GLY A 1 348 ? -11.023 -12.961 -12.305 1 97 348 GLY A O 1
ATOM 2679 N N . LYS A 1 349 ? -10.234 -11.078 -13.344 1 97.75 349 LYS A N 1
ATOM 2680 C CA . LYS A 1 349 ? -9.617 -11.789 -14.461 1 97.75 349 LYS A CA 1
ATOM 2681 C C . LYS A 1 349 ? -8.203 -11.281 -14.727 1 97.75 349 LYS A C 1
ATOM 2683 O O . LYS A 1 349 ? -7.922 -10.094 -14.539 1 97.75 349 LYS A O 1
ATOM 2688 N N . PRO A 1 350 ? -7.352 -12.234 -15.148 1 97.88 350 PRO A N 1
ATOM 2689 C CA . PRO A 1 350 ? -6.059 -11.734 -15.625 1 97.88 350 PRO A CA 1
ATOM 2690 C C . PRO A 1 350 ? -6.199 -10.742 -16.781 1 97.88 350 PRO A C 1
ATOM 2692 O O . PRO A 1 350 ? -7.184 -10.789 -17.531 1 97.88 350 PRO A O 1
ATOM 2695 N N . ILE A 1 351 ? -5.238 -9.906 -16.953 1 98.31 351 ILE A N 1
ATOM 2696 C CA . ILE A 1 351 ? -5.234 -8.859 -17.969 1 98.31 351 ILE A CA 1
ATOM 2697 C C . ILE A 1 351 ? -5.391 -9.477 -19.359 1 98.31 351 ILE A C 1
ATOM 2699 O O . ILE A 1 351 ? -6.152 -8.969 -20.188 1 98.31 351 ILE A O 1
ATOM 2703 N N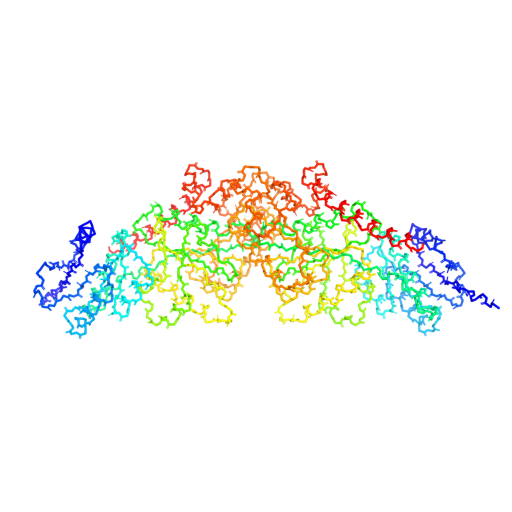 . ALA A 1 352 ? -4.75 -10.617 -19.625 1 97.31 352 ALA A N 1
ATOM 2704 C CA . ALA A 1 352 ? -4.789 -11.273 -20.922 1 97.31 352 ALA A CA 1
ATOM 2705 C C . ALA A 1 352 ? -6.203 -11.727 -21.266 1 97.31 352 ALA A C 1
ATOM 2707 O O . ALA A 1 352 ? -6.57 -11.797 -22.438 1 97.31 352 ALA A O 1
ATOM 2708 N N . ASN A 1 353 ? -7.027 -11.984 -20.297 1 96.88 353 ASN A N 1
ATOM 2709 C CA . ASN A 1 353 ? -8.398 -12.422 -20.516 1 96.88 353 ASN A CA 1
ATOM 2710 C C . ASN A 1 353 ? -9.328 -11.25 -20.797 1 96.88 353 ASN A C 1
ATOM 2712 O O . ASN A 1 353 ? -10.422 -11.43 -21.328 1 96.88 353 ASN A O 1
ATOM 2716 N N . VAL A 1 354 ? -8.992 -10.047 -20.375 1 96.88 354 VAL A N 1
ATOM 2717 C CA . VAL A 1 354 ? -9.789 -8.852 -20.594 1 96.88 354 VAL A CA 1
ATOM 2718 C C . VAL A 1 354 ? -9.414 -8.219 -21.938 1 96.88 354 VAL A C 1
ATOM 2720 O O . VAL A 1 354 ? -10.289 -7.902 -22.75 1 96.88 354 VAL A O 1
ATOM 2723 N N . ARG A 1 355 ? -8.125 -8.07 -22.188 1 97.06 355 ARG A N 1
ATOM 2724 C CA . ARG A 1 355 ? -7.59 -7.555 -23.438 1 97.06 355 ARG A CA 1
ATOM 2725 C C . ARG A 1 355 ? -6.277 -8.25 -23.797 1 97.06 355 ARG A C 1
ATOM 2727 O O . ARG A 1 355 ? -5.199 -7.703 -23.562 1 97.06 355 ARG A O 1
ATOM 2734 N N . GLY A 1 356 ? -6.352 -9.312 -24.547 1 95.56 356 GLY A N 1
ATOM 2735 C CA . GLY A 1 356 ? -5.23 -10.203 -24.812 1 95.56 356 GLY A CA 1
ATOM 2736 C C . GLY A 1 356 ? -4.172 -9.57 -25.703 1 95.56 356 GLY A C 1
ATOM 2737 O O . GLY A 1 356 ? -3.002 -9.961 -25.656 1 95.56 356 GLY A O 1
ATOM 2738 N N . LYS A 1 357 ? -4.508 -8.555 -26.453 1 95.38 357 LYS A N 1
ATOM 2739 C CA . LYS A 1 357 ? -3.564 -7.973 -27.406 1 95.38 357 LYS A CA 1
ATOM 2740 C C . LYS A 1 357 ? -3.037 -6.629 -26.906 1 95.38 357 LYS A C 1
ATOM 2742 O O . LYS A 1 357 ? -2.391 -5.891 -27.656 1 95.38 357 LYS A O 1
ATOM 2747 N N . SER A 1 358 ? -3.297 -6.348 -25.656 1 96.88 358 SER A N 1
ATOM 2748 C CA . SER A 1 358 ? -2.838 -5.086 -25.094 1 96.88 358 SER A CA 1
ATOM 2749 C C . SER A 1 358 ? -1.329 -5.098 -24.875 1 96.88 358 SER A C 1
ATOM 2751 O O . SER A 1 358 ? -0.712 -6.164 -24.812 1 96.88 358 SER A O 1
ATOM 2753 N N . ASN A 1 359 ? -0.768 -3.852 -24.781 1 95.94 359 ASN A N 1
ATOM 2754 C CA . ASN A 1 359 ? 0.649 -3.725 -24.453 1 95.94 359 ASN A CA 1
ATOM 2755 C C . ASN A 1 359 ? 0.979 -4.367 -23.109 1 95.94 359 ASN A C 1
ATOM 2757 O O . ASN A 1 359 ? 2.029 -4.992 -22.953 1 95.94 359 ASN A O 1
ATOM 2761 N N . LEU A 1 360 ? 0.101 -4.328 -22.188 1 97.25 360 LEU A N 1
ATOM 2762 C CA . LEU A 1 360 ? 0.29 -4.914 -20.875 1 97.25 360 LEU A CA 1
ATOM 2763 C C . LEU A 1 360 ? 0.357 -6.438 -20.953 1 97.25 360 LEU A C 1
ATOM 2765 O O . LEU A 1 360 ? 1.244 -7.059 -20.375 1 97.25 360 LEU A O 1
ATOM 2769 N N . ALA A 1 361 ? -0.555 -6.984 -21.688 1 97.56 361 ALA A N 1
ATOM 2770 C CA . ALA A 1 361 ? -0.587 -8.438 -21.859 1 97.56 361 ALA A CA 1
ATOM 2771 C C . ALA A 1 361 ? 0.69 -8.945 -22.516 1 97.56 361 ALA A C 1
ATOM 2773 O O . ALA A 1 361 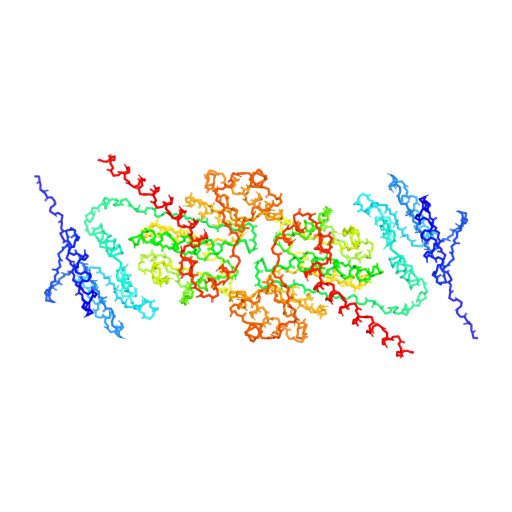? 1.214 -10 -22.141 1 97.56 361 ALA A O 1
ATOM 2774 N N . ARG A 1 362 ? 1.173 -8.188 -23.438 1 97.19 362 ARG A N 1
ATOM 2775 C CA . ARG A 1 362 ? 2.361 -8.578 -24.188 1 97.19 362 ARG A CA 1
ATOM 2776 C C . ARG A 1 362 ? 3.588 -8.633 -23.281 1 97.19 362 ARG A C 1
ATOM 2778 O O . ARG A 1 362 ? 4.445 -9.508 -23.453 1 97.19 362 ARG A O 1
ATOM 2785 N N . VAL A 1 363 ? 3.674 -7.75 -22.391 1 97.62 363 VAL A N 1
ATOM 2786 C CA . VAL A 1 363 ? 4.816 -7.711 -21.484 1 97.62 363 VAL A CA 1
ATOM 2787 C C . VAL A 1 363 ? 4.84 -8.977 -20.625 1 97.62 363 VAL A C 1
ATOM 2789 O O . VAL A 1 363 ? 5.891 -9.602 -20.469 1 97.62 363 VAL A O 1
ATOM 2792 N N . TYR A 1 364 ? 3.752 -9.391 -20.078 1 98 364 TYR A N 1
ATOM 2793 C CA . TYR A 1 364 ? 3.678 -10.586 -19.234 1 98 364 TYR A CA 1
ATOM 2794 C C . TYR A 1 364 ? 3.92 -11.844 -20.062 1 98 364 TYR A C 1
ATOM 2796 O O . TYR A 1 364 ? 4.559 -12.789 -19.578 1 98 364 TYR A O 1
ATOM 2804 N N . SER A 1 365 ? 3.414 -11.82 -21.266 1 97.06 365 SER A N 1
ATOM 2805 C CA . SER A 1 365 ? 3.672 -12.945 -22.156 1 97.06 365 SER A CA 1
ATOM 2806 C C . SER A 1 365 ? 5.16 -13.094 -22.453 1 97.06 365 SER A C 1
ATOM 2808 O O . SER A 1 365 ? 5.688 -14.203 -22.453 1 97.06 365 SER A O 1
ATOM 2810 N N . ALA A 1 366 ? 5.805 -12.016 -22.688 1 96.69 366 ALA A N 1
ATOM 2811 C CA . ALA A 1 366 ? 7.238 -12.023 -22.953 1 96.69 366 ALA A CA 1
ATOM 2812 C C . ALA A 1 366 ? 8.016 -12.531 -21.734 1 96.69 366 ALA A C 1
ATOM 2814 O O . ALA A 1 366 ? 8.984 -13.281 -21.875 1 96.69 366 ALA A O 1
ATOM 2815 N N . LEU A 1 367 ? 7.637 -12.133 -20.594 1 96.69 367 LEU A N 1
ATOM 2816 C CA . LEU A 1 367 ? 8.273 -12.602 -19.359 1 96.69 367 LEU A CA 1
ATOM 2817 C C . LEU A 1 367 ? 8.094 -14.102 -19.203 1 96.69 367 LEU A C 1
ATOM 2819 O O . LEU A 1 367 ? 9.039 -14.805 -18.844 1 96.69 367 LEU A O 1
ATOM 2823 N N . ALA A 1 368 ? 6.879 -14.57 -19.406 1 97 368 ALA A N 1
ATOM 2824 C CA . ALA A 1 368 ? 6.582 -16 -19.312 1 97 368 ALA A CA 1
ATOM 2825 C C . ALA A 1 368 ? 7.441 -16.797 -20.297 1 97 368 ALA A C 1
ATOM 2827 O O . ALA A 1 368 ? 7.973 -17.859 -19.938 1 97 368 ALA A O 1
ATOM 2828 N N . GLU A 1 369 ? 7.562 -16.219 -21.5 1 95 369 GLU A N 1
ATOM 2829 C CA . GLU A 1 369 ? 8.375 -16.875 -22.516 1 95 369 GLU A CA 1
ATOM 2830 C C . GLU A 1 369 ? 9.828 -17 -22.062 1 95 369 GLU A C 1
ATOM 2832 O O . GLU A 1 369 ? 10.453 -18.047 -22.25 1 95 369 GLU A O 1
ATOM 2837 N N . THR A 1 370 ? 10.32 -15.969 -21.516 1 93.38 370 THR A N 1
ATOM 2838 C CA . THR A 1 370 ? 11.695 -15.961 -21.031 1 93.38 370 THR A CA 1
ATOM 2839 C C . THR A 1 370 ? 11.875 -17 -19.906 1 93.38 370 THR A C 1
ATOM 2841 O O . THR A 1 370 ? 12.867 -17.719 -19.891 1 93.38 370 THR A O 1
ATOM 2844 N N . ILE A 1 371 ? 10.953 -17.125 -19.031 1 93.94 371 ILE A N 1
ATOM 2845 C CA . ILE A 1 371 ? 11.023 -18 -17.875 1 93.94 371 ILE A CA 1
ATOM 2846 C C . ILE A 1 371 ? 10.922 -19.453 -18.328 1 93.94 371 ILE A C 1
ATOM 2848 O O . ILE A 1 371 ? 11.742 -20.297 -17.938 1 93.94 371 ILE A O 1
ATOM 2852 N N . VAL A 1 372 ? 9.984 -19.766 -19.172 1 90.31 372 VAL A N 1
ATOM 2853 C CA . VAL A 1 372 ? 9.719 -21.125 -19.609 1 90.31 372 VAL A CA 1
ATOM 2854 C C . VAL A 1 372 ? 10.797 -21.578 -20.594 1 90.31 372 VAL A C 1
ATOM 2856 O O . VAL A 1 372 ? 11.242 -22.719 -20.547 1 90.31 372 VAL A O 1
ATOM 2859 N N . GLY A 1 373 ? 11.148 -20.594 -21.516 1 83.88 373 GLY A N 1
ATOM 2860 C CA . GLY A 1 373 ? 12.195 -20.906 -22.469 1 83.88 373 GLY A CA 1
ATOM 2861 C C . GLY A 1 373 ? 13.523 -21.25 -21.812 1 83.88 373 GLY A C 1
ATOM 2862 O O . GLY A 1 373 ? 14.203 -22.188 -22.219 1 83.88 373 GLY A O 1
ATOM 2863 N N . LYS A 1 374 ? 13.898 -20.547 -20.844 1 72.94 374 LYS A N 1
ATOM 2864 C CA . LYS A 1 374 ? 15.133 -20.766 -20.109 1 72.94 374 LYS A CA 1
ATOM 2865 C C . LYS A 1 374 ? 15.109 -22.109 -19.375 1 72.94 374 LYS A C 1
ATOM 2867 O O . LYS A 1 374 ? 16.125 -22.812 -19.328 1 72.94 374 LYS A O 1
ATOM 2872 N N . ASN A 1 375 ? 14.039 -22.438 -18.859 1 70.44 375 ASN A N 1
ATOM 2873 C CA . ASN A 1 375 ? 13.93 -23.656 -18.047 1 70.44 375 ASN A CA 1
ATOM 2874 C C . ASN A 1 375 ? 13.867 -24.906 -18.922 1 70.44 375 ASN A C 1
ATOM 2876 O O . ASN A 1 375 ? 14.289 -25.984 -18.5 1 70.44 375 ASN A O 1
ATOM 2880 N N . ASN A 1 376 ? 13.352 -24.703 -20.141 1 62.19 376 ASN A N 1
ATOM 2881 C CA . ASN A 1 376 ? 13.367 -25.797 -21.094 1 62.19 376 ASN A CA 1
ATOM 2882 C C . ASN A 1 376 ? 14.773 -26.094 -21.609 1 62.19 376 ASN A C 1
ATOM 2884 O O . ASN A 1 376 ? 15.109 -27.234 -21.906 1 62.19 376 ASN A O 1
ATOM 2888 N N . THR A 1 377 ? 15.516 -24.953 -21.75 1 52.41 377 THR A N 1
ATOM 2889 C CA . THR A 1 377 ? 16.891 -25.156 -22.172 1 52.41 377 THR A CA 1
ATOM 2890 C C . THR A 1 377 ? 17.734 -25.766 -21.047 1 52.41 377 THR A C 1
ATOM 2892 O O . THR A 1 377 ? 18.656 -26.547 -21.312 1 52.41 377 THR A O 1
ATOM 2895 N N . LYS A 1 378 ? 17.453 -25.438 -19.906 1 51.28 378 LYS A N 1
ATOM 2896 C CA . LYS A 1 378 ? 18.156 -26.031 -18.781 1 51.28 378 LYS A CA 1
ATOM 2897 C C . LYS A 1 378 ? 17.844 -27.531 -18.672 1 51.28 378 LYS A C 1
ATOM 2899 O O . LYS A 1 378 ? 18.719 -28.328 -18.328 1 51.28 378 LYS A O 1
ATOM 2904 N N . GLY A 1 379 ? 16.562 -27.797 -18.859 1 43.91 379 GLY A N 1
ATOM 2905 C CA . GLY A 1 379 ? 16.188 -29.203 -18.844 1 43.91 379 GLY A CA 1
ATOM 2906 C C . GLY A 1 379 ? 16.812 -30 -19.969 1 43.91 379 GLY A C 1
ATOM 2907 O O . GLY A 1 379 ? 17.188 -31.156 -19.797 1 43.91 379 GLY A O 1
ATOM 2908 N N . LYS A 1 380 ? 16.938 -29.438 -21.266 1 46.22 380 LYS A N 1
ATOM 2909 C CA . LYS A 1 380 ? 17.516 -30.156 -22.391 1 46.22 380 LYS A CA 1
ATOM 2910 C C . LYS A 1 380 ? 19 -30.453 -22.141 1 46.22 380 LYS A C 1
ATOM 2912 O O . LYS A 1 380 ? 19.5 -31.5 -22.547 1 46.22 380 LYS A O 1
ATOM 2917 N N . HIS A 1 381 ? 19.531 -29.453 -21.609 1 41.94 381 HIS A N 1
ATOM 2918 C CA . HIS A 1 381 ? 20.969 -29.703 -21.453 1 41.94 381 HIS A CA 1
ATOM 2919 C C . HIS A 1 381 ? 21.219 -30.891 -20.516 1 41.94 381 HIS A C 1
ATOM 2921 O O . HIS A 1 381 ? 22.219 -31.594 -20.672 1 41.94 381 HIS A O 1
ATOM 2927 N N . TRP A 1 382 ? 20.328 -30.891 -19.609 1 38.19 382 TRP A N 1
ATOM 2928 C CA . TRP A 1 382 ? 20.578 -32 -18.703 1 38.19 382 TRP A CA 1
ATOM 2929 C C . TRP A 1 382 ? 20.266 -33.344 -19.375 1 38.19 382 TRP A C 1
ATOM 2931 O O . TRP A 1 382 ? 20.844 -34.375 -19.031 1 38.19 382 TRP A O 1
ATOM 2941 N N . TRP A 1 383 ? 19.391 -33.312 -20.344 1 35.97 383 TRP A N 1
ATOM 2942 C CA . TRP A 1 383 ? 19.094 -34.531 -21.062 1 35.97 383 TRP A CA 1
ATOM 2943 C C . TRP A 1 383 ? 20.234 -34.906 -22.016 1 35.97 383 TRP A C 1
ATOM 2945 O O . TRP A 1 383 ? 20.562 -36.062 -22.172 1 35.97 383 TRP A O 1
ATOM 2955 N N . ASN A 1 384 ? 20.75 -33.906 -22.719 1 39.34 384 ASN A N 1
ATOM 2956 C CA . ASN A 1 384 ? 21.766 -34.25 -23.703 1 39.34 384 ASN A CA 1
ATOM 2957 C C . ASN A 1 384 ? 23.078 -34.656 -23.031 1 39.34 384 ASN A C 1
ATOM 2959 O O . ASN A 1 384 ? 24.031 -35.062 -23.703 1 39.34 384 ASN A O 1
ATOM 2963 N N . ALA A 1 385 ? 23.234 -34.219 -21.844 1 38.44 385 ALA A N 1
ATOM 2964 C CA . ALA A 1 385 ? 24.516 -34.594 -21.234 1 38.44 385 ALA A CA 1
ATOM 2965 C C . ALA A 1 385 ? 24.484 -36.062 -20.766 1 38.44 385 ALA A C 1
ATOM 2967 O O . ALA A 1 385 ? 25.484 -36.562 -20.234 1 38.44 385 ALA A O 1
ATOM 2968 N N . LYS A 1 386 ? 23.328 -36.688 -20.906 1 33.19 386 LYS A N 1
ATOM 2969 C CA . LYS A 1 386 ? 23.438 -38.125 -20.703 1 33.19 386 LYS A CA 1
ATOM 2970 C C . LYS A 1 386 ? 23.609 -38.844 -22.031 1 33.19 386 LYS A C 1
ATOM 2972 O O . LYS A 1 386 ? 22.953 -38.531 -23.016 1 33.19 386 LYS A O 1
ATOM 2977 N N . MET B 1 1 ? -14.695 49.781 45.031 1 25.52 1 MET B N 1
ATOM 2978 C CA . MET B 1 1 ? -14.875 49.062 43.781 1 25.52 1 MET B CA 1
ATOM 2979 C C . MET B 1 1 ? -13.562 48.938 43 1 25.52 1 MET B C 1
ATOM 2981 O O . MET B 1 1 ? -13.156 49.906 42.312 1 25.52 1 MET B O 1
ATOM 2985 N N . LYS B 1 2 ? -12.594 48.438 43.594 1 35.31 2 LYS B N 1
ATOM 2986 C CA . LYS B 1 2 ? -11.18 48.531 43.25 1 35.31 2 LYS B CA 1
ATOM 2987 C C . LYS B 1 2 ? -10.938 47.906 41.875 1 35.31 2 LYS B C 1
ATOM 2989 O O . LYS B 1 2 ? -11.273 46.75 41.625 1 35.31 2 LYS B O 1
ATOM 2994 N N . TYR B 1 3 ? -11.133 48.719 40.844 1 33.38 3 TYR B N 1
ATOM 2995 C CA . TYR B 1 3 ? -10.844 48.312 39.469 1 33.38 3 TYR B CA 1
ATOM 2996 C C . TYR B 1 3 ? -9.547 47.5 39.406 1 33.38 3 TYR B C 1
ATOM 2998 O O . TYR B 1 3 ? -8.508 47.938 39.906 1 33.38 3 TYR B O 1
ATOM 3006 N N . ASN B 1 4 ? -9.547 46.25 39.75 1 38.09 4 ASN B N 1
ATOM 3007 C CA . ASN B 1 4 ? -8.445 45.312 39.531 1 38.09 4 ASN B CA 1
ATOM 3008 C C . ASN B 1 4 ? -7.645 45.688 38.281 1 38.09 4 ASN B C 1
ATOM 3010 O O . ASN B 1 4 ? -8.148 45.562 37.156 1 38.09 4 ASN B O 1
ATOM 3014 N N . ARG B 1 5 ? -6.883 46.781 38.125 1 42.81 5 ARG B N 1
ATOM 3015 C CA . ARG B 1 5 ? -6.012 47.281 37.062 1 42.81 5 ARG B CA 1
ATOM 3016 C C . ARG B 1 5 ? -5.238 46.156 36.406 1 42.81 5 ARG B C 1
ATOM 3018 O O . ARG B 1 5 ? -4.496 45.438 37.062 1 42.81 5 ARG B O 1
ATOM 3025 N N . THR B 1 6 ? -5.77 45.406 35.469 1 52.88 6 THR B N 1
ATOM 3026 C CA . THR B 1 6 ? -5.172 44.375 34.625 1 52.88 6 THR B CA 1
ATOM 3027 C C . THR B 1 6 ? -3.713 44.688 34.312 1 52.88 6 THR B C 1
ATOM 3029 O O . THR B 1 6 ? -3.416 45.719 33.719 1 52.88 6 THR B O 1
ATOM 3032 N N . LYS B 1 7 ? -2.799 44.375 35.062 1 64.88 7 LYS B N 1
ATOM 3033 C CA . LYS B 1 7 ? -1.356 44.594 35 1 64.88 7 LYS B CA 1
ATOM 3034 C C . LYS B 1 7 ? -0.828 44.344 33.594 1 64.88 7 LYS B C 1
ATOM 3036 O O . LYS B 1 7 ? -1.15 43.344 32.969 1 64.88 7 LYS B O 1
ATOM 3041 N N . LYS B 1 8 ? -0.377 45.375 32.906 1 80.56 8 LYS B N 1
ATOM 3042 C CA . LYS B 1 8 ? 0.243 45.312 31.594 1 80.56 8 LYS B CA 1
ATOM 3043 C C . LYS B 1 8 ? 1.53 44.469 31.641 1 80.56 8 LYS B C 1
ATOM 3045 O O . LYS B 1 8 ? 2.33 44.625 32.562 1 80.56 8 LYS B O 1
ATOM 3050 N N . LEU B 1 9 ? 1.596 43.469 30.812 1 87.19 9 LEU B N 1
ATOM 3051 C CA . LEU B 1 9 ? 2.803 42.688 30.625 1 87.19 9 LEU B CA 1
ATOM 3052 C C . LEU B 1 9 ? 3.896 43.5 29.953 1 87.19 9 LEU B C 1
ATOM 3054 O O . LEU B 1 9 ? 3.633 44.219 28.984 1 87.19 9 LEU B O 1
ATOM 3058 N N . SER B 1 10 ? 4.992 43.594 30.562 1 90.44 10 SER B N 1
ATOM 3059 C CA . SER B 1 10 ? 6.121 44.25 29.922 1 90.44 10 SER B CA 1
ATOM 3060 C C . SER B 1 10 ? 6.891 43.312 29.016 1 90.44 10 SER B C 1
ATOM 3062 O O . SER B 1 10 ? 7.062 42.125 29.344 1 90.44 10 SER B O 1
ATOM 3064 N N . ALA B 1 11 ? 7.242 43.75 27.844 1 93.19 11 ALA B N 1
ATOM 3065 C CA . ALA B 1 11 ? 8 42.938 26.906 1 93.19 11 ALA B CA 1
ATOM 3066 C C . ALA B 1 11 ? 9.211 43.688 26.359 1 93.19 11 ALA B C 1
ATOM 3068 O O . ALA B 1 11 ? 9.164 44.906 26.219 1 93.19 11 ALA B O 1
ATOM 3069 N N . ARG B 1 12 ? 10.266 43.031 26.188 1 93.62 12 ARG B N 1
ATOM 3070 C CA . ARG B 1 12 ? 11.461 43.562 25.547 1 93.62 12 ARG B CA 1
ATOM 3071 C C . ARG B 1 12 ? 11.859 42.719 24.344 1 93.62 12 ARG B C 1
ATOM 3073 O O . ARG B 1 12 ? 11.781 41.469 24.391 1 93.62 12 ARG B O 1
ATOM 3080 N N . LEU B 1 13 ? 12.266 43.406 23.312 1 94.19 13 LEU B N 1
ATOM 3081 C CA . LEU B 1 13 ? 12.68 42.719 22.078 1 94.19 13 LEU B CA 1
ATOM 3082 C C . LEU B 1 13 ? 14.18 42.875 21.859 1 94.19 13 LEU B C 1
ATOM 3084 O O . LEU B 1 13 ? 14.656 43.969 21.547 1 94.19 13 LEU B O 1
ATOM 3088 N N . ALA B 1 14 ? 14.844 41.844 22.141 1 90.81 14 ALA B N 1
ATOM 3089 C CA . ALA B 1 14 ? 16.266 41.812 21.844 1 90.81 14 ALA B CA 1
ATOM 3090 C C . ALA B 1 14 ? 16.531 41.156 20.484 1 90.81 14 ALA B C 1
ATOM 3092 O O . ALA B 1 14 ? 17.078 40.062 20.406 1 90.81 14 ALA B O 1
ATOM 3093 N N . VAL B 1 15 ? 16.188 41.875 19.438 1 92.69 15 VAL B N 1
ATOM 3094 C CA . VAL B 1 15 ? 16.219 41.375 18.062 1 92.69 15 VAL B CA 1
ATOM 3095 C C . VAL B 1 15 ? 17.125 42.25 17.203 1 92.69 15 VAL B C 1
ATOM 3097 O O . VAL B 1 15 ? 16.969 43.5 17.203 1 92.69 15 VAL B O 1
ATOM 3100 N N . LYS B 1 16 ? 18.078 41.625 16.469 1 88.56 16 LYS B N 1
ATOM 3101 C CA . LYS B 1 16 ? 19.078 42.375 15.719 1 88.56 16 LYS B CA 1
ATOM 3102 C C . LYS B 1 16 ? 18.625 42.625 14.281 1 88.56 16 LYS B C 1
ATOM 3104 O O . LYS B 1 16 ? 18.906 43.656 13.703 1 88.56 16 LYS B O 1
ATOM 3109 N N . THR B 1 17 ? 17.922 41.719 13.672 1 91.38 17 THR B N 1
ATOM 3110 C CA . THR B 1 17 ? 17.469 41.844 12.297 1 91.38 17 THR B CA 1
ATOM 3111 C C . THR B 1 17 ? 16.328 42.844 12.188 1 91.38 17 THR B C 1
ATOM 3113 O O . THR B 1 17 ? 15.266 42.656 12.773 1 91.38 17 THR B O 1
ATOM 3116 N N . PRO B 1 18 ? 16.531 43.875 11.438 1 93.12 18 PRO B N 1
ATOM 3117 C CA . PRO B 1 18 ? 15.562 44.969 11.406 1 93.12 18 PRO B CA 1
ATOM 3118 C C . PRO B 1 18 ? 14.164 44.531 10.977 1 93.12 18 PRO B C 1
ATOM 3120 O O . PRO B 1 18 ? 13.172 44.938 11.578 1 93.12 18 PRO B O 1
ATOM 3123 N N . GLU B 1 19 ? 14.172 43.688 9.961 1 93.06 19 GLU B N 1
ATOM 3124 C CA . GLU B 1 19 ? 12.875 43.25 9.453 1 93.06 19 GLU B CA 1
ATOM 3125 C C . GLU B 1 19 ? 12.117 42.438 10.508 1 93.06 19 GLU B C 1
ATOM 3127 O O . GLU B 1 19 ? 10.898 42.594 10.641 1 93.06 19 GLU B O 1
ATOM 3132 N N . VAL B 1 20 ? 12.836 41.688 11.25 1 93.81 20 VAL B N 1
ATOM 3133 C CA . VAL B 1 20 ? 12.242 40.844 12.289 1 93.81 20 VAL B CA 1
ATOM 3134 C C . VAL B 1 20 ? 11.797 41.719 13.461 1 93.81 20 VAL B C 1
ATOM 3136 O O . VAL B 1 20 ? 10.703 41.531 14.008 1 93.81 20 VAL B O 1
ATOM 3139 N N . LEU B 1 21 ? 12.648 42.688 13.82 1 93.56 21 LEU B N 1
ATOM 3140 C CA . LEU B 1 21 ? 12.328 43.625 14.906 1 93.56 21 LEU B CA 1
ATOM 3141 C C . LEU B 1 21 ? 11.047 44.406 14.594 1 93.56 21 LEU B C 1
ATOM 3143 O O . LEU B 1 21 ? 10.172 44.531 15.453 1 93.56 21 LEU B O 1
ATOM 3147 N N . GLN B 1 22 ? 11.008 44.812 13.391 1 93.25 22 GLN B N 1
ATOM 3148 C CA . GLN B 1 22 ? 9.828 45.594 12.984 1 93.25 22 GLN B CA 1
ATOM 3149 C C . GLN B 1 22 ? 8.57 44.719 13.047 1 93.25 22 GLN B C 1
ATOM 3151 O O . GLN B 1 22 ? 7.535 45.156 13.562 1 93.25 22 GLN B O 1
ATOM 3156 N N . SER B 1 23 ? 8.695 43.531 12.516 1 92.94 23 SER B N 1
ATOM 3157 C CA . SER B 1 23 ? 7.562 42.594 12.523 1 92.94 23 SER B CA 1
ATOM 3158 C C . SER B 1 23 ? 7.082 42.312 13.938 1 92.94 23 SER B C 1
ATOM 3160 O O . SER B 1 23 ? 5.887 42.406 14.227 1 92.94 23 SER B O 1
ATOM 3162 N N . LEU B 1 24 ? 8 42 14.797 1 94 24 LEU B N 1
ATOM 3163 C CA . LEU B 1 24 ? 7.66 41.688 16.172 1 94 24 LEU B CA 1
ATOM 3164 C C . LEU B 1 24 ? 7.086 42.906 16.891 1 94 24 LEU B C 1
ATOM 3166 O O . LEU B 1 24 ? 6.137 42.781 17.672 1 94 24 LEU B O 1
ATOM 3170 N N . THR B 1 25 ? 7.676 44.062 16.641 1 93.44 25 THR B N 1
ATOM 3171 C CA . THR B 1 25 ? 7.184 45.312 17.25 1 93.44 25 THR B CA 1
ATOM 3172 C C . THR B 1 25 ? 5.734 45.562 16.844 1 93.44 25 THR B C 1
ATOM 3174 O O . THR B 1 25 ? 4.891 45.875 17.688 1 93.44 25 THR B O 1
ATOM 3177 N N . ASP B 1 26 ? 5.5 45.344 15.547 1 92.5 26 ASP B N 1
ATOM 3178 C CA . ASP B 1 26 ? 4.152 45.562 15.031 1 92.5 26 ASP B CA 1
ATOM 3179 C C . ASP B 1 26 ? 3.156 44.625 15.688 1 92.5 26 ASP B C 1
ATOM 3181 O O . ASP B 1 26 ? 2.064 45.031 16.078 1 92.5 26 ASP B O 1
ATOM 3185 N N . ILE B 1 27 ? 3.553 43.406 15.805 1 91.44 27 ILE B N 1
ATOM 3186 C CA . ILE B 1 27 ? 2.672 42.375 16.359 1 91.44 27 ILE B CA 1
ATOM 3187 C C . ILE B 1 27 ? 2.424 42.656 17.828 1 91.44 27 ILE B C 1
ATOM 3189 O O . ILE B 1 27 ? 1.275 42.719 18.281 1 91.44 27 ILE B O 1
ATOM 3193 N N . VAL B 1 28 ? 3.475 42.906 18.609 1 91 28 VAL B N 1
ATOM 3194 C CA . VAL B 1 28 ? 3.387 43.062 20.062 1 91 28 VAL B CA 1
ATOM 3195 C C . VAL B 1 28 ? 2.664 44.344 20.406 1 91 28 VAL B C 1
ATOM 3197 O O . VAL B 1 28 ? 1.882 44.375 21.359 1 91 28 VAL B O 1
ATOM 3200 N N . SER B 1 29 ? 2.908 45.344 19.609 1 88.19 29 SER B N 1
ATOM 3201 C CA . SER B 1 29 ? 2.264 46.625 19.859 1 88.19 29 SER B CA 1
ATOM 3202 C C . SER B 1 29 ? 0.764 46.562 19.594 1 88.19 29 SER B C 1
ATOM 3204 O O . SER B 1 29 ? -0.001 47.375 20.094 1 88.19 29 SER B O 1
ATOM 3206 N N . SER B 1 30 ? 0.457 45.625 18.75 1 86 30 SER B N 1
ATOM 3207 C CA . SER B 1 30 ? -0.957 45.469 18.422 1 86 30 SER B CA 1
ATOM 3208 C C . SER B 1 30 ? -1.707 44.75 19.531 1 86 30 SER B C 1
ATOM 3210 O O . SER B 1 30 ? -2.939 44.719 19.531 1 86 30 SER B O 1
ATOM 3212 N N . LEU B 1 31 ? -0.96 44.125 20.359 1 84.38 31 LEU B N 1
ATOM 3213 C CA . LEU B 1 31 ? -1.563 43.375 21.453 1 84.38 31 LEU B CA 1
ATOM 3214 C C . LEU B 1 31 ? -1.955 44.312 22.594 1 84.38 31 LEU B C 1
ATOM 3216 O O . LEU B 1 31 ? -1.219 45.25 22.906 1 84.38 31 LEU B O 1
ATOM 3220 N N . ASP B 1 32 ? -3.158 44.125 23.078 1 78.19 32 ASP B N 1
ATOM 3221 C CA . ASP B 1 32 ? -3.625 44.938 24.203 1 78.19 32 ASP B CA 1
ATOM 3222 C C . ASP B 1 32 ? -2.904 44.531 25.484 1 78.19 32 ASP B C 1
ATOM 3224 O O . ASP B 1 32 ? -2.541 43.375 25.688 1 78.19 32 ASP B O 1
ATOM 3228 N N . ASN B 1 33 ? -2.559 45.5 26.344 1 80.62 33 ASN B N 1
ATOM 3229 C CA . ASN B 1 33 ? -2.062 45.312 27.703 1 80.62 33 ASN B CA 1
ATOM 3230 C C . ASN B 1 33 ? -0.615 44.844 27.703 1 80.62 33 ASN B C 1
ATOM 3232 O O . ASN B 1 33 ? -0.233 44.031 28.547 1 80.62 33 ASN B O 1
ATOM 3236 N N . ILE B 1 34 ? 0.112 45.062 26.641 1 87.25 34 ILE B N 1
ATOM 3237 C CA . ILE B 1 34 ? 1.546 44.781 26.609 1 87.25 34 ILE B CA 1
ATOM 3238 C C . ILE B 1 34 ? 2.312 46.094 26.422 1 87.25 34 ILE B C 1
ATOM 3240 O O . ILE B 1 34 ? 1.953 46.906 25.578 1 87.25 34 ILE B O 1
ATOM 3244 N N . THR B 1 35 ? 3.262 46.375 27.188 1 88 35 THR B N 1
ATOM 3245 C CA . THR B 1 35 ? 4.137 47.531 27.078 1 88 35 THR B CA 1
ATOM 3246 C C . THR B 1 35 ? 5.527 47.125 26.594 1 88 35 THR B C 1
ATOM 3248 O O . THR B 1 35 ? 6.168 46.25 27.203 1 88 35 THR B O 1
ATOM 3251 N N . LEU B 1 36 ? 5.926 47.656 25.594 1 90.06 36 LEU B N 1
ATOM 3252 C CA . LEU B 1 36 ? 7.262 47.375 25.078 1 90.06 36 LEU B CA 1
ATOM 3253 C C . LEU B 1 36 ? 8.297 48.281 25.75 1 90.06 36 LEU B C 1
ATOM 3255 O O . LEU B 1 36 ? 8.164 49.5 25.75 1 90.06 36 LEU B O 1
ATOM 3259 N N . LEU B 1 37 ? 9.219 47.625 26.281 1 86.31 37 LEU B N 1
ATOM 3260 C CA . LEU B 1 37 ? 10.273 48.344 26.969 1 86.31 37 LEU B CA 1
ATOM 3261 C C . LEU B 1 37 ? 11.492 48.531 26.062 1 86.31 37 LEU B C 1
ATOM 3263 O O . LEU B 1 37 ? 11.945 47.562 25.438 1 86.31 37 LEU B O 1
ATOM 3267 N N . ASP B 1 38 ? 11.93 49.719 25.734 1 75.75 38 ASP B N 1
ATOM 3268 C CA . ASP B 1 38 ? 13.078 50.031 24.891 1 75.75 38 ASP B CA 1
ATOM 3269 C C . ASP B 1 38 ? 14.344 50.219 25.719 1 75.75 38 ASP B C 1
ATOM 3271 O O . ASP B 1 38 ? 15.453 50.094 25.203 1 75.75 38 ASP B O 1
ATOM 3275 N N . ASP B 1 39 ? 14.164 50.5 27.031 1 63.72 39 ASP B N 1
ATOM 3276 C CA . ASP B 1 39 ? 15.297 50.844 27.891 1 63.72 39 ASP B CA 1
ATOM 3277 C C . ASP B 1 39 ? 16.062 49.562 28.297 1 63.72 39 ASP B C 1
ATOM 3279 O O . ASP B 1 39 ? 15.516 48.719 28.984 1 63.72 39 ASP B O 1
ATOM 3283 N N . PRO B 1 40 ? 17.266 49.375 27.75 1 61.84 40 PRO B N 1
ATOM 3284 C CA . PRO B 1 40 ? 18.062 48.188 28.141 1 61.84 40 PRO B CA 1
ATOM 3285 C C . PRO B 1 40 ? 18.328 48.125 29.641 1 61.84 40 PRO B C 1
ATOM 3287 O O . PRO B 1 40 ? 18.688 47.062 30.172 1 61.84 40 PRO B O 1
ATOM 3290 N N . LYS B 1 41 ? 18.141 49.281 30.344 1 61.62 41 LYS B N 1
ATOM 3291 C CA . LYS B 1 41 ? 18.438 49.375 31.781 1 61.62 41 LYS B CA 1
ATOM 3292 C C . LYS B 1 41 ? 17.219 48.938 32.594 1 61.62 41 LYS B C 1
ATOM 3294 O O . LYS B 1 41 ? 17.266 48.969 33.844 1 61.62 41 LYS B O 1
ATOM 3299 N N . ALA B 1 42 ? 16.156 48.625 31.922 1 63.53 42 ALA B N 1
ATOM 3300 C CA . ALA B 1 42 ? 14.977 48.219 32.688 1 63.53 42 ALA B CA 1
ATOM 3301 C C . ALA B 1 42 ? 15.258 46.969 33.531 1 63.53 42 ALA B C 1
ATOM 3303 O O . ALA B 1 42 ? 15.914 46.031 33.062 1 63.53 42 ALA B O 1
ATOM 3304 N N . THR B 1 43 ? 14.922 46.938 34.812 1 71.56 43 THR B N 1
ATOM 3305 C CA . THR B 1 43 ? 15.32 46 35.844 1 71.56 43 THR B CA 1
ATOM 3306 C C . THR B 1 43 ? 14.586 44.688 35.656 1 71.56 43 THR B C 1
ATOM 3308 O O . THR B 1 43 ? 15.156 43.594 35.875 1 71.56 43 THR B O 1
ATOM 3311 N N . ARG B 1 44 ? 13.328 44.656 35.312 1 86.44 44 ARG B N 1
ATOM 3312 C CA . ARG B 1 44 ? 12.609 43.406 35.188 1 86.44 44 ARG B CA 1
ATOM 3313 C C . ARG B 1 44 ? 11.672 43.438 34 1 86.44 44 ARG B C 1
ATOM 3315 O O . ARG B 1 44 ? 11.094 44.5 33.688 1 86.44 44 ARG B O 1
ATOM 3322 N N . VAL B 1 45 ? 11.625 42.469 33.188 1 91.06 45 VAL B N 1
ATOM 3323 C CA . VAL B 1 45 ? 10.703 42.344 32.094 1 91.06 45 VAL B CA 1
ATOM 3324 C C . VAL B 1 45 ? 9.938 41.031 32.188 1 91.06 45 VAL B C 1
ATOM 3326 O O . VAL B 1 45 ? 10.5 40 32.562 1 91.06 45 VAL B O 1
ATOM 3329 N N . ASP B 1 46 ? 8.672 41.094 31.859 1 89.88 46 ASP B N 1
ATOM 3330 C CA . ASP B 1 46 ? 7.867 39.875 31.953 1 89.88 46 ASP B CA 1
ATOM 3331 C C . ASP B 1 46 ? 8.211 38.906 30.828 1 89.88 46 ASP B C 1
ATOM 3333 O O . ASP B 1 46 ? 8.305 37.719 31.047 1 89.88 46 ASP B O 1
ATOM 3337 N N . VAL B 1 47 ? 8.367 39.469 29.609 1 92.38 47 VAL B N 1
ATOM 3338 C CA . VAL B 1 47 ? 8.656 38.625 28.453 1 92.38 47 VAL B CA 1
ATOM 3339 C C . VAL B 1 47 ? 9.852 39.188 27.688 1 92.38 47 VAL B C 1
ATOM 3341 O O . VAL B 1 47 ? 9.898 40.375 27.375 1 92.38 47 VAL B O 1
ATOM 3344 N N . LEU B 1 48 ? 10.781 38.406 27.469 1 92.56 48 LEU B N 1
ATOM 3345 C CA . LEU B 1 48 ? 11.914 38.75 26.609 1 92.56 48 LEU B CA 1
ATOM 3346 C C . LEU B 1 48 ? 11.891 37.938 25.328 1 92.56 48 LEU B C 1
ATOM 3348 O O . LEU B 1 48 ? 11.766 36.688 25.359 1 92.56 48 LEU B O 1
ATOM 3352 N N . VAL B 1 49 ? 11.867 38.625 24.219 1 93.56 49 VAL B N 1
ATOM 3353 C CA . VAL B 1 49 ? 12.055 37.938 22.938 1 93.56 49 VAL B CA 1
ATOM 3354 C C . VAL B 1 49 ? 13.492 38.156 22.453 1 93.56 49 VAL B C 1
ATOM 3356 O O . VAL B 1 49 ? 13.914 39.281 22.188 1 93.56 49 VAL B O 1
ATOM 3359 N N . LEU B 1 50 ? 14.18 37 22.359 1 91.81 50 LEU B N 1
ATOM 3360 C CA . LEU B 1 50 ? 15.602 37.031 22.016 1 91.81 50 LEU B CA 1
ATOM 3361 C C . LEU B 1 50 ? 15.844 36.438 20.641 1 91.81 50 LEU B C 1
ATOM 3363 O O . LEU B 1 50 ? 15.414 35.312 20.359 1 91.81 50 LEU B O 1
ATOM 3367 N N . GLU B 1 51 ? 16.391 37.188 19.75 1 92.69 51 GLU B N 1
ATOM 3368 C CA . GLU B 1 51 ? 16.875 36.594 18.5 1 92.69 51 GLU B CA 1
ATOM 3369 C C . GLU B 1 51 ? 18.25 35.969 18.672 1 92.69 51 GLU B C 1
ATOM 3371 O O . GLU B 1 51 ? 19.203 36.625 19.078 1 92.69 51 GLU B O 1
ATOM 3376 N N . ILE B 1 52 ? 18.219 34.656 18.375 1 84.88 52 ILE B N 1
ATOM 3377 C CA . ILE B 1 52 ? 19.469 33.938 18.547 1 84.88 52 ILE B CA 1
ATOM 3378 C C . ILE B 1 52 ? 20.359 34.125 17.312 1 84.88 52 ILE B C 1
ATOM 3380 O O . ILE B 1 52 ? 19.891 33.969 16.188 1 84.88 52 ILE B O 1
ATOM 3384 N N . GLY B 1 53 ? 21.562 34.5 17.547 1 76.06 53 GLY B N 1
ATOM 3385 C CA . GLY B 1 53 ? 22.531 34.719 16.484 1 76.06 53 GLY B CA 1
ATOM 3386 C C . GLY B 1 53 ? 23.422 33.531 16.219 1 76.06 53 GLY B C 1
ATOM 3387 O O . GLY B 1 53 ? 22.953 32.375 16.25 1 76.06 53 GLY B O 1
ATOM 3388 N N . SER B 1 54 ? 24.625 33.875 15.898 1 72.44 54 SER B N 1
ATOM 3389 C CA . SER B 1 54 ? 25.578 32.875 15.445 1 72.44 54 SER B CA 1
ATOM 3390 C C . SER B 1 54 ? 26.125 32.062 16.609 1 72.44 54 SER B C 1
ATOM 3392 O O . SER B 1 54 ? 26.656 30.953 16.422 1 72.44 54 SER B O 1
ATOM 3394 N N . ASP B 1 55 ? 25.938 32.531 17.844 1 77.06 55 ASP B N 1
ATOM 3395 C CA . ASP B 1 55 ? 26.453 31.828 19.016 1 77.06 55 ASP B CA 1
ATOM 3396 C C . ASP B 1 55 ? 25.344 31.625 20.047 1 77.06 55 ASP B C 1
ATOM 3398 O O . ASP B 1 55 ? 25.328 32.312 21.078 1 77.06 55 ASP B O 1
ATOM 3402 N N . PRO B 1 56 ? 24.562 30.656 19.938 1 78.75 56 PRO B N 1
ATOM 3403 C CA . PRO B 1 56 ? 23.406 30.438 20.812 1 78.75 56 PRO B CA 1
ATOM 3404 C C . PRO B 1 56 ? 23.812 30.172 22.25 1 78.75 56 PRO B C 1
ATOM 3406 O O . PRO B 1 56 ? 23.172 30.672 23.188 1 78.75 56 PRO B O 1
ATOM 3409 N N . ASP B 1 57 ? 24.906 29.531 22.453 1 80 57 ASP B N 1
ATOM 3410 C CA . ASP B 1 57 ? 25.297 29.125 23.812 1 80 57 ASP B CA 1
ATOM 3411 C C . ASP B 1 57 ? 25.641 30.344 24.672 1 80 57 ASP B C 1
ATOM 3413 O O . ASP B 1 57 ? 25.172 30.453 25.797 1 80 57 ASP B O 1
ATOM 3417 N N . SER B 1 58 ? 26.438 31.188 24.094 1 79.44 58 SER B N 1
ATOM 3418 C CA . SER B 1 58 ? 26.859 32.344 24.844 1 79.44 58 SER B CA 1
ATOM 3419 C C . SER B 1 58 ? 25.688 33.281 25.125 1 79.44 58 SER B C 1
ATOM 3421 O O . SER B 1 58 ? 25.547 33.812 26.234 1 79.44 58 SER B O 1
ATOM 3423 N N . GLU B 1 59 ? 24.859 33.406 24.172 1 80.75 59 GLU B N 1
ATOM 3424 C CA . GLU B 1 59 ? 23.719 34.312 24.297 1 80.75 59 GLU B CA 1
ATOM 3425 C C . GLU B 1 59 ? 22.703 33.812 25.312 1 80.75 59 GLU B C 1
ATOM 3427 O O . GLU B 1 59 ? 22.141 34.594 26.094 1 80.75 59 GLU B O 1
ATOM 3432 N N . LEU B 1 60 ? 22.594 32.562 25.391 1 85.12 60 LEU B N 1
ATOM 3433 C CA . LEU B 1 60 ? 21.562 31.969 26.234 1 85.12 60 LEU B CA 1
ATOM 3434 C C . LEU B 1 60 ? 22.047 31.797 27.672 1 85.12 60 LEU B C 1
ATOM 3436 O O . LEU B 1 60 ? 21.234 31.766 28.594 1 85.12 60 LEU B O 1
ATOM 3440 N N . GLU B 1 61 ? 23.359 31.688 27.812 1 82.06 61 GLU B N 1
ATOM 3441 C CA . GLU B 1 61 ? 23.906 31.578 29.156 1 82.06 61 GLU B CA 1
ATOM 3442 C C . GLU B 1 61 ? 23.562 32.812 29.984 1 82.06 61 GLU B C 1
ATOM 3444 O O . GLU B 1 61 ? 23.188 32.688 31.156 1 82.06 61 GLU B O 1
ATOM 3449 N N . THR B 1 62 ? 23.75 33.938 29.375 1 81.31 62 THR B N 1
ATOM 3450 C CA . THR B 1 62 ? 23.422 35.188 30.047 1 81.31 62 THR B CA 1
ATOM 3451 C C . THR B 1 62 ? 21.938 35.281 30.391 1 81.31 62 THR B C 1
ATOM 3453 O O . THR B 1 62 ? 21.562 35.719 31.469 1 81.31 62 THR B O 1
ATOM 3456 N N . ILE B 1 63 ? 21.172 34.719 29.547 1 86.69 63 ILE B N 1
ATOM 3457 C CA . ILE B 1 63 ? 19.734 34.812 29.703 1 86.69 63 ILE B CA 1
ATOM 3458 C C . ILE B 1 63 ? 19.266 33.844 30.797 1 86.69 63 ILE B C 1
ATOM 3460 O O . ILE B 1 63 ? 18.344 34.156 31.547 1 86.69 63 ILE B O 1
ATOM 3464 N N . ARG B 1 64 ? 19.984 32.812 30.891 1 84.88 64 ARG B N 1
ATOM 3465 C CA . ARG B 1 64 ? 19.656 31.828 31.922 1 84.88 64 ARG B CA 1
ATOM 3466 C C . ARG B 1 64 ? 19.75 32.438 33.312 1 84.88 64 ARG B C 1
ATOM 3468 O O . ARG B 1 64 ? 18.875 32.219 34.156 1 84.88 64 ARG B O 1
ATOM 3475 N N . THR B 1 65 ? 20.75 33.188 33.5 1 83.81 65 THR B N 1
ATOM 3476 C CA . THR B 1 65 ? 20.938 33.875 34.781 1 83.81 65 THR B CA 1
ATOM 3477 C C . THR B 1 65 ? 19.812 34.906 35.031 1 83.81 65 THR B C 1
ATOM 3479 O O . THR B 1 65 ? 19.312 35 36.156 1 83.81 65 THR B O 1
ATOM 3482 N N . LEU B 1 66 ? 19.422 35.531 34 1 85.25 66 LEU B N 1
ATOM 3483 C CA . LEU B 1 66 ? 18.375 36.531 34.094 1 85.25 66 LEU B CA 1
ATOM 3484 C C . LEU B 1 66 ? 17.031 35.906 34.438 1 85.25 66 LEU B C 1
ATOM 3486 O O . LEU B 1 66 ? 16.234 36.469 35.188 1 85.25 66 LEU B O 1
ATOM 3490 N N . LEU B 1 67 ? 16.859 34.75 33.938 1 87 67 LEU B N 1
ATOM 3491 C CA . LEU B 1 67 ? 15.641 34.031 34.219 1 87 67 LEU B CA 1
ATOM 3492 C C . LEU B 1 67 ? 15.617 33.531 35.656 1 87 67 LEU B C 1
ATOM 3494 O O . LEU B 1 67 ? 14.609 33.688 36.375 1 87 67 LEU B O 1
ATOM 3498 N N . GLN B 1 68 ? 16.703 33.094 36.062 1 83.31 68 GLN B N 1
ATOM 3499 C CA . GLN B 1 68 ? 16.828 32.562 37.406 1 83.31 68 GLN B CA 1
ATOM 3500 C C . GLN B 1 68 ? 16.672 33.656 38.469 1 83.31 68 GLN B C 1
ATOM 3502 O O . GLN B 1 68 ? 16.078 33.438 39.5 1 83.31 68 GLN B O 1
ATOM 3507 N N . GLU B 1 69 ? 17.141 34.781 38.125 1 85.31 69 GLU B N 1
ATOM 3508 C CA . GLU B 1 69 ? 17.094 35.938 39.031 1 85.31 69 GLU B CA 1
ATOM 3509 C C . GLU B 1 69 ? 15.742 36.625 39 1 85.31 69 GLU B C 1
ATOM 3511 O O . GLU B 1 69 ? 15.477 37.531 39.781 1 85.31 69 GLU B O 1
ATOM 3516 N N . GLY B 1 70 ? 14.953 36.25 38.031 1 85.94 70 GLY B N 1
ATOM 3517 C CA . GLY B 1 70 ? 13.617 36.812 37.906 1 85.94 70 GLY B CA 1
ATOM 3518 C C . GLY B 1 70 ? 13.586 38.156 37.188 1 85.94 70 GLY B C 1
ATOM 3519 O O . GLY B 1 70 ? 12.578 38.844 37.219 1 85.94 70 GLY B O 1
ATOM 3520 N N . VAL B 1 71 ? 14.672 38.531 36.656 1 87.12 71 VAL B N 1
ATOM 3521 C CA . VAL B 1 71 ? 14.758 39.75 35.875 1 87.12 71 VAL B CA 1
ATOM 3522 C C . VAL B 1 71 ? 13.93 39.594 34.594 1 87.12 71 VAL B C 1
ATOM 3524 O O . VAL B 1 71 ? 13.273 40.531 34.156 1 87.12 71 VAL B O 1
ATOM 3527 N N . VAL B 1 72 ? 13.953 38.375 34.094 1 89.38 72 VAL B N 1
ATOM 3528 C CA . VAL B 1 72 ? 13.125 38 32.938 1 89.38 72 VAL B CA 1
ATOM 3529 C C . VAL B 1 72 ? 12.102 36.938 33.375 1 89.38 72 VAL B C 1
ATOM 3531 O O . VAL B 1 72 ? 12.453 35.938 34 1 89.38 72 VAL B O 1
ATOM 3534 N N . GLY B 1 73 ? 10.906 37.188 33.094 1 87.44 73 GLY B N 1
ATOM 3535 C CA . GLY B 1 73 ? 9.875 36.219 33.438 1 87.44 73 GLY B CA 1
ATOM 3536 C C . GLY B 1 73 ? 9.773 35.062 32.469 1 87.44 73 GLY B C 1
ATOM 3537 O O . GLY B 1 73 ? 9.852 33.906 32.906 1 87.44 73 GLY B O 1
ATOM 3538 N N . THR B 1 74 ? 9.5 35.375 31.25 1 89 74 THR B N 1
ATOM 3539 C CA . THR B 1 74 ? 9.344 34.375 30.188 1 89 74 THR B CA 1
ATOM 3540 C C . THR B 1 74 ? 10.25 34.688 29 1 89 74 THR B C 1
ATOM 3542 O O . THR B 1 74 ? 10.391 35.875 28.625 1 89 74 THR B O 1
ATOM 3545 N N . LEU B 1 75 ? 10.859 33.656 28.547 1 88.94 75 LEU B N 1
ATOM 3546 C CA . LEU B 1 75 ? 11.766 33.812 27.422 1 88.94 75 LEU B CA 1
ATOM 3547 C C . LEU B 1 75 ? 11.164 33.219 26.141 1 88.94 75 LEU B C 1
ATOM 3549 O O . LEU B 1 75 ? 10.727 32.062 26.141 1 88.94 75 LEU B O 1
ATOM 3553 N N . PHE B 1 76 ? 11.07 34.062 25.125 1 89.38 76 PHE B N 1
ATOM 3554 C CA . PHE B 1 76 ? 10.828 33.594 23.766 1 89.38 76 PHE B CA 1
ATOM 3555 C C . PHE B 1 76 ? 12.078 33.781 22.906 1 89.38 76 PHE B C 1
ATOM 3557 O O . PHE B 1 76 ? 12.82 34.75 23.078 1 89.38 76 PHE B O 1
ATOM 3564 N N . VAL B 1 77 ? 12.25 32.781 22.016 1 88.5 77 VAL B N 1
ATOM 3565 C CA . VAL B 1 77 ? 13.43 32.844 21.156 1 88.5 77 VAL B CA 1
ATOM 3566 C C . VAL B 1 77 ? 13.008 32.844 19.688 1 88.5 77 VAL B C 1
ATOM 3568 O O . VAL B 1 77 ? 11.977 32.25 19.328 1 88.5 77 VAL B O 1
ATOM 3571 N N . THR B 1 78 ? 13.703 33.594 18.906 1 89.06 78 THR B N 1
ATOM 3572 C CA . THR B 1 78 ? 13.453 33.562 17.469 1 89.06 78 THR B CA 1
ATOM 3573 C C . THR B 1 78 ? 14.758 33.438 16.688 1 89.06 78 THR B C 1
ATOM 3575 O O . THR B 1 78 ? 15.805 33.906 17.141 1 89.06 78 THR B O 1
ATOM 3578 N N . SER B 1 79 ? 14.672 32.688 15.57 1 85.12 79 SER B N 1
ATOM 3579 C CA . SER B 1 79 ? 15.812 32.531 14.68 1 85.12 79 SER B CA 1
ATOM 3580 C C . SER B 1 79 ? 15.367 32.25 13.25 1 85.12 79 SER B C 1
ATOM 3582 O O . SER B 1 79 ? 14.227 31.844 13.016 1 85.12 79 SER B O 1
ATOM 3584 N N . ALA B 1 80 ? 16.297 32.531 12.375 1 79.5 80 ALA B N 1
ATOM 3585 C CA . ALA B 1 80 ? 16.031 32.219 10.977 1 79.5 80 ALA B CA 1
ATOM 3586 C C . ALA B 1 80 ? 16.047 30.719 10.727 1 79.5 80 ALA B C 1
ATOM 3588 O O . ALA B 1 80 ? 15.32 30.219 9.867 1 79.5 80 ALA B O 1
ATOM 3589 N N . GLU B 1 81 ? 16.797 30.094 11.516 1 71.25 81 GLU B N 1
ATOM 3590 C CA . GLU B 1 81 ? 16.922 28.641 11.367 1 71.25 81 GLU B CA 1
ATOM 3591 C C . GLU B 1 81 ? 16.359 27.922 12.578 1 71.25 81 GLU B C 1
ATOM 3593 O O . GLU B 1 81 ? 16.5 28.375 13.711 1 71.25 81 GLU B O 1
ATOM 3598 N N . ALA B 1 82 ? 15.578 26.938 12.352 1 64.38 82 ALA B N 1
ATOM 3599 C CA . ALA B 1 82 ? 15.039 26.109 13.43 1 64.38 82 ALA B CA 1
ATOM 3600 C C . ALA B 1 82 ? 15.766 24.766 13.5 1 64.38 82 ALA B C 1
ATOM 3602 O O . ALA B 1 82 ? 15.172 23.719 13.227 1 64.38 82 ALA B O 1
ATOM 3603 N N . THR B 1 83 ? 17.047 24.797 13.852 1 63.69 83 THR B N 1
ATOM 3604 C CA . THR B 1 83 ? 17.844 23.578 13.961 1 63.69 83 THR B CA 1
ATOM 3605 C C . THR B 1 83 ? 17.984 23.156 15.422 1 63.69 83 THR B C 1
ATOM 3607 O O . THR B 1 83 ? 17.734 23.953 16.328 1 63.69 83 THR B O 1
ATOM 3610 N N . SER B 1 84 ? 18.281 21.875 15.602 1 61.91 84 SER B N 1
ATOM 3611 C CA . SER B 1 84 ? 18.5 21.359 16.953 1 61.91 84 SER B CA 1
ATOM 3612 C C . SER B 1 84 ? 19.578 22.172 17.688 1 61.91 84 SER B C 1
ATOM 3614 O O . SER B 1 84 ? 19.5 22.344 18.906 1 61.91 84 SER B O 1
ATOM 3616 N N . LYS B 1 85 ? 20.484 22.656 16.969 1 67.94 85 LYS B N 1
ATOM 3617 C CA . LYS B 1 85 ? 21.578 23.422 17.547 1 67.94 85 LYS B CA 1
ATOM 3618 C C . LYS B 1 85 ? 21.078 24.703 18.219 1 67.94 85 LYS B C 1
ATOM 3620 O O . LYS B 1 85 ? 21.672 25.188 19.172 1 67.94 85 LYS B O 1
ATOM 3625 N N . ILE B 1 86 ? 19.953 25.172 17.719 1 70.25 86 ILE B N 1
ATOM 3626 C CA . ILE B 1 86 ? 19.391 26.406 18.25 1 70.25 86 ILE B CA 1
ATOM 3627 C C . ILE B 1 86 ? 18.281 26.078 19.25 1 70.25 86 ILE B C 1
ATOM 3629 O O . ILE B 1 86 ? 18.219 26.641 20.344 1 70.25 86 ILE B O 1
ATOM 3633 N N . LEU B 1 87 ? 17.531 25.141 18.875 1 67.12 87 LEU B N 1
ATOM 3634 C CA . LEU B 1 87 ? 16.297 24.844 19.609 1 67.12 87 LEU B CA 1
ATOM 3635 C C . LEU B 1 87 ? 16.625 24.188 20.938 1 67.12 87 LEU B C 1
ATOM 3637 O O . LEU B 1 87 ? 16.016 24.516 21.969 1 67.12 87 LEU B O 1
ATOM 3641 N N . LEU B 1 88 ? 17.531 23.281 20.891 1 64.75 88 LEU B N 1
ATOM 3642 C CA . LEU B 1 88 ? 17.797 22.516 22.094 1 64.75 88 LEU B CA 1
ATOM 3643 C C . LEU B 1 88 ? 18.359 23.422 23.188 1 64.75 88 LEU B C 1
ATOM 3645 O O . LEU B 1 88 ? 17.875 23.422 24.312 1 64.75 88 LEU B O 1
ATOM 3649 N N . PRO B 1 89 ? 19.375 24.266 22.891 1 71.19 89 PRO B N 1
ATOM 3650 C CA . PRO B 1 89 ? 19.859 25.188 23.922 1 71.19 89 PRO B CA 1
ATOM 3651 C C . PRO B 1 89 ? 18.781 26.141 24.422 1 71.19 89 PRO B C 1
ATOM 3653 O O . PRO B 1 89 ? 18.75 26.469 25.609 1 71.19 89 PRO B O 1
ATOM 3656 N N . ALA B 1 90 ? 17.906 26.562 23.562 1 75.88 90 ALA B N 1
ATOM 3657 C CA . ALA B 1 90 ? 16.812 27.453 23.953 1 75.88 90 ALA B CA 1
ATOM 3658 C C . ALA B 1 90 ? 15.898 26.781 24.969 1 75.88 90 ALA B C 1
ATOM 3660 O O . ALA B 1 90 ? 15.516 27.375 25.969 1 75.88 90 ALA B O 1
ATOM 3661 N N . LEU B 1 91 ? 15.719 25.609 24.688 1 67.25 91 LEU B N 1
ATOM 3662 C CA . LEU B 1 91 ? 14.859 24.828 25.578 1 67.25 91 LEU B CA 1
ATOM 3663 C C . LEU B 1 91 ? 15.523 24.609 26.938 1 67.25 91 LEU B C 1
ATOM 3665 O O . LEU B 1 91 ? 14.883 24.75 27.984 1 67.25 91 LEU B O 1
ATOM 3669 N N . HIS B 1 92 ? 16.781 24.312 26.828 1 70.44 92 HIS B N 1
ATOM 3670 C CA . HIS B 1 92 ? 17.531 24.078 28.062 1 70.44 92 HIS B CA 1
ATOM 3671 C C . HIS B 1 92 ? 17.609 25.328 28.906 1 70.44 92 HIS B C 1
ATOM 3673 O O . HIS B 1 92 ? 17.672 25.25 30.141 1 70.44 92 HIS B O 1
ATOM 3679 N N . THR B 1 93 ? 17.5 26.438 28.234 1 76 93 THR B N 1
ATOM 3680 C CA . THR B 1 93 ? 17.531 27.703 28.938 1 76 93 THR B CA 1
ATOM 3681 C C . THR B 1 93 ? 16.188 28.031 29.562 1 76 93 THR B C 1
ATOM 3683 O O . THR B 1 93 ? 16.094 28.844 30.484 1 76 93 THR B O 1
ATOM 3686 N N . GLY B 1 94 ? 15.133 27.375 29.047 1 73.5 94 GLY B N 1
ATOM 3687 C CA . GLY B 1 94 ? 13.797 27.594 29.594 1 73.5 94 GLY B CA 1
ATOM 3688 C C . GLY B 1 94 ? 12.898 28.391 28.672 1 73.5 94 GLY B C 1
ATOM 3689 O O . GLY B 1 94 ? 11.906 28.969 29.109 1 73.5 94 GLY B O 1
ATOM 3690 N N . ALA B 1 95 ? 13.297 28.484 27.484 1 80.94 95 ALA B N 1
ATOM 3691 C CA . ALA B 1 95 ? 12.43 29.172 26.531 1 80.94 95 ALA B CA 1
ATOM 3692 C C . ALA B 1 95 ? 11.07 28.484 26.422 1 80.94 95 ALA B C 1
ATOM 3694 O O . ALA B 1 95 ? 11 27.25 26.344 1 80.94 95 ALA B O 1
ATOM 3695 N N . LYS B 1 96 ? 10.094 29.281 26.469 1 75.81 96 LYS B N 1
ATOM 3696 C CA . LYS B 1 96 ? 8.742 28.719 26.453 1 75.81 96 LYS B CA 1
ATOM 3697 C C . LYS B 1 96 ? 8.203 28.609 25.031 1 75.81 96 LYS B C 1
ATOM 3699 O O . LYS B 1 96 ? 7.262 27.859 24.781 1 75.81 96 LYS B O 1
ATOM 3704 N N . GLU B 1 97 ? 8.875 29.5 24.188 1 77.44 97 GLU B N 1
ATOM 3705 C CA . GLU B 1 97 ? 8.414 29.5 22.812 1 77.44 97 GLU B CA 1
ATOM 3706 C C . GLU B 1 97 ? 9.562 29.797 21.844 1 77.44 97 GLU B C 1
ATOM 3708 O O . GLU B 1 97 ? 10.523 30.469 22.219 1 77.44 97 GLU B O 1
ATOM 3713 N N . PHE B 1 98 ? 9.445 29.188 20.656 1 79.19 98 PHE B N 1
ATOM 3714 C CA . PHE B 1 98 ? 10.352 29.469 19.562 1 79.19 98 PHE B CA 1
ATOM 3715 C C . PHE B 1 98 ? 9.594 29.953 18.344 1 79.19 98 PHE B C 1
ATOM 3717 O O . PHE B 1 98 ? 8.672 29.281 17.859 1 79.19 98 PHE B O 1
ATOM 3724 N N . PHE B 1 99 ? 10.008 31.188 17.906 1 82 99 PHE B N 1
ATOM 3725 C CA . PHE B 1 99 ? 9.414 31.75 16.688 1 82 99 PHE B CA 1
ATOM 3726 C C . PHE B 1 99 ? 10.375 31.594 15.508 1 82 99 PHE B C 1
ATOM 3728 O O . PHE B 1 99 ? 11.414 32.25 15.461 1 82 99 PHE B O 1
ATOM 3735 N N . GLN B 1 100 ? 9.977 30.703 14.586 1 76.81 100 GLN B N 1
ATOM 3736 C CA . GLN B 1 100 ? 10.789 30.578 13.383 1 76.81 100 GLN B CA 1
ATOM 3737 C C . GLN B 1 100 ? 10.531 31.75 12.43 1 76.81 100 GLN B C 1
ATOM 3739 O O . GLN B 1 100 ? 9.391 32.156 12.242 1 76.81 100 GLN B O 1
ATOM 3744 N N . GLN B 1 101 ? 11.633 32.281 11.805 1 81.62 101 GLN B N 1
ATOM 3745 C CA . GLN B 1 101 ? 11.508 33.375 10.852 1 81.62 101 GLN B CA 1
ATOM 3746 C C . GLN B 1 101 ? 11.25 32.875 9.445 1 81.62 101 GLN B C 1
ATOM 3748 O O . GLN B 1 101 ? 11.82 31.859 9.031 1 81.62 101 GLN B O 1
ATOM 3753 N N . PRO B 1 102 ? 10.406 33.469 8.609 1 80.06 102 PRO B N 1
ATOM 3754 C CA . PRO B 1 102 ? 9.664 34.688 8.953 1 80.06 102 PRO B CA 1
ATOM 3755 C C . PRO B 1 102 ? 8.578 34.438 10 1 80.06 102 PRO B C 1
ATOM 3757 O O . PRO B 1 102 ? 7.938 33.406 10 1 80.06 102 PRO B O 1
ATOM 3760 N N . ILE B 1 103 ? 8.398 35.406 10.852 1 82.56 103 ILE B N 1
ATOM 3761 C CA . ILE B 1 103 ? 7.547 35.312 12.031 1 82.56 103 ILE B CA 1
ATOM 3762 C C . ILE B 1 103 ? 6.082 35.25 11.602 1 82.56 103 ILE B C 1
ATOM 3764 O O . ILE B 1 103 ? 5.652 36.031 10.734 1 82.56 103 ILE B O 1
ATOM 3768 N N . LEU B 1 104 ? 5.359 34.344 12.148 1 76.31 104 LEU B N 1
ATOM 3769 C CA . LEU B 1 104 ? 3.908 34.281 11.984 1 76.31 104 LEU B CA 1
ATOM 3770 C C . LEU B 1 104 ? 3.207 35.031 13.125 1 76.31 104 LEU B C 1
ATOM 3772 O O . LEU B 1 104 ? 3.361 34.656 14.297 1 76.31 104 LEU B O 1
ATOM 3776 N N . PRO B 1 105 ? 2.498 36 12.781 1 82.06 105 PRO B N 1
ATOM 3777 C CA . PRO B 1 105 ? 1.872 36.812 13.828 1 82.06 105 PRO B CA 1
ATOM 3778 C C . PRO B 1 105 ? 1.046 35.969 14.805 1 82.06 105 PRO B C 1
ATOM 3780 O O . PRO B 1 105 ? 1.079 36.219 16.016 1 82.06 105 PRO B O 1
ATOM 3783 N N . GLN B 1 106 ? 0.456 34.938 14.281 1 75.25 106 GLN B N 1
ATOM 3784 C CA . GLN B 1 106 ? -0.445 34.156 15.109 1 75.25 106 GLN B CA 1
ATOM 3785 C C . GLN B 1 106 ? 0.322 33.406 16.203 1 75.25 106 GLN B C 1
ATOM 3787 O O . GLN B 1 106 ? -0.177 33.25 17.328 1 75.25 106 GLN B O 1
ATOM 3792 N N . GLU B 1 107 ? 1.484 33.062 15.859 1 78.44 107 GLU B N 1
ATOM 3793 C CA . GLU B 1 107 ? 2.305 32.375 16.844 1 78.44 107 GLU B CA 1
ATOM 3794 C C . GLU B 1 107 ? 2.684 33.281 18 1 78.44 107 GLU B C 1
ATOM 3796 O O . GLU B 1 107 ? 2.66 32.875 19.172 1 78.44 107 GLU B O 1
ATOM 3801 N N . VAL B 1 108 ? 3.002 34.469 17.641 1 85.56 108 VAL B N 1
ATOM 3802 C CA . VAL B 1 108 ? 3.43 35.469 18.625 1 85.56 108 VAL B CA 1
ATOM 3803 C C . VAL B 1 108 ? 2.25 35.844 19.516 1 85.56 108 VAL B C 1
ATOM 3805 O O . VAL B 1 108 ? 2.363 35.844 20.75 1 85.56 108 VAL B O 1
ATOM 3808 N N . VAL B 1 109 ? 1.174 36.062 18.859 1 80.44 109 VAL B N 1
ATOM 3809 C CA . VAL B 1 109 ? -0.028 36.438 19.594 1 80.44 109 VAL B CA 1
ATOM 3810 C C . VAL B 1 109 ? -0.39 35.375 20.609 1 80.44 109 VAL B C 1
ATOM 3812 O O . VAL B 1 109 ? -0.605 35.656 21.781 1 80.44 109 VAL B O 1
ATOM 3815 N N . LYS B 1 110 ? -0.396 34.25 20.156 1 74.88 110 LYS B N 1
ATOM 3816 C CA . LYS B 1 110 ? -0.761 33.125 21.016 1 74.88 110 LYS B CA 1
ATOM 3817 C C . LYS B 1 110 ? 0.199 33 22.203 1 74.88 110 LYS B C 1
ATOM 3819 O O . LYS B 1 110 ? -0.23 32.812 23.344 1 74.88 110 LYS B O 1
ATOM 3824 N N . ALA B 1 111 ? 1.455 33.062 21.938 1 81.19 111 ALA B N 1
ATOM 3825 C CA . ALA B 1 111 ? 2.471 32.938 22.984 1 81.19 111 ALA B CA 1
ATOM 3826 C C . ALA B 1 111 ? 2.303 34 24.062 1 81.19 111 ALA B C 1
ATOM 3828 O O . ALA B 1 111 ? 2.357 33.719 25.25 1 81.19 111 ALA B O 1
ATOM 3829 N N . PHE B 1 112 ? 2.061 35.188 23.672 1 84 112 PHE B N 1
ATOM 3830 C CA . PHE B 1 112 ? 1.922 36.281 24.609 1 84 112 PHE B CA 1
ATOM 3831 C C . PHE B 1 112 ? 0.634 36.156 25.406 1 84 112 PHE B C 1
ATOM 3833 O O . PHE B 1 112 ? 0.606 36.469 26.609 1 84 112 PHE B O 1
ATOM 3840 N N . MET B 1 113 ? -0.321 35.625 24.75 1 75.31 113 MET B N 1
ATOM 3841 C CA . MET B 1 113 ? -1.591 35.438 25.438 1 75.31 113 MET B CA 1
ATOM 3842 C C . MET B 1 113 ? -1.465 34.344 26.516 1 75.31 113 MET B C 1
ATOM 3844 O O . MET B 1 113 ? -2.049 34.5 27.594 1 75.31 113 MET B O 1
ATOM 3848 N N . GLU B 1 114 ? -0.722 33.469 26.234 1 73.12 114 GLU B N 1
ATOM 3849 C CA . GLU B 1 114 ? -0.519 32.375 27.188 1 73.12 114 GLU B CA 1
ATOM 3850 C C . GLU B 1 114 ? 0.222 32.875 28.422 1 73.12 114 GLU B C 1
ATOM 3852 O O . GLU B 1 114 ? -0.068 32.469 29.547 1 73.12 114 GLU B O 1
ATOM 3857 N N . VAL B 1 115 ? 1.243 33.688 28.25 1 77.5 115 VAL B N 1
ATOM 3858 C CA . VAL B 1 115 ? 2.006 34.25 29.359 1 77.5 115 VAL B CA 1
ATOM 3859 C C . VAL B 1 115 ? 1.097 35.125 30.234 1 77.5 115 VAL B C 1
ATOM 3861 O O . VAL B 1 115 ? 1.211 35.094 31.469 1 77.5 115 VAL B O 1
ATOM 3864 N N . ARG B 1 116 ? 0.259 35.812 29.672 1 71.44 116 ARG B N 1
ATOM 3865 C CA . ARG B 1 116 ? -0.656 36.719 30.391 1 71.44 116 ARG B CA 1
ATOM 3866 C C . ARG B 1 116 ? -1.566 35.906 31.328 1 71.44 116 ARG B C 1
ATOM 3868 O O . ARG B 1 116 ? -1.827 36.312 32.469 1 71.44 116 ARG B O 1
ATOM 3875 N N . VAL B 1 117 ? -1.964 34.875 30.812 1 61.09 117 VAL B N 1
ATOM 3876 C CA . VAL B 1 117 ? -2.877 34.062 31.594 1 61.09 117 VAL B CA 1
ATOM 3877 C C . VAL B 1 117 ? -2.154 33.5 32.812 1 61.09 117 VAL B C 1
ATOM 3879 O O . VAL B 1 117 ? -2.725 33.438 33.906 1 61.09 117 VAL B O 1
ATOM 3882 N N . SER B 1 118 ? -0.922 33.188 32.625 1 61 118 SER B N 1
ATOM 3883 C CA . SER B 1 118 ? -0.153 32.594 33.719 1 61 118 SER B CA 1
ATOM 3884 C C . SER B 1 118 ? 0.173 33.625 34.781 1 61 118 SER B C 1
ATOM 3886 O O . SER B 1 118 ? 0.243 33.312 35.969 1 61 118 SER B O 1
ATOM 3888 N N . ASP B 1 119 ? 0.44 34.875 34.562 1 58.31 119 ASP B N 1
ATOM 3889 C CA . ASP B 1 119 ? 0.86 35.938 35.469 1 58.31 119 ASP B CA 1
ATOM 3890 C C . ASP B 1 119 ? -0.299 36.375 36.344 1 58.31 119 ASP B C 1
ATOM 3892 O O . ASP B 1 119 ? -0.086 36.812 37.5 1 58.31 119 ASP B O 1
ATOM 3896 N N . ASN B 1 120 ? -1.479 36.719 35.875 1 51.41 120 ASN B N 1
ATOM 3897 C CA . ASN B 1 120 ? -2.58 37.219 36.688 1 51.41 120 ASN B CA 1
ATOM 3898 C C . ASN B 1 120 ? -3.115 36.188 37.656 1 51.41 120 ASN B C 1
ATOM 3900 O O . ASN B 1 120 ? -4.129 36.406 38.312 1 51.41 120 ASN B O 1
ATOM 3904 N N . GLY B 1 121 ? -2.305 35.25 37.969 1 45.97 121 GLY B N 1
ATOM 3905 C CA . GLY B 1 121 ? -2.916 34.312 38.875 1 45.97 121 GLY B CA 1
ATOM 3906 C C . GLY B 1 121 ? -4.344 33.938 38.5 1 45.97 121 GLY B C 1
ATOM 3907 O O . GLY B 1 121 ? -5.051 33.312 39.281 1 45.97 121 GLY B O 1
ATOM 3908 N N . GLN B 1 122 ? -5.086 34.906 38.031 1 37.25 122 GLN B N 1
ATOM 3909 C CA . GLN B 1 122 ? -6.453 34.656 37.562 1 37.25 122 GLN B CA 1
ATOM 3910 C C . GLN B 1 122 ? -6.527 33.406 36.688 1 37.25 122 GLN B C 1
ATOM 3912 O O . GLN B 1 122 ? -5.578 33.094 35.969 1 37.25 122 GLN B O 1
ATOM 3917 N N . GLU B 1 123 ? -7.309 32.531 37.188 1 34.25 123 GLU B N 1
ATOM 3918 C CA . GLU B 1 123 ? -7.738 31.438 36.312 1 34.25 123 GLU B CA 1
ATOM 3919 C C . GLU B 1 123 ? -7.895 31.922 34.875 1 34.25 123 GLU B C 1
ATOM 3921 O O . GLU B 1 123 ? -8.508 32.969 34.625 1 34.25 123 GLU B O 1
ATOM 3926 N N . SER B 1 124 ? -6.883 31.969 34.156 1 34.94 124 SER B N 1
ATOM 3927 C CA . SER B 1 124 ? -7.047 32.25 32.719 1 34.94 124 SER B CA 1
ATOM 3928 C C . SER B 1 124 ? -8.516 32.188 32.312 1 34.94 124 SER B C 1
ATOM 3930 O O . SER B 1 124 ? -9.211 31.219 32.625 1 34.94 124 SER B O 1
ATOM 3932 N N . GLU B 1 125 ? -9.242 33.156 32.594 1 33.5 125 GLU B N 1
ATOM 3933 C CA . GLU B 1 125 ? -10.359 32.969 31.672 1 33.5 125 GLU B CA 1
ATOM 3934 C C . GLU B 1 125 ? -9.953 32.188 30.438 1 33.5 125 GLU B C 1
ATOM 3936 O O . GLU B 1 125 ? -8.891 32.438 29.859 1 33.5 125 GLU B O 1
ATOM 3941 N N . GLU B 1 126 ? -10.211 30.984 30.453 1 34.41 126 GLU B N 1
ATOM 3942 C CA . GLU B 1 126 ? -10 29.953 29.453 1 34.41 126 GLU B CA 1
ATOM 3943 C C . GLU B 1 126 ? -9.891 30.547 28.047 1 34.41 126 GLU B C 1
ATOM 3945 O O . GLU B 1 126 ? -10.867 31.078 27.531 1 34.41 126 GLU B O 1
ATOM 3950 N N . MET B 1 127 ? -9.047 31.594 27.844 1 35.91 127 MET B N 1
ATOM 3951 C CA . MET B 1 127 ? -9.102 31.656 26.391 1 35.91 127 MET B CA 1
ATOM 3952 C C . MET B 1 127 ? -9.617 30.359 25.797 1 35.91 127 MET B C 1
ATOM 3954 O O . MET B 1 127 ? -9.25 29.266 26.266 1 35.91 127 MET B O 1
ATOM 3958 N N . PRO B 1 128 ? -10.703 30.406 25.438 1 37.91 128 PRO B N 1
ATOM 3959 C CA . PRO B 1 128 ? -11.234 29.156 24.922 1 37.91 128 PRO B CA 1
ATOM 3960 C C . PRO B 1 128 ? -10.148 28.266 24.281 1 37.91 128 PRO B C 1
ATOM 3962 O O . PRO B 1 128 ? -9.32 28.766 23.531 1 37.91 128 PRO B O 1
ATOM 3965 N N . SER B 1 129 ? -9.305 27.547 25.109 1 45.81 129 SER B N 1
ATOM 3966 C CA . SER B 1 129 ? -8.422 26.5 24.609 1 45.81 129 SER B CA 1
ATOM 3967 C C . SER B 1 129 ? -8.742 26.141 23.156 1 45.81 129 SER B C 1
ATOM 3969 O O . SER B 1 129 ? -9.875 25.781 22.844 1 45.81 129 SER B O 1
ATOM 3971 N N . LYS B 1 130 ? -8.242 26.891 22.297 1 58.31 130 LYS B N 1
ATOM 3972 C CA . LYS B 1 130 ? -8.43 26.453 20.922 1 58.31 130 LYS B CA 1
ATOM 3973 C C . LYS B 1 130 ? -8.305 24.938 20.781 1 58.31 130 LYS B C 1
ATOM 3975 O O . LYS B 1 130 ? -7.379 24.344 21.344 1 58.31 130 LYS B O 1
ATOM 3980 N N . GLU B 1 131 ? -9.336 24.328 20.766 1 77.94 131 GLU B N 1
ATOM 3981 C CA . GLU B 1 131 ? -9.281 22.891 20.469 1 77.94 131 GLU B CA 1
ATOM 3982 C C . GLU B 1 131 ? -9.094 22.641 18.969 1 77.94 131 GLU B C 1
ATOM 3984 O O . GLU B 1 131 ? -10.062 22.688 18.203 1 77.94 131 GLU B O 1
ATOM 3989 N N . GLY B 1 132 ? -7.754 22.672 18.547 1 90.31 132 GLY B N 1
ATOM 3990 C CA . GLY B 1 132 ? -7.441 22.391 17.156 1 90.31 132 GLY B CA 1
ATOM 3991 C C . GLY B 1 132 ? -8.234 21.219 16.594 1 90.31 132 GLY B C 1
ATOM 3992 O O . GLY B 1 132 ? -8.516 20.25 17.297 1 90.31 132 GLY B O 1
ATOM 3993 N N . SER B 1 133 ? -8.719 21.438 15.406 1 94.62 133 SER B N 1
ATOM 3994 C CA . SER B 1 133 ? -9.453 20.375 14.734 1 94.62 133 SER B CA 1
ATOM 3995 C C . SER B 1 133 ? -8.508 19.344 14.133 1 94.62 133 SER B C 1
ATOM 3997 O O . SER B 1 133 ? -7.527 19.703 13.469 1 94.62 133 SER B O 1
ATOM 3999 N N . ILE B 1 134 ? -8.82 18.094 14.406 1 95.5 134 ILE B N 1
ATOM 4000 C CA . ILE B 1 134 ? -7.988 17 13.906 1 95.5 134 ILE B CA 1
ATOM 4001 C C . ILE B 1 134 ? -8.688 16.312 12.734 1 95.5 134 ILE B C 1
ATOM 4003 O O . ILE B 1 134 ? -9.859 15.945 12.828 1 95.5 134 ILE B O 1
ATOM 4007 N N . PHE B 1 135 ? -7.957 16.172 11.633 1 97.12 135 PHE B N 1
ATOM 4008 C CA . PHE B 1 135 ? -8.406 15.438 10.453 1 97.12 135 PHE B CA 1
ATOM 4009 C C . PHE B 1 135 ? -7.488 14.25 10.172 1 97.12 135 PHE B C 1
ATOM 4011 O O . PHE B 1 135 ? -6.332 14.438 9.781 1 97.12 135 PHE B O 1
ATOM 4018 N N . SER B 1 136 ? -8.016 13.078 10.352 1 96.19 136 SER B N 1
ATOM 4019 C CA . SER B 1 136 ? -7.23 11.867 10.133 1 96.19 136 SER B CA 1
ATOM 4020 C C . SER B 1 136 ? -7.496 11.281 8.75 1 96.19 136 SER B C 1
ATOM 4022 O O . SER B 1 136 ? -8.633 11.281 8.281 1 96.19 136 SER B O 1
ATOM 4024 N N . VAL B 1 137 ? -6.414 10.828 8.125 1 97.25 137 VAL B N 1
ATOM 4025 C CA . VAL B 1 137 ? -6.504 10.227 6.797 1 97.25 137 VAL B CA 1
ATOM 4026 C C . VAL B 1 137 ? -6.086 8.758 6.863 1 97.25 137 VAL B C 1
ATOM 4028 O O . VAL B 1 137 ? -4.949 8.445 7.227 1 97.25 137 VAL B O 1
ATOM 4031 N N . LEU B 1 138 ? -6.988 7.867 6.516 1 96.06 138 LEU B N 1
ATOM 4032 C CA . LEU B 1 138 ? -6.777 6.426 6.559 1 96.06 138 LEU B CA 1
ATOM 4033 C C . LEU B 1 138 ? -6.996 5.805 5.184 1 96.06 138 LEU B C 1
ATOM 4035 O O . LEU B 1 138 ? -8.031 6.023 4.555 1 96.06 138 LEU B O 1
ATOM 4039 N N . GLY B 1 139 ? -6 5.051 4.758 1 96.25 139 GLY B N 1
ATOM 4040 C CA . GLY B 1 139 ? -6.133 4.379 3.475 1 96.25 139 GLY B CA 1
ATOM 4041 C C . GLY B 1 139 ? -6.691 2.975 3.59 1 96.25 139 GLY B C 1
ATOM 4042 O O . GLY B 1 139 ? -6.316 2.223 4.492 1 96.25 139 GLY B O 1
ATOM 4043 N N . ALA B 1 140 ? -7.566 2.643 2.643 1 95.75 140 ALA B N 1
ATOM 4044 C CA . ALA B 1 140 ? -8.164 1.312 2.635 1 95.75 140 ALA B CA 1
ATOM 4045 C C . ALA B 1 140 ? -7.184 0.269 2.113 1 95.75 140 ALA B C 1
ATOM 4047 O O . ALA B 1 140 ? -7.387 -0.933 2.299 1 95.75 140 ALA B O 1
ATOM 4048 N N . LYS B 1 141 ? -6.199 0.744 1.401 1 93.06 141 LYS B N 1
ATOM 4049 C CA . LYS B 1 141 ? -5.164 -0.089 0.796 1 93.06 141 LYS B CA 1
ATOM 4050 C C . LYS B 1 141 ? -3.895 0.715 0.539 1 93.06 141 LYS B C 1
ATOM 4052 O O . LYS B 1 141 ? -3.926 1.947 0.521 1 93.06 141 LYS B O 1
ATOM 4057 N N . GLY B 1 142 ? -2.799 -0.106 0.4 1 90.31 142 GLY B N 1
ATOM 4058 C CA . GLY B 1 142 ? -1.586 0.574 -0.023 1 90.31 142 GLY B CA 1
ATOM 4059 C C . GLY B 1 142 ? -1.693 1.177 -1.411 1 90.31 142 GLY B C 1
ATOM 4060 O O . GLY B 1 142 ? -2.252 0.56 -2.32 1 90.31 142 GLY B O 1
ATOM 4061 N N . GLY B 1 143 ? -1.269 2.408 -1.534 1 92.62 143 GLY B N 1
ATOM 4062 C CA . GLY B 1 143 ? -1.154 3.033 -2.842 1 92.62 143 GLY B CA 1
ATOM 4063 C C . GLY B 1 143 ? -2.426 3.734 -3.281 1 92.62 143 GLY B C 1
ATOM 4064 O O . GLY B 1 143 ? -2.521 4.199 -4.418 1 92.62 143 GLY B O 1
ATOM 4065 N N . VAL B 1 144 ? -3.359 3.873 -2.365 1 96.88 144 VAL B N 1
ATOM 4066 C CA . VAL B 1 144 ? -4.633 4.473 -2.754 1 96.88 144 VAL B CA 1
ATOM 4067 C C . VAL B 1 144 ? -4.527 5.992 -2.697 1 96.88 144 VAL B C 1
ATOM 4069 O O . VAL B 1 144 ? -5.473 6.703 -3.053 1 96.88 144 VAL B O 1
ATOM 4072 N N . GLY B 1 145 ? -3.434 6.539 -2.217 1 97 145 GLY B N 1
ATOM 4073 C CA . GLY B 1 145 ? -3.223 7.977 -2.223 1 97 145 GLY B CA 1
ATOM 4074 C C . GLY B 1 145 ? -3.381 8.609 -0.852 1 97 145 GLY B C 1
ATOM 4075 O O . GLY B 1 145 ? -3.699 9.797 -0.742 1 97 145 GLY B O 1
ATOM 4076 N N . THR B 1 146 ? -3.182 7.852 0.191 1 96.94 146 THR B N 1
ATOM 4077 C CA . THR B 1 146 ? -3.359 8.328 1.559 1 96.94 146 THR B CA 1
ATOM 4078 C C . THR B 1 146 ? -2.41 9.484 1.857 1 96.94 146 THR B C 1
ATOM 4080 O O . THR B 1 146 ? -2.844 10.547 2.293 1 96.94 146 THR B O 1
ATOM 4083 N N . THR B 1 147 ? -1.148 9.305 1.572 1 96.62 147 THR B N 1
ATOM 4084 C CA . THR B 1 147 ? -0.147 10.336 1.817 1 96.62 147 THR B CA 1
ATOM 4085 C C . THR B 1 147 ? -0.382 11.539 0.913 1 96.62 147 THR B C 1
ATOM 4087 O O . THR B 1 147 ? -0.302 12.688 1.362 1 96.62 147 THR B O 1
ATOM 4090 N N . THR B 1 148 ? -0.66 11.273 -0.333 1 98 148 THR B N 1
ATOM 4091 C CA . THR B 1 148 ? -0.96 12.336 -1.282 1 98 148 THR B CA 1
ATOM 4092 C C . THR B 1 148 ? -2.119 13.195 -0.783 1 98 148 THR B C 1
ATOM 4094 O O . THR B 1 148 ? -2.055 14.43 -0.831 1 98 148 THR B O 1
ATOM 4097 N N . PHE B 1 149 ? -3.123 12.531 -0.258 1 98.5 149 PHE B N 1
ATOM 4098 C CA . PHE B 1 149 ? -4.305 13.234 0.239 1 98.5 149 PHE B CA 1
ATOM 4099 C C . PHE B 1 149 ? -3.957 14.086 1.451 1 98.5 149 PHE B C 1
ATOM 4101 O O . PHE B 1 149 ? -4.32 15.266 1.512 1 98.5 149 PHE B O 1
ATOM 4108 N N . ALA B 1 150 ? -3.27 13.539 2.379 1 98.44 150 ALA B N 1
ATOM 4109 C CA . ALA B 1 150 ? -2.924 14.227 3.619 1 98.44 150 ALA B CA 1
ATOM 4110 C C . ALA B 1 150 ? -2.084 15.469 3.34 1 98.44 150 ALA B C 1
ATOM 4112 O O . ALA B 1 150 ? -2.373 16.547 3.854 1 98.44 150 ALA B O 1
ATOM 4113 N N . VAL B 1 151 ? -1.088 15.336 2.5 1 98.56 151 VAL B N 1
ATOM 4114 C CA . VAL B 1 151 ? -0.157 16.422 2.186 1 98.56 151 VAL B CA 1
ATOM 4115 C C . VAL B 1 151 ? -0.901 17.562 1.492 1 98.56 151 VAL B C 1
ATOM 4117 O O . VAL B 1 151 ? -0.762 18.719 1.873 1 98.56 151 VAL B O 1
ATOM 4120 N N . ASN B 1 152 ? -1.697 17.203 0.548 1 98.69 152 ASN B N 1
ATOM 4121 C CA . ASN B 1 152 ? -2.355 18.25 -0.24 1 98.69 152 ASN B CA 1
ATOM 4122 C C . ASN B 1 152 ? -3.512 18.891 0.525 1 98.69 152 ASN B C 1
ATOM 4124 O O . ASN B 1 152 ? -3.795 20.078 0.357 1 98.69 152 ASN B O 1
ATOM 4128 N N . LEU B 1 153 ? -4.129 18.109 1.418 1 98.56 153 LEU B N 1
ATOM 4129 C CA . LEU B 1 153 ? -5.145 18.703 2.283 1 98.56 153 LEU B CA 1
ATOM 4130 C C . LEU B 1 153 ? -4.523 19.734 3.219 1 98.56 153 LEU B C 1
ATOM 4132 O O . LEU B 1 153 ? -5 20.875 3.299 1 98.56 153 LEU B O 1
ATOM 4136 N N . ALA B 1 154 ? -3.471 19.391 3.889 1 98.5 154 ALA B N 1
ATOM 4137 C CA . ALA B 1 154 ? -2.811 20.281 4.844 1 98.5 154 ALA B CA 1
ATOM 4138 C C . ALA B 1 154 ? -2.336 21.562 4.164 1 98.5 154 ALA B C 1
ATOM 4140 O O . ALA B 1 154 ? -2.58 22.656 4.664 1 98.5 154 ALA B O 1
ATOM 4141 N N . THR B 1 155 ? -1.716 21.391 3.008 1 98.25 155 THR B N 1
ATOM 4142 C CA . THR B 1 155 ? -1.168 22.562 2.322 1 98.25 155 THR B CA 1
ATOM 4143 C C . THR B 1 155 ? -2.287 23.422 1.759 1 98.25 155 THR B C 1
ATOM 4145 O O . THR B 1 155 ? -2.154 24.656 1.694 1 98.25 155 THR B O 1
ATOM 4148 N N . SER B 1 156 ? -3.373 22.812 1.366 1 98.06 156 SER B N 1
ATOM 4149 C CA . SER B 1 156 ? -4.512 23.578 0.865 1 98.06 156 SER B CA 1
ATOM 4150 C C . SER B 1 156 ? -5.191 24.359 1.986 1 98.06 156 SER B C 1
ATOM 4152 O O . SER B 1 156 ? -5.629 25.484 1.785 1 98.06 156 SER B O 1
ATOM 4154 N N . ILE B 1 157 ? -5.301 23.766 3.156 1 97.56 157 ILE B N 1
ATOM 4155 C CA . ILE B 1 157 ? -5.863 24.469 4.305 1 97.56 157 ILE B CA 1
ATOM 4156 C C . ILE B 1 157 ? -5.004 25.688 4.637 1 97.56 157 ILE B C 1
ATOM 4158 O O . ILE B 1 157 ? -5.527 26.797 4.828 1 97.56 157 ILE B O 1
ATOM 4162 N N . GLN B 1 158 ? -3.707 25.484 4.656 1 96.06 158 GLN B N 1
ATOM 4163 C CA . GLN B 1 158 ? -2.779 26.562 4.938 1 96.06 158 GLN B CA 1
ATOM 4164 C C . GLN B 1 158 ? -2.9 27.688 3.898 1 96.06 158 GLN B C 1
ATOM 4166 O O . GLN B 1 158 ? -2.869 28.859 4.242 1 96.06 158 GLN B O 1
ATOM 4171 N N . SER B 1 159 ? -3.02 27.281 2.664 1 94.94 159 SER B N 1
ATOM 4172 C CA . SER B 1 159 ? -3.125 28.25 1.573 1 94.94 159 SER B CA 1
ATOM 4173 C C . SER B 1 159 ? -4.43 29.031 1.658 1 94.94 159 SER B C 1
ATOM 4175 O O . SER B 1 159 ? -4.484 30.188 1.25 1 94.94 159 SER B O 1
ATOM 4177 N N . PHE B 1 160 ? -5.445 28.422 2.139 1 92.62 160 PHE B N 1
ATOM 4178 C CA . PHE B 1 160 ? -6.762 29.047 2.223 1 92.62 160 PHE B CA 1
ATOM 4179 C C . PHE B 1 160 ? -6.773 30.141 3.283 1 92.62 160 PHE B C 1
ATOM 4181 O O . PHE B 1 160 ? -7.379 31.188 3.088 1 92.62 160 PHE B O 1
ATOM 4188 N N . ASP B 1 161 ? -6.145 29.875 4.422 1 91.38 161 ASP B N 1
ATOM 4189 C CA . ASP B 1 161 ? -6.016 30.859 5.492 1 91.38 161 ASP B CA 1
ATOM 4190 C C . ASP B 1 161 ? -4.609 30.844 6.086 1 91.38 161 ASP B C 1
ATOM 4192 O O . ASP B 1 161 ? -4.312 30.047 6.977 1 91.38 161 ASP B O 1
ATOM 4196 N N . LYS B 1 162 ? -3.801 31.719 5.727 1 86.31 162 LYS B N 1
ATOM 4197 C CA . LYS B 1 162 ? -2.381 31.766 6.062 1 86.31 162 LYS B CA 1
ATOM 4198 C C . LYS B 1 162 ? -2.174 32.156 7.52 1 86.31 162 LYS B C 1
ATOM 4200 O O . LYS B 1 162 ? -1.075 32 8.062 1 86.31 162 LYS B O 1
ATOM 4205 N N . SER B 1 163 ? -3.219 32.625 8.148 1 81.81 163 SER B N 1
ATOM 4206 C CA . SER B 1 163 ? -3.102 33.062 9.531 1 81.81 163 SER B CA 1
ATOM 4207 C C . SER B 1 163 ? -3.246 31.891 10.5 1 81.81 163 SER B C 1
ATOM 4209 O O . SER B 1 163 ? -2.951 32.031 11.688 1 81.81 163 SER B O 1
ATOM 4211 N N . LYS B 1 164 ? -3.68 30.797 9.914 1 85.75 164 LYS B N 1
ATOM 4212 C CA . LYS B 1 164 ? -3.91 29.609 10.75 1 85.75 164 LYS B CA 1
ATOM 4213 C C . LYS B 1 164 ? -2.645 28.766 10.867 1 85.75 164 LYS B C 1
ATOM 4215 O O . LYS B 1 164 ? -1.798 28.781 9.977 1 85.75 164 LYS B O 1
ATOM 4220 N N . LEU B 1 165 ? -2.527 28.156 11.992 1 87.75 165 LEU B N 1
ATOM 4221 C CA . LEU B 1 165 ? -1.438 27.219 12.203 1 87.75 165 LEU B CA 1
ATOM 4222 C C . LEU B 1 165 ? -1.873 25.797 11.852 1 87.75 165 LEU B C 1
ATOM 4224 O O . LEU B 1 165 ? -2.809 25.266 12.453 1 87.75 165 LEU B O 1
ATOM 4228 N N . VAL B 1 166 ? -1.18 25.234 10.844 1 94.69 166 VAL B N 1
ATOM 4229 C CA . VAL B 1 166 ? -1.543 23.906 10.352 1 94.69 166 VAL B CA 1
ATOM 4230 C C . VAL B 1 166 ? -0.389 22.938 10.578 1 94.69 166 VAL B C 1
ATOM 4232 O O . VAL B 1 166 ? 0.767 23.266 10.297 1 94.69 166 VAL B O 1
ATOM 4235 N N . ALA B 1 167 ? -0.706 21.781 11.148 1 93.81 167 ALA B N 1
ATOM 4236 C CA . ALA B 1 167 ? 0.274 20.719 11.352 1 93.81 167 ALA B CA 1
ATOM 4237 C C . ALA B 1 167 ? -0.058 19.5 10.5 1 93.81 167 ALA B C 1
ATOM 4239 O O . ALA B 1 167 ? -1.23 19.172 10.305 1 93.81 167 ALA B O 1
ATOM 4240 N N . LEU B 1 168 ? 0.973 18.891 9.961 1 96.12 168 LEU B N 1
ATOM 4241 C CA . LEU B 1 168 ? 0.896 17.625 9.25 1 96.12 168 LEU B CA 1
ATOM 4242 C C . LEU B 1 168 ? 1.742 16.562 9.945 1 96.12 168 LEU B C 1
ATOM 4244 O O . LEU B 1 168 ? 2.957 16.719 10.078 1 96.12 168 LEU B O 1
ATOM 4248 N N . ILE B 1 169 ? 1.055 15.477 10.352 1 91.44 169 ILE B N 1
ATOM 4249 C CA . ILE B 1 169 ? 1.736 14.43 11.102 1 91.44 169 ILE B CA 1
ATOM 4250 C C . ILE B 1 169 ? 1.771 13.141 10.273 1 91.44 169 ILE B C 1
ATOM 4252 O O . ILE B 1 169 ? 0.74 12.703 9.766 1 91.44 169 ILE B O 1
ATOM 4256 N N . ASP B 1 170 ? 2.975 12.586 10.164 1 90.69 170 ASP B N 1
ATOM 4257 C CA . ASP B 1 170 ? 3.145 11.273 9.555 1 90.69 170 ASP B CA 1
ATOM 4258 C C . ASP B 1 170 ? 3.133 10.172 10.617 1 90.69 170 ASP B C 1
ATOM 4260 O O . ASP B 1 170 ? 4.062 10.07 11.422 1 90.69 170 ASP B O 1
ATOM 4264 N N . MET B 1 171 ? 2.104 9.344 10.547 1 83.31 171 MET B N 1
ATOM 4265 C CA . MET B 1 171 ? 2.008 8.273 11.539 1 83.31 171 MET B CA 1
ATOM 4266 C C . MET B 1 171 ? 2.23 6.906 10.891 1 83.31 171 MET B C 1
ATOM 4268 O O . MET B 1 171 ? 1.919 5.875 11.484 1 83.31 171 MET B O 1
ATOM 4272 N N . ASN B 1 172 ? 2.781 6.949 9.734 1 78 172 ASN B N 1
ATOM 4273 C CA . ASN B 1 172 ? 3.061 5.676 9.078 1 78 172 ASN B CA 1
ATOM 4274 C C . ASN B 1 172 ? 4.18 4.918 9.789 1 78 172 ASN B C 1
ATOM 4276 O O . ASN B 1 172 ? 5.23 5.488 10.086 1 78 172 ASN B O 1
ATOM 4280 N N . ARG B 1 173 ? 3.938 3.717 10.234 1 63.03 173 ARG B N 1
ATOM 4281 C CA . ARG B 1 173 ? 4.852 2.943 11.062 1 63.03 173 ARG B CA 1
ATOM 4282 C C . ARG B 1 173 ? 5.934 2.277 10.219 1 63.03 173 ARG B C 1
ATOM 4284 O O . ARG B 1 173 ? 6.992 1.913 10.727 1 63.03 173 ARG B O 1
ATOM 4291 N N . MET B 1 174 ? 5.754 2.092 9.047 1 62.22 174 MET B N 1
ATOM 4292 C CA . MET B 1 174 ? 6.723 1.331 8.266 1 62.22 174 MET B CA 1
ATOM 4293 C C . MET B 1 174 ? 7.684 2.264 7.535 1 62.22 174 MET B C 1
ATOM 4295 O O . MET B 1 174 ? 8.898 2.178 7.719 1 62.22 174 MET B O 1
ATOM 4299 N N . VAL B 1 175 ? 7.211 3.014 6.734 1 67.31 175 VAL B N 1
ATOM 4300 C CA . VAL B 1 175 ? 8.031 3.943 5.965 1 67.31 175 VAL B CA 1
ATOM 4301 C C . VAL B 1 175 ? 7.312 5.281 5.836 1 67.31 175 VAL B C 1
ATOM 4303 O O . VAL B 1 175 ? 6.246 5.363 5.215 1 67.31 175 VAL B O 1
ATOM 4306 N N . GLY B 1 176 ? 7.891 6.262 6.605 1 82.5 176 GLY B N 1
ATOM 4307 C CA . GLY B 1 176 ? 7.332 7.594 6.441 1 82.5 176 GLY B CA 1
ATOM 4308 C C . GLY B 1 176 ? 7.77 8.266 5.152 1 82.5 176 GLY B C 1
ATOM 4309 O O . GLY B 1 176 ? 8.93 8.172 4.758 1 82.5 176 GLY B O 1
ATOM 4310 N N . GLU B 1 177 ? 6.785 8.938 4.402 1 90.5 177 GLU B N 1
ATOM 4311 C CA . GLU B 1 177 ? 7.125 9.5 3.098 1 90.5 177 GLU B CA 1
ATOM 4312 C C . GLU B 1 177 ? 6.781 10.984 3.029 1 90.5 177 GLU B C 1
ATOM 4314 O O . GLU B 1 177 ? 7.117 11.656 2.053 1 90.5 177 GLU B O 1
ATOM 4319 N N . VAL B 1 178 ? 6.199 11.523 4.133 1 94.25 178 VAL B N 1
ATOM 4320 C CA . VAL B 1 178 ? 5.676 12.883 4.074 1 94.25 178 VAL B CA 1
ATOM 4321 C C . VAL B 1 178 ? 6.809 13.859 3.768 1 94.25 178 VAL B C 1
ATOM 4323 O O . VAL B 1 178 ? 6.668 14.727 2.906 1 94.25 178 VAL B O 1
ATOM 4326 N N . PRO B 1 179 ? 7.984 13.719 4.383 1 92.5 179 PRO B N 1
ATOM 4327 C CA . PRO B 1 179 ? 9.062 14.664 4.074 1 92.5 179 PRO B CA 1
ATOM 4328 C C . PRO B 1 179 ? 9.484 14.625 2.609 1 92.5 179 PRO B C 1
ATOM 4330 O O . PRO B 1 179 ? 9.844 15.656 2.037 1 92.5 179 PRO B O 1
ATOM 4333 N N . LEU B 1 180 ? 9.391 13.523 1.979 1 93.38 180 LEU B N 1
ATOM 4334 C CA . LEU B 1 180 ? 9.75 13.383 0.571 1 93.38 180 LEU B CA 1
ATOM 4335 C C . LEU B 1 180 ? 8.734 14.094 -0.32 1 93.38 180 LEU B C 1
ATOM 4337 O O . LEU B 1 180 ? 9.094 14.656 -1.356 1 93.38 180 LEU B O 1
ATOM 4341 N N . PHE B 1 181 ? 7.48 14.078 0.127 1 97.06 181 PHE B N 1
ATOM 4342 C CA . PHE B 1 181 ? 6.41 14.711 -0.639 1 97.06 181 PHE B CA 1
ATOM 4343 C C . PHE B 1 181 ? 6.547 16.234 -0.608 1 97.06 181 PHE B C 1
ATOM 4345 O O . PHE B 1 181 ? 5.938 16.922 -1.419 1 97.06 181 PHE B O 1
ATOM 4352 N N . LEU B 1 182 ? 7.371 16.688 0.357 1 97.06 182 LEU B N 1
ATOM 4353 C CA . LEU B 1 182 ? 7.484 18.125 0.536 1 97.06 182 LEU B CA 1
ATOM 4354 C C . LEU B 1 182 ? 8.938 18.578 0.415 1 97.06 182 LEU B C 1
ATOM 4356 O O . LEU B 1 182 ? 9.258 19.734 0.699 1 97.06 182 LEU B O 1
ATOM 4360 N N . ASN B 1 183 ? 9.742 17.703 0.003 1 94.88 183 ASN B N 1
ATOM 4361 C CA . ASN B 1 183 ? 11.172 17.984 -0.088 1 94.88 183 ASN B CA 1
ATOM 4362 C C . ASN B 1 183 ? 11.703 18.609 1.197 1 94.88 183 ASN B C 1
ATOM 4364 O O . ASN B 1 183 ? 12.344 19.656 1.162 1 94.88 183 ASN B O 1
ATOM 4368 N N . LEU B 1 184 ? 11.383 17.953 2.295 1 90.5 184 LEU B N 1
ATOM 4369 C CA . LEU B 1 184 ? 11.727 18.453 3.619 1 90.5 184 LEU B CA 1
ATOM 4370 C C . LEU B 1 184 ? 12.766 17.578 4.293 1 90.5 184 LEU B C 1
ATOM 4372 O O . LEU B 1 184 ? 12.648 16.359 4.293 1 90.5 184 LEU B O 1
ATOM 4376 N N . GLU B 1 185 ? 13.797 18.156 4.727 1 84.5 185 GLU B N 1
ATOM 4377 C CA . GLU B 1 185 ? 14.75 17.469 5.59 1 84.5 185 GLU B CA 1
ATOM 4378 C C . GLU B 1 185 ? 14.359 17.594 7.059 1 84.5 185 GLU B C 1
ATOM 4380 O O . GLU B 1 185 ? 14.109 18.703 7.543 1 84.5 185 GLU B O 1
ATOM 4385 N N . THR B 1 186 ? 14.148 16.438 7.625 1 75 186 THR B N 1
ATOM 4386 C CA . THR B 1 186 ? 13.719 16.484 9.016 1 75 186 THR B CA 1
ATOM 4387 C C . THR B 1 186 ? 14.805 15.93 9.938 1 75 186 THR B C 1
ATOM 4389 O O . THR B 1 186 ? 15.555 15.039 9.539 1 75 186 THR B O 1
ATOM 4392 N N . ASP B 1 187 ? 15.055 16.578 11.039 1 63.22 187 ASP B N 1
ATOM 4393 C CA . ASP B 1 187 ? 16.047 16.125 12.016 1 63.22 187 ASP B CA 1
ATOM 4394 C C . ASP B 1 187 ? 15.359 15.578 13.266 1 63.22 187 ASP B C 1
ATOM 4396 O O . ASP B 1 187 ? 15.984 15.461 14.32 1 63.22 187 A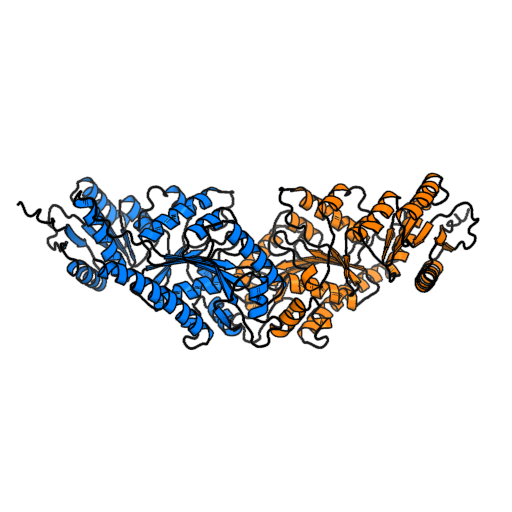SP B O 1
ATOM 4400 N N . LEU B 1 188 ? 14.148 15.164 13.047 1 61.75 188 LEU B N 1
ATOM 4401 C CA . LEU B 1 188 ? 13.391 14.852 14.258 1 61.75 188 LEU B CA 1
ATOM 4402 C C . LEU B 1 188 ? 13.82 13.508 14.828 1 61.75 188 LEU B C 1
ATOM 4404 O O . LEU B 1 188 ? 14.016 12.539 14.086 1 61.75 188 LEU B O 1
ATOM 4408 N N . ASN B 1 189 ? 14.18 13.578 16.078 1 58.19 189 ASN B N 1
ATOM 4409 C CA . ASN B 1 189 ? 14.375 12.367 16.875 1 58.19 189 ASN B CA 1
ATOM 4410 C C . ASN B 1 189 ? 13.195 12.125 17.812 1 58.19 189 ASN B C 1
ATOM 4412 O O . ASN B 1 189 ? 13.109 12.711 18.891 1 58.19 189 ASN B O 1
ATOM 4416 N N . TRP B 1 190 ? 12.211 11.336 17.328 1 61.75 190 TRP B N 1
ATOM 4417 C CA . TRP B 1 190 ? 11 11.023 18.094 1 61.75 190 TRP B CA 1
ATOM 4418 C C . TRP B 1 190 ? 11.344 10.57 19.5 1 61.75 190 TRP B C 1
ATOM 4420 O O . TRP B 1 190 ? 10.562 10.781 20.438 1 61.75 190 TRP B O 1
ATOM 4430 N N . GLU B 1 191 ? 12.43 9.859 19.609 1 57.28 191 GLU B N 1
ATOM 4431 C CA . GLU B 1 191 ? 12.852 9.414 20.922 1 57.28 191 GLU B CA 1
ATOM 4432 C C . GLU B 1 191 ? 13.023 10.594 21.875 1 57.28 191 GLU B C 1
ATOM 4434 O O . GLU B 1 191 ? 12.656 10.508 23.062 1 57.28 191 GLU B O 1
ATOM 4439 N N . GLU B 1 192 ? 13.57 11.578 21.344 1 58.69 192 GLU B N 1
ATOM 4440 C CA . GLU B 1 192 ? 13.844 12.742 22.188 1 58.69 192 GLU B CA 1
ATOM 4441 C C . GLU B 1 192 ? 12.562 13.469 22.578 1 58.69 192 GLU B C 1
ATOM 4443 O O . GLU B 1 192 ? 12.438 13.969 23.688 1 58.69 192 GLU B O 1
ATOM 4448 N N . ILE B 1 193 ? 11.609 13.438 21.656 1 61.34 193 ILE B N 1
ATOM 4449 C CA . ILE B 1 193 ? 10.328 14.07 21.938 1 61.34 193 ILE B CA 1
ATOM 4450 C C . ILE B 1 193 ? 9.617 13.312 23.062 1 61.34 193 ILE B C 1
ATOM 4452 O O . ILE B 1 193 ? 9.055 13.922 23.969 1 61.34 193 ILE B O 1
ATOM 4456 N N . GLY B 1 194 ? 9.656 12.047 22.984 1 58.59 194 GLY B N 1
ATOM 4457 C CA . GLY B 1 194 ? 9.008 11.211 23.984 1 58.59 194 GLY B CA 1
ATOM 4458 C C . GLY B 1 194 ? 9.602 11.359 25.375 1 58.59 194 GLY B C 1
ATOM 4459 O O . GLY B 1 194 ? 8.883 11.297 26.375 1 58.59 194 GLY B O 1
ATOM 4460 N N . LYS B 1 195 ? 10.898 11.539 25.406 1 58 195 LYS B N 1
ATOM 4461 C CA . LYS B 1 195 ? 11.586 11.664 26.688 1 58 195 LYS B CA 1
ATOM 4462 C C . LYS B 1 195 ? 11.211 12.961 27.391 1 58 195 LYS B C 1
ATOM 4464 O O . LYS B 1 195 ? 11.297 13.055 28.625 1 58 195 LYS B O 1
ATOM 4469 N N . ASN B 1 196 ? 10.781 13.812 26.656 1 56.41 196 ASN B N 1
ATOM 4470 C CA . ASN B 1 196 ? 10.508 15.117 27.25 1 56.41 196 ASN B CA 1
ATOM 4471 C C . ASN B 1 196 ? 9.016 15.445 27.219 1 56.41 196 ASN B C 1
ATOM 4473 O O . ASN B 1 196 ? 8.641 16.609 27.141 1 56.41 196 ASN B O 1
ATOM 4477 N N . ILE B 1 197 ? 8.32 14.398 27.25 1 55.81 197 ILE B N 1
ATOM 4478 C CA . ILE B 1 197 ? 6.871 14.492 27.078 1 55.81 197 ILE B CA 1
ATOM 4479 C C . ILE B 1 197 ? 6.277 15.383 28.172 1 55.81 197 ILE B C 1
ATOM 4481 O O . ILE B 1 197 ? 5.277 16.062 27.953 1 55.81 197 ILE B O 1
ATOM 4485 N N . ASN B 1 198 ? 6.875 15.328 29.328 1 52.5 198 ASN B N 1
ATOM 4486 C CA . ASN B 1 198 ? 6.363 16.109 30.453 1 52.5 198 ASN B CA 1
ATOM 4487 C C . ASN B 1 198 ? 6.492 17.609 30.203 1 52.5 198 ASN B C 1
ATOM 4489 O O . ASN B 1 198 ? 5.848 18.406 30.891 1 52.5 198 ASN B O 1
ATOM 4493 N N . ARG B 1 199 ? 7.34 17.891 29.359 1 51.5 199 ARG B N 1
ATOM 4494 C CA . ARG B 1 199 ? 7.57 19.297 29.078 1 51.5 199 ARG B CA 1
ATOM 4495 C C . ARG B 1 199 ? 7.023 19.672 27.703 1 51.5 199 ARG B C 1
ATOM 4497 O O . ARG B 1 199 ? 7.484 20.641 27.094 1 51.5 199 ARG B O 1
ATOM 4504 N N . LEU B 1 200 ? 6.094 18.938 27.188 1 56.84 200 LEU B N 1
ATOM 4505 C CA . LEU B 1 200 ? 5.605 19.172 25.828 1 56.84 200 LEU B CA 1
ATOM 4506 C C . LEU B 1 200 ? 4.887 20.516 25.734 1 56.84 200 LEU B C 1
ATOM 4508 O O . LEU B 1 200 ? 3.656 20.562 25.719 1 56.84 200 LEU B O 1
ATOM 4512 N N . ASP B 1 201 ? 5.723 21.578 25.984 1 59.5 201 ASP B N 1
ATOM 4513 C CA . ASP B 1 201 ? 5.16 22.891 25.734 1 59.5 201 ASP B CA 1
ATOM 4514 C C . ASP B 1 201 ? 5.305 23.281 24.25 1 59.5 201 ASP B C 1
ATOM 4516 O O . ASP B 1 201 ? 5.836 22.5 23.453 1 59.5 201 ASP B O 1
ATOM 4520 N N . ALA B 1 202 ? 4.633 24.25 23.922 1 59.06 202 ALA B N 1
ATOM 4521 C CA . ALA B 1 202 ? 4.523 24.688 22.531 1 59.06 202 ALA B CA 1
ATOM 4522 C C . ALA B 1 202 ? 5.902 24.828 21.891 1 59.06 202 ALA B C 1
ATOM 4524 O O . ALA B 1 202 ? 6.094 24.469 20.734 1 59.06 202 ALA B O 1
ATOM 4525 N N . ALA B 1 203 ? 6.82 25.25 22.719 1 57.97 203 ALA B N 1
ATOM 4526 C CA . ALA B 1 203 ? 8.172 25.453 22.203 1 57.97 203 ALA B CA 1
ATOM 4527 C C . ALA B 1 203 ? 8.828 24.109 21.844 1 57.97 203 ALA B C 1
ATOM 4529 O O . ALA B 1 203 ? 9.508 24.016 20.812 1 57.97 203 ALA B O 1
ATOM 4530 N N . TYR B 1 204 ? 8.469 23.312 22.594 1 60.91 204 TYR B N 1
ATOM 4531 C CA . TYR B 1 204 ? 9.078 22 22.375 1 60.91 204 TYR B CA 1
ATOM 4532 C C . TYR B 1 204 ? 8.484 21.328 21.141 1 60.91 204 TYR B C 1
ATOM 4534 O O . TYR B 1 204 ? 9.211 20.75 20.328 1 60.91 204 TYR B O 1
ATOM 4542 N N . LEU B 1 205 ? 7.23 21.484 20.953 1 66.62 205 LEU B N 1
ATOM 4543 C CA . LEU B 1 205 ? 6.559 20.875 19.812 1 66.62 205 LEU B CA 1
ATOM 4544 C C . LEU B 1 205 ? 7.039 21.484 18.516 1 66.62 205 LEU B C 1
ATOM 4546 O O . LEU B 1 205 ? 7.273 20.781 17.531 1 66.62 205 LEU B O 1
ATOM 4550 N N . LYS B 1 206 ? 7.191 22.688 18.625 1 63.69 206 LYS B N 1
ATOM 4551 C CA . LYS B 1 206 ? 7.625 23.375 17.406 1 63.69 206 LYS B CA 1
ATOM 4552 C C . LYS B 1 206 ? 9.062 23.016 17.047 1 63.69 206 LYS B C 1
ATOM 4554 O O . LYS B 1 206 ? 9.406 22.906 15.875 1 63.69 206 LYS B O 1
ATOM 4559 N N . SER B 1 207 ? 9.797 22.75 18.141 1 62.34 207 SER B N 1
ATOM 4560 C CA . SER B 1 207 ? 11.195 22.406 17.906 1 62.34 207 SER B CA 1
ATOM 4561 C C . SER B 1 207 ? 11.328 21 17.344 1 62.34 207 SER B C 1
ATOM 4563 O O . SER B 1 207 ? 12.305 20.672 16.672 1 62.34 207 SER B O 1
ATOM 4565 N N . ALA B 1 208 ? 10.234 20.375 17.578 1 67.62 208 ALA B N 1
ATOM 4566 C CA . ALA B 1 208 ? 10.258 18.984 17.141 1 67.62 208 ALA B CA 1
ATOM 4567 C C . ALA B 1 208 ? 9.68 18.828 15.742 1 67.62 208 ALA B C 1
ATOM 4569 O O . ALA B 1 208 ? 9.711 17.75 15.164 1 67.62 208 ALA B O 1
ATOM 4570 N N . MET B 1 209 ? 9.234 19.984 15.203 1 80.06 209 MET B N 1
ATOM 4571 C CA . MET B 1 209 ? 8.609 19.953 13.883 1 80.06 209 MET B CA 1
ATOM 4572 C C . MET B 1 209 ? 9.391 20.812 12.891 1 80.06 209 MET B C 1
ATOM 4574 O O . MET B 1 209 ? 10.227 21.625 13.289 1 80.06 209 MET B O 1
ATOM 4578 N N . THR B 1 210 ? 9.219 20.484 11.688 1 83.62 210 THR B N 1
ATOM 4579 C CA . THR B 1 210 ? 9.836 21.281 10.633 1 83.62 210 THR B CA 1
ATOM 4580 C C . THR B 1 210 ? 8.781 22.047 9.836 1 83.62 210 THR B C 1
ATOM 4582 O O . THR B 1 210 ? 7.777 21.453 9.414 1 83.62 210 THR B O 1
ATOM 4585 N N . ARG B 1 211 ? 9.039 23.328 9.727 1 85.5 211 ARG B N 1
ATOM 4586 C CA . ARG B 1 211 ? 8.078 24.141 8.984 1 85.5 211 ARG B CA 1
ATOM 4587 C C . ARG B 1 211 ? 8.391 24.141 7.492 1 85.5 211 ARG B C 1
ATOM 4589 O O . ARG B 1 211 ? 9.508 24.469 7.086 1 85.5 211 ARG B O 1
ATOM 4596 N N . HIS B 1 212 ? 7.473 23.766 6.691 1 91.56 212 HIS B N 1
ATOM 4597 C CA . HIS B 1 212 ? 7.578 23.797 5.238 1 91.56 212 HIS B CA 1
ATOM 4598 C C . HIS B 1 212 ? 7.348 25.203 4.699 1 91.56 212 HIS B C 1
ATOM 4600 O O . HIS B 1 212 ? 6.742 26.047 5.375 1 91.56 212 HIS B O 1
ATOM 4606 N N . SER B 1 213 ? 7.84 25.469 3.5 1 89 213 SER B N 1
ATOM 4607 C CA . SER B 1 213 ? 7.715 26.781 2.887 1 89 213 SER B CA 1
ATOM 4608 C C . SER B 1 213 ? 6.25 27.188 2.721 1 89 213 SER B C 1
ATOM 4610 O O . SER B 1 213 ? 5.922 28.375 2.688 1 89 213 SER B O 1
ATOM 4612 N N . SER B 1 214 ? 5.328 26.234 2.65 1 91.12 214 SER B N 1
ATOM 4613 C CA . SER B 1 214 ? 3.896 26.516 2.564 1 91.12 214 SER B CA 1
ATOM 4614 C C . SER B 1 214 ? 3.363 27.078 3.877 1 91.12 214 SER B C 1
ATOM 4616 O O . SER B 1 214 ? 2.262 27.641 3.92 1 91.12 214 SER B O 1
ATOM 4618 N N . GLY B 1 215 ? 4.09 26.906 4.961 1 90.31 215 GLY B N 1
ATOM 4619 C CA . GLY B 1 215 ? 3.652 27.297 6.289 1 90.31 215 GLY B CA 1
ATOM 4620 C C . GLY B 1 215 ? 3.264 26.125 7.168 1 90.31 215 GLY B C 1
ATOM 4621 O O . GLY B 1 215 ? 3.156 26.266 8.391 1 90.31 215 GLY B O 1
ATOM 4622 N N . VAL B 1 216 ? 3.117 25 6.578 1 94.69 216 VAL B N 1
ATOM 4623 C CA . VAL B 1 216 ? 2.691 23.812 7.312 1 94.69 216 VAL B CA 1
ATOM 4624 C C . VAL B 1 216 ? 3.838 23.297 8.18 1 94.69 216 VAL B C 1
ATOM 4626 O O . VAL B 1 216 ? 4.988 23.25 7.738 1 94.69 216 VAL B O 1
ATOM 4629 N N . TYR B 1 217 ? 3.52 23.016 9.469 1 89.88 217 TYR B N 1
ATOM 4630 C CA . TYR B 1 217 ? 4.469 22.344 10.344 1 89.88 217 TYR B CA 1
ATOM 4631 C C . TYR B 1 217 ? 4.375 20.828 10.18 1 89.88 217 TYR B C 1
ATOM 4633 O O . TYR B 1 217 ? 3.287 20.25 10.281 1 89.88 217 TYR B O 1
ATOM 4641 N N . VAL B 1 218 ? 5.535 20.172 9.992 1 92.69 218 VAL B N 1
ATOM 4642 C CA . VAL B 1 218 ? 5.52 18.75 9.672 1 92.69 218 VAL B CA 1
ATOM 4643 C C . VAL B 1 218 ? 6.223 17.969 10.773 1 92.69 218 VAL B C 1
ATOM 4645 O O . VAL B 1 218 ? 7.328 18.312 11.18 1 92.69 218 VAL B O 1
ATOM 4648 N N . MET B 1 219 ? 5.488 16.984 11.227 1 88 219 MET B N 1
ATOM 4649 C CA . MET B 1 219 ? 6.094 15.961 12.07 1 88 219 MET B CA 1
ATOM 4650 C C . MET B 1 219 ? 6.281 14.656 11.297 1 88 219 MET B C 1
ATOM 4652 O O . MET B 1 219 ? 5.305 14 10.938 1 88 219 MET B O 1
ATOM 4656 N N . PRO B 1 220 ? 7.508 14.312 11.008 1 87.5 220 PRO B N 1
ATOM 4657 C CA . PRO B 1 220 ? 7.754 13.102 10.219 1 87.5 220 PRO B CA 1
ATOM 4658 C C . PRO B 1 220 ? 7.516 11.82 11.023 1 87.5 220 PRO B C 1
ATOM 4660 O O . PRO B 1 220 ? 7.367 11.867 12.242 1 87.5 220 PRO B O 1
ATOM 4663 N N . ALA B 1 221 ? 7.371 10.688 10.211 1 82.38 221 ALA B N 1
ATOM 4664 C CA . ALA B 1 221 ? 7.273 9.391 10.867 1 82.38 221 ALA B CA 1
ATOM 4665 C C . ALA B 1 221 ? 8.562 9.047 11.602 1 82.38 221 ALA B C 1
ATOM 4667 O O . ALA B 1 221 ? 9.648 9.453 11.18 1 82.38 221 ALA B O 1
ATOM 4668 N N . PRO B 1 222 ? 8.352 8.281 12.734 1 65.44 222 PRO B N 1
ATOM 4669 C CA . PRO B 1 222 ? 9.57 7.867 13.438 1 65.44 222 PRO B CA 1
ATOM 4670 C C . PRO B 1 222 ? 10.438 6.918 12.609 1 65.44 222 PRO B C 1
ATOM 4672 O O . PRO B 1 222 ? 9.914 6.125 11.82 1 65.44 222 PRO B O 1
ATOM 4675 N N . ASN B 1 223 ? 11.586 7.262 12.258 1 56.53 223 ASN B N 1
ATOM 4676 C CA . ASN B 1 223 ? 12.461 6.324 11.57 1 56.53 223 ASN B CA 1
ATOM 4677 C C . ASN B 1 223 ? 12.586 5.008 12.328 1 56.53 223 ASN B C 1
ATOM 4679 O O . ASN B 1 223 ? 12.453 4.977 13.555 1 56.53 223 ASN B O 1
ATOM 4683 N N . LYS B 1 224 ? 12.242 3.795 11.688 1 49.81 224 LYS B N 1
ATOM 4684 C CA . LYS B 1 224 ? 12.422 2.482 12.297 1 49.81 224 LYS B CA 1
ATOM 4685 C C . LYS B 1 224 ? 13.531 2.508 13.352 1 49.81 224 LYS B C 1
ATOM 4687 O O . LYS B 1 224 ? 14.703 2.689 13.016 1 49.81 224 LYS B O 1
ATOM 4692 N N . ILE B 1 225 ? 13.336 3.205 14.336 1 40.09 225 ILE B N 1
ATOM 4693 C CA . ILE B 1 225 ? 14.305 2.814 15.352 1 40.09 225 ILE B CA 1
ATOM 4694 C C . ILE B 1 225 ? 14.289 1.298 15.531 1 40.09 225 ILE B C 1
ATOM 4696 O O . ILE B 1 225 ? 13.219 0.69 15.617 1 40.09 225 ILE B O 1
ATOM 4700 N N . ALA B 1 226 ? 15.422 0.644 15.219 1 38.41 226 ALA B N 1
ATOM 4701 C CA . ALA B 1 226 ? 15.734 -0.752 15.523 1 38.41 226 ALA B CA 1
ATOM 4702 C C . ALA B 1 226 ? 14.844 -1.279 16.641 1 38.41 226 ALA B C 1
ATOM 4704 O O . ALA B 1 226 ? 14.508 -2.467 16.672 1 38.41 226 ALA B O 1
ATOM 4705 N N . ASN B 1 227 ? 14.953 -0.765 17.875 1 37.38 227 ASN B N 1
ATOM 4706 C CA . ASN B 1 227 ? 14.844 -1.511 19.125 1 37.38 227 ASN B CA 1
ATOM 4707 C C . ASN B 1 227 ? 13.422 -1.489 19.672 1 37.38 227 ASN B C 1
ATOM 4709 O O . ASN B 1 227 ? 13.211 -1.603 20.875 1 37.38 227 ASN B O 1
ATOM 4713 N N . GLY B 1 228 ? 12.289 -1.683 19.031 1 38.75 228 GLY B N 1
ATOM 4714 C CA . GLY B 1 228 ? 11.109 -2.121 19.766 1 38.75 228 GLY B CA 1
ATOM 4715 C C . GLY B 1 228 ? 10.383 -0.985 20.453 1 38.75 228 GLY B C 1
ATOM 4716 O O . GLY B 1 228 ? 9.602 -1.215 21.391 1 38.75 228 GLY B O 1
ATOM 4717 N N . VAL B 1 229 ? 10.789 0.152 20.641 1 39.22 229 VAL B N 1
ATOM 4718 C CA . VAL B 1 229 ? 10.227 1.004 21.688 1 39.22 229 VAL B CA 1
ATOM 4719 C C . VAL B 1 229 ? 8.75 1.264 21.391 1 39.22 229 VAL B C 1
ATOM 4721 O O . VAL B 1 229 ? 8.414 1.894 20.391 1 39.22 229 VAL B O 1
ATOM 4724 N N . GLN B 1 230 ? 7.781 0.492 21.844 1 47.09 230 GLN B N 1
ATOM 4725 C CA . GLN B 1 230 ? 6.371 0.614 22.203 1 47.09 230 GLN B CA 1
ATOM 4726 C C . GLN B 1 230 ? 6.039 2.037 22.641 1 47.09 230 GLN B C 1
ATOM 4728 O O . GLN B 1 230 ? 4.863 2.396 22.766 1 47.09 230 GLN B O 1
ATOM 4733 N N . LEU B 1 231 ? 6.93 2.705 23.203 1 46.94 231 LEU B N 1
ATOM 4734 C CA . LEU B 1 231 ? 6.727 3.963 23.906 1 46.94 231 LEU B CA 1
ATOM 4735 C C . LEU B 1 231 ? 6.016 4.977 23.031 1 46.94 231 LEU B C 1
ATOM 4737 O O . LEU B 1 231 ? 5.191 5.762 23.5 1 46.94 231 LEU B O 1
ATOM 4741 N N . ALA B 1 232 ? 6.27 4.922 21.719 1 52.22 232 ALA B N 1
ATOM 4742 C CA . ALA B 1 232 ? 5.891 6.078 20.906 1 52.22 232 ALA B CA 1
ATOM 4743 C C . ALA B 1 232 ? 4.379 6.133 20.703 1 52.22 232 ALA B C 1
ATOM 4745 O O . ALA B 1 232 ? 3.803 7.219 20.594 1 52.22 232 ALA B O 1
ATOM 4746 N N . ARG B 1 233 ? 3.719 5.02 20.891 1 55.09 233 ARG B N 1
ATOM 4747 C CA . ARG B 1 233 ? 2.297 5.031 20.562 1 55.09 233 ARG B CA 1
ATOM 4748 C C . ARG B 1 233 ? 1.492 5.746 21.656 1 55.09 233 ARG B C 1
ATOM 4750 O O . ARG B 1 233 ? 0.591 6.527 21.344 1 55.09 233 ARG B O 1
ATOM 4757 N N . ASP B 1 234 ? 1.843 5.457 22.969 1 59.59 234 ASP B N 1
ATOM 4758 C CA . ASP B 1 234 ? 1.091 6.105 24.047 1 59.59 234 ASP B CA 1
ATOM 4759 C C . ASP B 1 234 ? 1.398 7.598 24.109 1 59.59 234 ASP B C 1
ATOM 4761 O O . ASP B 1 234 ? 0.558 8.391 24.531 1 59.59 234 ASP B O 1
ATOM 4765 N N . TYR B 1 235 ? 2.41 7.898 23.438 1 68.19 235 TYR B N 1
ATOM 4766 C CA . TYR B 1 235 ? 2.816 9.297 23.484 1 68.19 235 TYR B CA 1
ATOM 4767 C C . TYR B 1 235 ? 2.111 10.102 22.391 1 68.19 235 TYR B C 1
ATOM 4769 O O . TYR B 1 235 ? 1.948 11.32 22.516 1 68.19 235 TYR B O 1
ATOM 4777 N N . LEU B 1 236 ? 1.625 9.414 21.422 1 74 236 LEU B N 1
ATOM 4778 C CA . LEU B 1 236 ? 1.048 10.125 20.281 1 74 236 LEU B CA 1
ATOM 4779 C C . LEU B 1 236 ? -0.232 10.852 20.688 1 74 236 LEU B C 1
ATOM 4781 O O . LEU B 1 236 ? -0.469 11.984 20.281 1 74 236 LEU B O 1
ATOM 4785 N N . VAL B 1 237 ? -0.931 10.25 21.562 1 76.94 237 VAL B N 1
ATOM 4786 C CA . VAL B 1 237 ? -2.18 10.867 22.016 1 76.94 237 VAL B CA 1
ATOM 4787 C C . VAL B 1 237 ? -1.881 12.109 22.844 1 76.94 237 VAL B C 1
ATOM 4789 O O . VAL B 1 237 ? -2.564 13.125 22.719 1 76.94 237 VAL B O 1
ATOM 4792 N N . THR B 1 238 ? -0.876 11.93 23.609 1 76.25 238 THR B N 1
ATOM 4793 C CA . THR B 1 238 ? -0.469 13.062 24.438 1 76.25 238 THR B CA 1
ATOM 4794 C C . THR B 1 238 ? 0.051 14.203 23.562 1 76.25 238 THR B C 1
ATOM 4796 O O . THR B 1 238 ? -0.273 15.367 23.812 1 76.25 238 THR B O 1
ATOM 4799 N N . ILE B 1 239 ? 0.774 13.852 22.625 1 78.62 239 ILE B N 1
ATOM 4800 C CA . ILE B 1 239 ? 1.322 14.844 21.703 1 78.62 239 ILE B CA 1
ATOM 4801 C C . ILE B 1 239 ? 0.185 15.531 20.953 1 78.62 239 ILE B C 1
ATOM 4803 O O . ILE B 1 239 ? 0.185 16.766 20.797 1 78.62 239 ILE B O 1
ATOM 4807 N N . LEU B 1 240 ? -0.76 14.797 20.562 1 84.12 240 LEU B N 1
ATOM 4808 C CA . LEU B 1 240 ? -1.885 15.344 19.812 1 84.12 240 LEU B CA 1
ATOM 4809 C C . LEU B 1 240 ? -2.691 16.312 20.672 1 84.12 240 LEU B C 1
ATOM 4811 O O . LEU B 1 240 ? -3.145 17.359 20.188 1 84.12 240 LEU B O 1
ATOM 4815 N N . THR B 1 241 ? -2.805 15.961 21.859 1 79.88 241 THR B N 1
ATOM 4816 C CA . THR B 1 241 ? -3.523 16.844 22.781 1 79.88 241 THR B CA 1
ATOM 4817 C C . THR B 1 241 ? -2.787 18.172 22.938 1 79.88 241 THR B C 1
ATOM 4819 O O . THR B 1 241 ? -3.404 19.234 22.922 1 79.88 241 THR B O 1
ATOM 4822 N N . ALA B 1 242 ? -1.552 18.047 23.109 1 76.5 242 ALA B N 1
ATOM 4823 C CA . ALA B 1 242 ? -0.739 19.25 23.219 1 76.5 242 ALA B CA 1
ATOM 4824 C C . ALA B 1 242 ? -0.807 20.078 21.922 1 76.5 242 ALA B C 1
ATOM 4826 O O . ALA B 1 242 ? -0.868 21.312 21.969 1 76.5 242 ALA B O 1
ATOM 4827 N N . MET B 1 243 ? -0.815 19.422 20.844 1 85.25 243 MET B N 1
ATOM 4828 C CA . MET B 1 243 ? -0.854 20.094 19.547 1 85.25 243 MET B CA 1
ATOM 4829 C C . MET B 1 243 ? -2.178 20.812 19.344 1 85.25 243 MET B C 1
ATOM 4831 O O . MET B 1 243 ? -2.223 21.875 18.719 1 85.25 243 MET B O 1
ATOM 4835 N N . GLN B 1 244 ? -3.209 20.25 19.875 1 87.25 244 GLN B N 1
ATOM 4836 C CA . GLN B 1 244 ? -4.523 20.875 19.734 1 87.25 244 GLN B CA 1
ATOM 4837 C C . GLN B 1 244 ? -4.562 22.234 20.422 1 87.25 244 GLN B C 1
ATOM 4839 O O . GLN B 1 244 ? -5.363 23.094 20.062 1 87.25 244 GLN B O 1
ATOM 4844 N N . ASP B 1 245 ? -3.686 22.312 21.359 1 76.44 245 ASP B N 1
ATOM 4845 C CA . ASP B 1 245 ? -3.611 23.594 22.062 1 76.44 245 ASP B CA 1
ATOM 4846 C C . ASP B 1 245 ? -2.881 24.641 21.234 1 76.44 245 ASP B C 1
ATOM 4848 O O . ASP B 1 245 ? -3.014 25.844 21.484 1 76.44 245 ASP B O 1
ATOM 4852 N N . PHE B 1 246 ? -2.25 24.219 20.266 1 76.75 246 PHE B N 1
ATOM 4853 C CA . PHE B 1 246 ? -1.354 25.141 19.562 1 76.75 246 PHE B CA 1
ATOM 4854 C C . PHE B 1 246 ? -1.779 25.297 18.109 1 76.75 246 PHE B C 1
ATOM 4856 O O . PHE B 1 246 ? -1.64 26.391 17.531 1 76.75 246 PHE B O 1
ATOM 4863 N N . PHE B 1 247 ? -2.193 24.312 17.484 1 88.38 247 PHE B N 1
ATOM 4864 C CA . PHE B 1 247 ? -2.535 24.344 16.078 1 88.38 247 PHE B CA 1
ATOM 4865 C C . PHE B 1 247 ? -4.043 24.469 15.883 1 88.38 247 PHE B C 1
ATOM 4867 O O . PHE B 1 247 ? -4.82 23.953 16.688 1 88.38 247 PHE B O 1
ATOM 4874 N N . ASP B 1 248 ? -4.375 25.188 14.797 1 91.19 248 ASP B N 1
ATOM 4875 C CA . ASP B 1 248 ? -5.781 25.297 14.43 1 91.19 248 ASP B CA 1
ATOM 4876 C C . ASP B 1 248 ? -6.273 24.031 13.75 1 91.19 248 ASP B C 1
ATOM 4878 O O . ASP B 1 248 ? -7.406 23.594 13.969 1 91.19 248 ASP B O 1
ATOM 4882 N N . TYR B 1 249 ? -5.445 23.531 12.922 1 95.75 249 TYR B N 1
ATOM 4883 C CA . TYR B 1 249 ? -5.77 22.328 12.156 1 95.75 249 TYR B CA 1
ATOM 4884 C C . TYR B 1 249 ? -4.621 21.328 12.195 1 95.75 249 TYR B C 1
ATOM 4886 O O . TYR B 1 249 ? -3.457 21.703 12.031 1 95.75 249 TYR B O 1
ATOM 4894 N N . ILE B 1 250 ? -4.961 20.094 12.461 1 95.94 250 ILE B N 1
ATOM 4895 C CA . ILE B 1 250 ? -3.996 19 12.492 1 95.94 250 ILE B CA 1
ATOM 4896 C C . ILE B 1 250 ? -4.434 17.906 11.523 1 95.94 250 ILE B C 1
ATOM 4898 O O . ILE B 1 250 ? -5.508 17.312 11.688 1 95.94 250 ILE B O 1
ATOM 4902 N N . VAL B 1 251 ? -3.627 17.656 10.5 1 97.88 251 VAL B N 1
ATOM 4903 C CA . VAL B 1 251 ? -3.873 16.578 9.547 1 97.88 251 VAL B CA 1
ATOM 4904 C C . VAL B 1 251 ? -2.945 15.406 9.836 1 97.88 251 VAL B C 1
ATOM 4906 O O . VAL B 1 251 ? -1.733 15.586 9.984 1 97.88 251 VAL B O 1
ATOM 4909 N N . ILE B 1 252 ? -3.52 14.242 9.922 1 95.25 252 ILE B N 1
ATOM 4910 C CA . ILE B 1 252 ? -2.732 13.062 10.289 1 95.25 252 ILE B CA 1
ATOM 4911 C C . ILE B 1 252 ? -2.764 12.047 9.148 1 95.25 252 ILE B C 1
ATOM 4913 O O . ILE B 1 252 ? -3.834 11.578 8.75 1 95.25 252 ILE B O 1
ATOM 4917 N N . ASP B 1 253 ? -1.582 11.727 8.594 1 95.81 253 ASP B N 1
ATOM 4918 C CA . ASP B 1 253 ? -1.441 10.555 7.734 1 95.81 253 ASP B CA 1
ATOM 4919 C C . ASP B 1 253 ? -1.361 9.273 8.555 1 95.81 253 ASP B C 1
ATOM 4921 O O . ASP B 1 253 ? -0.314 8.953 9.125 1 95.81 253 ASP B O 1
ATOM 4925 N N . SER B 1 254 ? -2.428 8.5 8.477 1 92.38 254 SER B N 1
ATOM 4926 C CA . SER B 1 254 ? -2.514 7.34 9.352 1 92.38 254 SER B CA 1
ATOM 4927 C C . SER B 1 254 ? -2.135 6.059 8.617 1 92.38 254 SER B C 1
ATOM 4929 O O . SER B 1 254 ? -2.217 4.965 9.18 1 92.38 254 SER B O 1
ATOM 4931 N N . GLY B 1 255 ? -1.753 6.18 7.406 1 91.62 255 GLY B N 1
ATOM 4932 C CA . GLY B 1 255 ? -1.426 4.988 6.645 1 91.62 255 GLY B CA 1
ATOM 4933 C C . GLY B 1 255 ? -2.629 4.105 6.367 1 91.62 255 GLY B C 1
ATOM 4934 O O . GLY B 1 255 ? -3.674 4.594 5.93 1 91.62 255 GLY B O 1
ATOM 4935 N N . MET B 1 256 ? -2.441 2.785 6.562 1 87.81 256 MET B N 1
ATOM 4936 C CA . MET B 1 256 ? -3.525 1.869 6.223 1 87.81 256 MET B CA 1
ATOM 4937 C C . MET B 1 256 ? -3.816 0.916 7.375 1 87.81 256 MET B C 1
ATOM 4939 O O . MET B 1 256 ? -4.605 -0.02 7.23 1 87.81 256 MET B O 1
ATOM 4943 N N . TYR B 1 257 ? -3.227 1.125 8.508 1 77.38 257 TYR B N 1
ATOM 4944 C CA . TYR B 1 257 ? -3.383 0.17 9.602 1 77.38 257 TYR B CA 1
ATOM 4945 C C . TYR B 1 257 ? -4.262 0.744 10.703 1 77.38 257 TYR B C 1
ATOM 4947 O O . TYR B 1 257 ? -4.164 1.929 11.031 1 77.38 257 TYR B O 1
ATOM 4955 N N . LEU B 1 258 ? -5.094 -0.158 11.164 1 80.62 258 LEU B N 1
ATOM 4956 C CA . LEU B 1 258 ? -5.953 0.174 12.297 1 80.62 258 LEU B CA 1
ATOM 4957 C C . LEU B 1 258 ? -5.504 -0.565 13.555 1 80.62 258 LEU B C 1
ATOM 4959 O O . LEU B 1 258 ? -5.516 -1.798 13.594 1 80.62 258 LEU B O 1
ATOM 4963 N N . ASP B 1 259 ? -4.988 0.109 14.375 1 78.12 259 ASP B N 1
ATOM 4964 C CA . ASP B 1 259 ? -4.641 -0.478 15.672 1 78.12 259 ASP B CA 1
ATOM 4965 C C . ASP B 1 259 ? -5.242 0.329 16.812 1 78.12 259 ASP B C 1
ATOM 4967 O O . ASP B 1 259 ? -6.066 1.219 16.594 1 78.12 259 ASP B O 1
ATOM 4971 N N . ASP B 1 260 ? -4.883 0.001 18.031 1 75.06 260 ASP B N 1
ATOM 4972 C CA . ASP B 1 260 ? -5.477 0.64 19.203 1 75.06 260 ASP B CA 1
ATOM 4973 C C . ASP B 1 260 ? -5.168 2.135 19.234 1 75.06 260 ASP B C 1
ATOM 4975 O O . ASP B 1 260 ? -6.02 2.945 19.594 1 75.06 260 ASP B O 1
ATOM 4979 N N . ILE B 1 261 ? -4.062 2.473 18.797 1 78.38 261 ILE B N 1
ATOM 4980 C CA . ILE B 1 261 ? -3.652 3.873 18.812 1 78.38 261 ILE B CA 1
ATOM 4981 C C . ILE B 1 261 ? -4.441 4.645 17.75 1 78.38 261 ILE B C 1
ATOM 4983 O O . ILE B 1 261 ? -4.848 5.785 17.984 1 78.38 261 ILE B O 1
ATOM 4987 N N . SER B 1 262 ? -4.625 3.971 16.656 1 83.94 262 SER B N 1
ATOM 4988 C CA . SER B 1 262 ? -5.41 4.602 15.594 1 83.94 262 SER B CA 1
ATOM 4989 C C . SER B 1 262 ? -6.801 4.98 16.094 1 83.94 262 SER B C 1
ATOM 4991 O O . SER B 1 262 ? -7.293 6.074 15.797 1 83.94 262 SER B O 1
ATOM 4993 N N . PHE B 1 263 ? -7.367 4.129 16.875 1 84.19 263 PHE B N 1
ATOM 4994 C CA . PHE B 1 263 ? -8.719 4.387 17.359 1 84.19 263 PHE B CA 1
ATOM 4995 C C . PHE B 1 263 ? -8.734 5.602 18.281 1 84.19 263 PHE B C 1
ATOM 4997 O O . PHE B 1 263 ? -9.664 6.414 18.234 1 84.19 263 PHE B O 1
ATOM 5004 N N . LYS B 1 264 ? -7.789 5.664 19.094 1 83.19 264 LYS B N 1
ATOM 5005 C CA . LYS B 1 264 ? -7.715 6.805 20 1 83.19 264 LYS B CA 1
ATOM 5006 C C . LYS B 1 264 ? -7.559 8.109 19.219 1 83.19 264 LYS B C 1
ATOM 5008 O O . LYS B 1 264 ? -8.148 9.133 19.594 1 83.19 264 LYS B O 1
ATOM 5013 N N . ILE B 1 265 ? -6.793 8.055 18.203 1 87.06 265 ILE B N 1
ATOM 5014 C CA . ILE B 1 265 ? -6.586 9.219 17.344 1 87.06 265 ILE B CA 1
ATOM 5015 C C . ILE B 1 265 ? -7.895 9.578 16.641 1 87.06 265 ILE B C 1
ATOM 5017 O O . ILE B 1 265 ? -8.266 10.75 16.578 1 87.06 265 ILE B O 1
ATOM 5021 N N . PHE B 1 266 ? -8.555 8.586 16.203 1 89.94 266 PHE B N 1
ATOM 5022 C CA . PHE B 1 266 ? -9.789 8.797 15.453 1 89.94 266 PHE B CA 1
ATOM 5023 C C . PHE B 1 266 ? -10.891 9.328 16.359 1 89.94 266 PHE B C 1
ATOM 5025 O O . PHE B 1 266 ? -11.742 10.109 15.938 1 89.94 266 PHE B O 1
ATOM 5032 N N . GLU B 1 267 ? -10.82 8.938 17.594 1 86.44 267 GLU B N 1
ATOM 5033 C CA . GLU B 1 267 ? -11.766 9.469 18.562 1 86.44 267 GLU B CA 1
ATOM 5034 C C . GLU B 1 267 ? -11.602 10.977 18.734 1 86.44 267 GLU B C 1
ATOM 5036 O O . GLU B 1 267 ? -12.594 11.695 18.906 1 86.44 267 GLU B O 1
ATOM 5041 N N . LYS B 1 268 ? -10.453 11.422 18.594 1 87.12 268 LYS B N 1
ATOM 5042 C CA . LYS B 1 268 ? -10.156 12.836 18.766 1 87.12 268 LYS B CA 1
ATOM 5043 C C . LYS B 1 268 ? -10.344 13.602 17.453 1 87.12 268 LYS B C 1
ATOM 5045 O O . LYS B 1 268 ? -10.398 14.836 17.453 1 87.12 268 LYS B O 1
ATOM 5050 N N . SER B 1 269 ? -10.531 12.898 16.406 1 93.06 269 SER B N 1
ATOM 5051 C CA . SER B 1 269 ? -10.609 13.531 15.086 1 93.06 269 SER B CA 1
ATOM 5052 C C . SER B 1 269 ? -12 14.086 14.82 1 93.06 269 SER B C 1
ATOM 5054 O O . SER B 1 269 ? -13 13.5 15.242 1 93.06 269 SER B O 1
ATOM 5056 N N . GLU B 1 270 ? -12.008 15.227 14.219 1 92.69 270 GLU B N 1
ATOM 5057 C CA . GLU B 1 270 ? -13.266 15.766 13.711 1 92.69 270 GLU B CA 1
ATOM 5058 C C . GLU B 1 270 ? -13.789 14.938 12.539 1 92.69 270 GLU B C 1
ATOM 5060 O O . GLU B 1 270 ? -14.992 14.672 12.445 1 92.69 270 GLU B O 1
ATOM 5065 N N . VAL B 1 271 ? -12.938 14.586 11.664 1 94.69 271 VAL B N 1
ATOM 5066 C CA . VAL B 1 271 ? -13.266 13.766 10.5 1 94.69 271 VAL B CA 1
ATOM 5067 C C . VAL B 1 271 ? -12.18 12.719 10.289 1 94.69 271 VAL B C 1
ATOM 5069 O O . VAL B 1 271 ? -10.992 12.984 10.523 1 94.69 271 VAL B O 1
ATOM 5072 N N . VAL B 1 272 ? -12.641 11.562 9.953 1 95.69 272 VAL B N 1
ATOM 5073 C CA . VAL B 1 272 ? -11.75 10.516 9.453 1 95.69 272 VAL B CA 1
ATOM 5074 C C . VAL B 1 272 ? -12.016 10.281 7.969 1 95.69 272 VAL B C 1
ATOM 5076 O O . VAL B 1 272 ? -13.062 9.75 7.598 1 95.69 272 VAL B O 1
ATOM 5079 N N . TYR B 1 273 ? -11.055 10.719 7.156 1 97.12 273 TYR B N 1
ATOM 5080 C CA . TYR B 1 273 ? -11.164 10.461 5.727 1 97.12 273 TYR B CA 1
ATOM 5081 C C . TYR B 1 273 ? -10.695 9.055 5.383 1 97.12 273 TYR B C 1
ATOM 5083 O O . TYR B 1 273 ? -9.523 8.719 5.559 1 97.12 273 TYR B O 1
ATOM 5091 N N . LEU B 1 274 ? -11.602 8.227 4.961 1 97.19 274 LEU B N 1
ATOM 5092 C CA . LEU B 1 274 ? -11.281 6.883 4.488 1 97.19 274 LEU B CA 1
ATOM 5093 C C . LEU B 1 274 ? -11.062 6.875 2.98 1 97.19 274 LEU B C 1
ATOM 5095 O O . LEU B 1 274 ? -12.023 6.973 2.207 1 97.19 274 LEU B O 1
ATOM 5099 N N . ILE B 1 275 ? -9.789 6.742 2.57 1 98.44 275 ILE B N 1
ATOM 5100 C CA . ILE B 1 275 ? -9.414 6.848 1.163 1 98.44 275 ILE B CA 1
ATOM 5101 C C . ILE B 1 275 ? -9.562 5.484 0.488 1 98.44 275 ILE B C 1
ATOM 5103 O O . ILE B 1 275 ? -8.977 4.496 0.94 1 98.44 275 ILE B O 1
ATOM 5107 N N . SER B 1 276 ? -10.32 5.469 -0.583 1 97.75 276 SER B N 1
ATOM 5108 C CA . SER B 1 276 ? -10.555 4.258 -1.359 1 97.75 276 SER B CA 1
ATOM 5109 C C . SER B 1 276 ? -10.453 4.531 -2.855 1 97.75 276 SER B C 1
ATOM 5111 O O . SER B 1 276 ? -10.43 5.691 -3.279 1 97.75 276 SER B O 1
ATOM 5113 N N . THR B 1 277 ? -10.242 3.498 -3.609 1 97.69 277 THR B N 1
ATOM 5114 C CA . THR B 1 277 ? -10.461 3.502 -5.051 1 97.69 277 THR B CA 1
ATOM 5115 C C . THR B 1 277 ? -11.633 2.596 -5.426 1 97.69 277 THR B C 1
ATOM 5117 O O . THR B 1 277 ? -12.164 1.878 -4.574 1 97.69 277 THR B O 1
ATOM 5120 N N . LEU B 1 278 ? -12.062 2.727 -6.676 1 96.88 278 LEU B N 1
ATOM 5121 C CA . LEU B 1 278 ? -13.227 1.951 -7.098 1 96.88 278 LEU B CA 1
ATOM 5122 C C . LEU B 1 278 ? -12.805 0.599 -7.66 1 96.88 278 LEU B C 1
ATOM 5124 O O . LEU B 1 278 ? -13.227 0.217 -8.75 1 96.88 278 LEU B O 1
ATOM 5128 N N . SER B 1 279 ? -11.953 -0.081 -6.953 1 96.31 279 SER B N 1
ATOM 5129 C CA . SER B 1 279 ? -11.625 -1.479 -7.203 1 96.31 279 SER B CA 1
ATOM 5130 C C . SER B 1 279 ? -12.219 -2.389 -6.137 1 96.31 279 SER B C 1
ATOM 5132 O O . SER B 1 279 ? -12.305 -2.006 -4.969 1 96.31 279 SER B O 1
ATOM 5134 N N . LEU B 1 280 ? -12.562 -3.539 -6.531 1 95.5 280 LEU B N 1
ATOM 5135 C CA . LEU B 1 280 ? -13.281 -4.445 -5.641 1 95.5 280 LEU B CA 1
ATOM 5136 C C . LEU B 1 280 ? -12.445 -4.77 -4.406 1 95.5 280 LEU B C 1
ATOM 5138 O O . LEU B 1 280 ? -12.922 -4.652 -3.277 1 95.5 280 LEU B O 1
ATOM 5142 N N . PRO B 1 281 ? -11.148 -5.125 -4.582 1 93.5 281 PRO B N 1
ATOM 5143 C CA . PRO B 1 281 ? -10.367 -5.398 -3.371 1 93.5 281 PRO B CA 1
ATOM 5144 C C . PRO B 1 281 ? -10.305 -4.199 -2.43 1 93.5 281 PRO B C 1
ATOM 5146 O O . PRO B 1 281 ? -10.391 -4.359 -1.209 1 93.5 281 PRO B O 1
ATOM 5149 N N . CYS B 1 282 ? -10.164 -3.043 -2.965 1 95.94 282 CYS B N 1
ATOM 5150 C CA . CYS B 1 282 ? -10.078 -1.84 -2.145 1 95.94 282 CYS B CA 1
ATOM 5151 C C . CYS B 1 282 ? -11.406 -1.57 -1.439 1 95.94 282 CYS B C 1
ATOM 5153 O O . CYS B 1 282 ? -11.422 -1.188 -0.267 1 95.94 282 CYS B O 1
ATOM 5155 N N . ILE B 1 283 ? -12.469 -1.746 -2.15 1 96.88 283 ILE B N 1
ATOM 5156 C CA . ILE B 1 283 ? -13.805 -1.517 -1.605 1 96.88 283 ILE B CA 1
ATOM 5157 C C . ILE B 1 283 ? -14.07 -2.498 -0.467 1 96.88 283 ILE B C 1
ATOM 5159 O O . ILE B 1 283 ? -14.609 -2.117 0.574 1 96.88 283 ILE B O 1
ATOM 5163 N N . ILE B 1 284 ? -13.688 -3.699 -0.626 1 94.5 284 ILE B N 1
ATOM 5164 C CA . ILE B 1 284 ? -13.859 -4.715 0.408 1 94.5 284 ILE B CA 1
ATOM 5165 C C . ILE B 1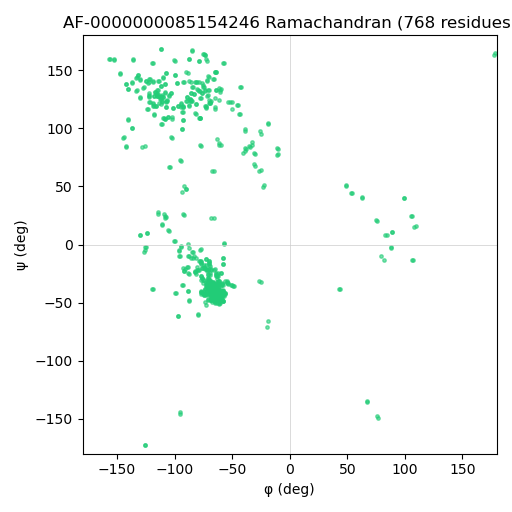 284 ? -13.062 -4.328 1.648 1 94.5 284 ILE B C 1
ATOM 5167 O O . ILE B 1 284 ? -13.555 -4.426 2.771 1 94.5 284 ILE B O 1
ATOM 5171 N N . ASN B 1 285 ? -11.867 -3.885 1.438 1 93.38 285 ASN B N 1
ATOM 5172 C CA . ASN B 1 285 ? -11.047 -3.43 2.555 1 93.38 285 ASN B CA 1
ATOM 5173 C C . ASN B 1 285 ? -11.656 -2.209 3.238 1 93.38 285 ASN B C 1
ATOM 5175 O O . ASN B 1 285 ? -11.648 -2.111 4.469 1 93.38 285 ASN B O 1
ATOM 5179 N N . ALA B 1 286 ? -12.109 -1.309 2.428 1 96.12 286 ALA B N 1
ATOM 5180 C CA . ALA B 1 286 ? -12.75 -0.114 2.971 1 96.12 286 ALA B CA 1
ATOM 5181 C C . ALA B 1 286 ? -13.953 -0.481 3.828 1 96.12 286 ALA B C 1
ATOM 5183 O O . ALA B 1 286 ? -14.18 0.117 4.883 1 96.12 286 ALA B O 1
ATOM 5184 N N . LYS B 1 287 ? -14.703 -1.449 3.334 1 95 287 LYS B N 1
ATOM 5185 C CA . LYS B 1 287 ? -15.844 -1.934 4.098 1 95 287 LYS B CA 1
ATOM 5186 C C . LYS B 1 287 ? -15.414 -2.475 5.457 1 95 287 LYS B C 1
ATOM 5188 O O . LYS B 1 287 ? -16 -2.127 6.484 1 95 287 LYS B O 1
ATOM 5193 N N . ARG B 1 288 ? -14.445 -3.244 5.434 1 91.19 288 ARG B N 1
ATOM 5194 C CA . ARG B 1 288 ? -13.938 -3.822 6.672 1 91.19 288 ARG B CA 1
ATOM 5195 C C . ARG B 1 288 ? -13.492 -2.73 7.645 1 91.19 288 ARG B C 1
ATOM 5197 O O . ARG B 1 288 ? -13.805 -2.793 8.836 1 91.19 288 ARG B O 1
ATOM 5204 N N . LEU B 1 289 ? -12.758 -1.808 7.137 1 92.31 289 LEU B N 1
ATOM 5205 C CA . LEU B 1 289 ? -12.273 -0.708 7.965 1 92.31 289 LEU B CA 1
ATOM 5206 C C . LEU B 1 289 ? -13.438 0.114 8.508 1 92.31 289 LEU B C 1
ATOM 5208 O O . LEU B 1 289 ? -13.461 0.465 9.688 1 92.31 289 LEU B O 1
ATOM 5212 N N . LYS B 1 290 ? -14.352 0.392 7.656 1 92.69 290 LYS B N 1
ATOM 5213 C CA . LYS B 1 290 ? -15.523 1.168 8.055 1 92.69 290 LYS B CA 1
ATOM 5214 C C . LYS B 1 290 ? -16.297 0.455 9.156 1 92.69 290 LYS B C 1
ATOM 5216 O O . LYS B 1 290 ? -16.734 1.083 10.125 1 92.69 290 LYS B O 1
ATOM 5221 N N . GLU B 1 291 ? -16.5 -0.796 8.977 1 91 291 GLU B N 1
ATOM 5222 C CA . GLU B 1 291 ? -17.188 -1.595 9.984 1 91 291 GLU B CA 1
ATOM 5223 C C . GLU B 1 291 ? -16.453 -1.577 11.312 1 91 291 GLU B C 1
ATOM 5225 O O . GLU B 1 291 ? -17.062 -1.471 12.375 1 91 291 GLU B O 1
ATOM 5230 N N . SER B 1 292 ? -15.172 -1.696 11.234 1 88.38 292 SER B N 1
ATOM 5231 C CA . SER B 1 292 ? -14.359 -1.645 12.438 1 88.38 292 SER B CA 1
ATOM 5232 C C . SER B 1 292 ? -14.477 -0.288 13.125 1 88.38 292 SER B C 1
ATOM 5234 O O . SER B 1 292 ? -14.555 -0.215 14.352 1 88.38 292 SER B O 1
ATOM 5236 N N . LEU B 1 293 ? -14.438 0.714 12.32 1 88.12 293 LEU B N 1
ATOM 5237 C CA . LEU B 1 293 ? -14.547 2.064 12.859 1 88.12 293 LEU B CA 1
ATOM 5238 C C . LEU B 1 293 ? -15.93 2.301 13.461 1 88.12 293 LEU B C 1
ATOM 5240 O O . LEU B 1 293 ? -16.062 2.992 14.469 1 88.12 293 LEU B O 1
ATOM 5244 N N . ASP B 1 294 ? -16.922 1.709 12.883 1 84.94 294 ASP B N 1
ATOM 5245 C CA . ASP B 1 294 ? -18.297 1.846 13.391 1 84.94 294 ASP B CA 1
ATOM 5246 C C . ASP B 1 294 ? -18.469 1.116 14.719 1 84.94 294 ASP B C 1
ATOM 5248 O O . ASP B 1 294 ? -19.281 1.521 15.555 1 84.94 294 ASP B O 1
ATOM 5252 N N . MET B 1 295 ? -17.781 0.087 14.867 1 78.69 295 MET B N 1
ATOM 5253 C CA . MET B 1 295 ? -17.875 -0.696 16.094 1 78.69 295 MET B CA 1
ATOM 5254 C C . MET B 1 295 ? -17.219 0.039 17.266 1 78.69 295 MET B C 1
ATOM 5256 O O . MET B 1 295 ? -17.5 -0.24 18.422 1 78.69 295 MET B O 1
ATOM 5260 N N . GLY B 1 296 ? -16.234 0.776 16.922 1 69 296 GLY B N 1
ATOM 5261 C CA . GLY B 1 296 ? -15.617 1.576 17.969 1 69 296 GLY B CA 1
ATOM 5262 C C . GLY B 1 296 ? -16.594 2.502 18.672 1 69 296 GLY B C 1
ATOM 5263 O O . GLY B 1 296 ? -16.25 3.133 19.672 1 69 296 GLY B O 1
ATOM 5264 N N . GLY B 1 297 ? -17.891 2.457 18.281 1 62.53 297 GLY B N 1
ATOM 5265 C CA . GLY B 1 297 ? -19.016 3.121 18.922 1 62.53 297 GLY B CA 1
ATOM 5266 C C . GLY B 1 297 ? -19.078 4.609 18.625 1 62.53 297 GLY B C 1
ATOM 5267 O O . GLY B 1 297 ? -18.75 5.043 17.516 1 62.53 297 GLY B O 1
ATOM 5268 N N . GLU B 1 298 ? -19.625 5.359 19.641 1 58.78 298 GLU B N 1
ATOM 5269 C CA . GLU B 1 298 ? -19.891 6.793 19.562 1 58.78 298 GLU B CA 1
ATOM 5270 C C . GLU B 1 298 ? -18.641 7.586 19.25 1 58.78 298 GLU B C 1
ATOM 5272 O O . GLU B 1 298 ? -18.703 8.703 18.734 1 58.78 298 GLU B O 1
ATOM 5277 N N . MET B 1 299 ? -17.609 6.891 19.344 1 56.88 299 MET B N 1
ATOM 5278 C CA . MET B 1 299 ? -16.328 7.59 19.234 1 56.88 299 MET B CA 1
ATOM 5279 C C . MET B 1 299 ? -15.938 7.82 17.781 1 56.88 299 MET B C 1
ATOM 5281 O O . MET B 1 299 ? -15.273 8.805 17.453 1 56.88 299 MET B O 1
ATOM 5285 N N . THR B 1 300 ? -16.469 6.996 16.906 1 63.66 300 THR B N 1
ATOM 5286 C CA . THR B 1 300 ? -16.078 7.148 15.508 1 63.66 300 THR B CA 1
ATOM 5287 C C . THR B 1 300 ? -17.297 7.301 14.609 1 63.66 300 THR B C 1
ATOM 5289 O O . THR B 1 300 ? -17.188 7.742 13.469 1 63.66 300 THR B O 1
ATOM 5292 N N . ASN B 1 301 ? -18.391 7.156 15.289 1 65.56 301 ASN B N 1
ATOM 5293 C CA . ASN B 1 301 ? -19.594 7.145 14.469 1 65.56 301 ASN B CA 1
ATOM 5294 C C . ASN B 1 301 ? -19.906 8.531 13.914 1 65.56 301 ASN B C 1
ATOM 5296 O O . ASN B 1 301 ? -19.828 9.523 14.641 1 65.56 301 ASN B O 1
ATOM 5300 N N . GLY B 1 302 ? -20.094 8.625 12.641 1 79.5 302 GLY B N 1
ATOM 5301 C CA . GLY B 1 302 ? -20.469 9.836 11.938 1 79.5 302 GLY B CA 1
ATOM 5302 C C . GLY B 1 302 ? -19.281 10.68 11.516 1 79.5 302 GLY B C 1
ATOM 5303 O O . GLY B 1 302 ? -19.438 11.695 10.836 1 79.5 302 GLY B O 1
ATOM 5304 N N . LYS B 1 303 ? -18.141 10.203 11.898 1 90 303 LYS B N 1
ATOM 5305 C CA . LYS B 1 303 ? -16.953 11.008 11.625 1 90 303 LYS B CA 1
ATOM 5306 C C . LYS B 1 303 ? -16.266 10.555 10.336 1 90 303 LYS B C 1
ATOM 5308 O O . LYS B 1 303 ? -15.422 11.273 9.789 1 90 303 LYS B O 1
ATOM 5313 N N . VAL B 1 304 ? -16.734 9.406 9.805 1 94 304 VAL B N 1
ATOM 5314 C CA . VAL B 1 304 ? -16.016 8.82 8.68 1 94 304 VAL B CA 1
ATOM 5315 C C . VAL B 1 304 ? -16.578 9.375 7.371 1 94 304 VAL B C 1
ATOM 5317 O O . VAL B 1 304 ? -17.781 9.328 7.133 1 94 304 VAL B O 1
ATOM 5320 N N . GLN B 1 305 ? -15.742 9.945 6.582 1 96.06 305 GLN B N 1
ATOM 5321 C CA . GLN B 1 305 ? -16.062 10.352 5.215 1 96.06 305 GLN B CA 1
ATOM 5322 C C . GLN B 1 305 ? -15.289 9.516 4.199 1 96.06 305 GLN B C 1
ATOM 5324 O O . GLN B 1 305 ? -14.055 9.445 4.246 1 96.06 305 GLN B O 1
ATOM 5329 N N . ILE B 1 306 ? -16.016 8.914 3.299 1 97.38 306 ILE B N 1
ATOM 5330 C CA . ILE B 1 306 ? -15.406 8.031 2.309 1 97.38 306 ILE B CA 1
ATOM 5331 C C . ILE B 1 306 ? -15.008 8.836 1.075 1 97.38 306 ILE B C 1
ATOM 5333 O O . ILE B 1 306 ? -15.812 9.594 0.531 1 97.38 306 ILE B O 1
ATOM 5337 N N . ILE B 1 307 ? -13.766 8.703 0.696 1 98.44 307 ILE B N 1
ATOM 5338 C CA . ILE B 1 307 ? -13.219 9.398 -0.468 1 98.44 307 ILE B CA 1
ATOM 5339 C C . ILE B 1 307 ? -12.945 8.391 -1.582 1 98.44 307 ILE B C 1
ATOM 5341 O O . ILE B 1 307 ? -12.297 7.367 -1.355 1 98.44 307 ILE B O 1
ATOM 5345 N N . ALA B 1 308 ? -13.469 8.633 -2.789 1 98.38 308 ALA B N 1
ATOM 5346 C CA . ALA B 1 308 ? -13.094 7.863 -3.975 1 98.38 308 ALA B CA 1
ATOM 5347 C C . ALA B 1 308 ? -11.961 8.547 -4.738 1 98.38 308 ALA B C 1
ATOM 5349 O O . ALA B 1 308 ? -12.203 9.469 -5.523 1 98.38 308 ALA B O 1
ATOM 5350 N N . ASN B 1 309 ? -10.758 8.023 -4.477 1 98.31 309 ASN B N 1
ATOM 5351 C CA . ASN B 1 309 ? -9.578 8.578 -5.137 1 98.31 309 ASN B CA 1
ATOM 5352 C C . ASN B 1 309 ? -9.328 7.914 -6.488 1 98.31 309 ASN B C 1
ATOM 5354 O O . ASN B 1 309 ? -9.914 6.867 -6.789 1 98.31 309 ASN B O 1
ATOM 5358 N N . ARG B 1 310 ? -8.57 8.594 -7.336 1 97.62 310 ARG B N 1
ATOM 5359 C CA . ARG B 1 310 ? -8.219 8.133 -8.672 1 97.62 310 ARG B CA 1
ATOM 5360 C C . ARG B 1 310 ? -9.469 7.766 -9.469 1 97.62 310 ARG B C 1
ATOM 5362 O O . ARG B 1 310 ? -9.508 6.723 -10.125 1 97.62 310 ARG B O 1
ATOM 5369 N N . PHE B 1 311 ? -10.461 8.609 -9.383 1 97 311 PHE B N 1
ATOM 5370 C CA . PHE B 1 311 ? -11.766 8.359 -9.977 1 97 311 PHE B CA 1
ATOM 5371 C C . PHE B 1 311 ? -11.727 8.578 -11.484 1 97 311 PHE B C 1
ATOM 5373 O O . PHE B 1 311 ? -11.148 9.562 -11.961 1 97 311 PHE B O 1
ATOM 5380 N N . GLU B 1 312 ? -12.227 7.617 -12.148 1 93.5 312 GLU B N 1
ATOM 5381 C CA . GLU B 1 312 ? -12.484 7.73 -13.586 1 93.5 312 GLU B CA 1
ATOM 5382 C C . GLU B 1 312 ? -13.969 7.555 -13.891 1 93.5 312 GLU B C 1
ATOM 5384 O O . GLU B 1 312 ? -14.625 6.688 -13.32 1 93.5 312 GLU B O 1
ATOM 5389 N N . LYS B 1 313 ? -14.469 8.352 -14.844 1 88.25 313 LYS B N 1
ATOM 5390 C CA . LYS B 1 313 ? -15.891 8.344 -15.164 1 88.25 313 LYS B CA 1
ATOM 5391 C C . LYS B 1 313 ? -16.328 6.984 -15.703 1 88.25 313 LYS B C 1
ATOM 5393 O O . LYS B 1 313 ? -17.453 6.547 -15.461 1 88.25 313 LYS B O 1
ATOM 5398 N N . LYS B 1 314 ? -15.43 6.305 -16.344 1 87.69 314 LYS B N 1
ATOM 5399 C CA . LYS B 1 314 ? -15.773 5.031 -16.969 1 87.69 314 LYS B CA 1
ATOM 5400 C C . LYS B 1 314 ? -15.5 3.865 -16.031 1 87.69 314 LYS B C 1
ATOM 5402 O O . LYS B 1 314 ? -15.391 2.717 -16.453 1 87.69 314 LYS B O 1
ATOM 5407 N N . SER B 1 315 ? -15.547 4.145 -14.758 1 88.81 315 SER B N 1
ATOM 5408 C CA . SER B 1 315 ? -15.297 3.074 -13.797 1 88.81 315 SER B CA 1
ATOM 5409 C C . SER B 1 315 ? -16.406 2.023 -13.844 1 88.81 315 SER B C 1
ATOM 5411 O O . SER B 1 315 ? -17.578 2.355 -14.016 1 88.81 315 SER B O 1
ATOM 5413 N N . GLN B 1 316 ? -16.094 0.784 -13.695 1 91.12 316 GLN B N 1
ATOM 5414 C CA . GLN B 1 316 ? -17.047 -0.321 -13.742 1 91.12 316 GLN B CA 1
ATOM 5415 C C . GLN B 1 316 ? -17.938 -0.326 -12.516 1 91.12 316 GLN B C 1
ATOM 5417 O O . GLN B 1 316 ? -19.109 -0.686 -12.602 1 91.12 316 GLN B O 1
ATOM 5422 N N . ILE B 1 317 ? -17.359 -0.007 -11.43 1 94.75 317 ILE B N 1
ATOM 5423 C CA . ILE B 1 317 ? -18.125 0.122 -10.195 1 94.75 317 ILE B CA 1
ATOM 5424 C C . ILE B 1 317 ? -18.531 1.58 -9.984 1 94.75 317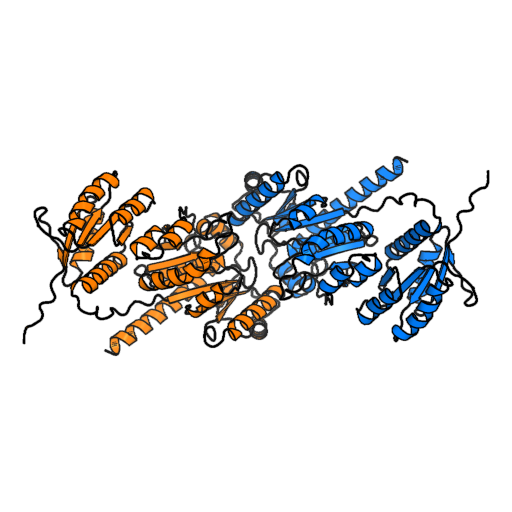 ILE B C 1
ATOM 5426 O O . ILE B 1 317 ? -17.672 2.469 -9.938 1 94.75 317 ILE B O 1
ATOM 5430 N N . SER B 1 318 ? -19.828 1.843 -9.883 1 95.62 318 SER B N 1
ATOM 5431 C CA . SER B 1 318 ? -20.328 3.205 -9.719 1 95.62 318 SER B CA 1
ATOM 5432 C C . SER B 1 318 ? -20.094 3.709 -8.297 1 95.62 318 SER B C 1
ATOM 5434 O O . SER B 1 318 ? -19.906 2.912 -7.375 1 95.62 318 SER B O 1
ATOM 5436 N N . LEU B 1 319 ? -20.203 5.004 -8.156 1 96.62 319 LEU B N 1
ATOM 5437 C CA . LEU B 1 319 ? -20.078 5.625 -6.84 1 96.62 319 LEU B CA 1
ATOM 5438 C C . LEU B 1 319 ? -21.156 5.137 -5.891 1 96.62 319 LEU B C 1
ATOM 5440 O O . LEU B 1 319 ? -20.891 4.855 -4.723 1 96.62 319 LEU B O 1
ATOM 5444 N N . LYS B 1 320 ? -22.328 5.008 -6.414 1 96.12 320 LYS B N 1
ATOM 5445 C CA . LYS B 1 320 ? -23.469 4.559 -5.621 1 96.12 320 LYS B CA 1
ATOM 5446 C C . LYS B 1 320 ? -23.25 3.129 -5.125 1 96.12 320 LYS B C 1
ATOM 5448 O O . LYS B 1 320 ? -23.469 2.838 -3.947 1 96.12 320 LYS B O 1
ATOM 5453 N N . GLU B 1 321 ? -22.828 2.291 -5.996 1 96.75 321 GLU B N 1
ATOM 5454 C CA . GLU B 1 321 ? -22.578 0.896 -5.645 1 96.75 321 GLU B CA 1
ATOM 5455 C C . GLU B 1 321 ? -21.453 0.77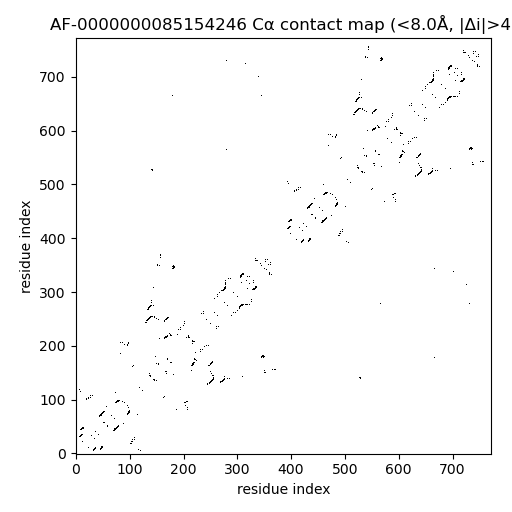7 -4.621 1 96.75 321 GLU B C 1
ATOM 5457 O O . GLU B 1 321 ? -21.562 0.015 -3.656 1 96.75 321 GLU B O 1
ATOM 5462 N N . ALA B 1 322 ? -20.391 1.498 -4.836 1 97.44 322 ALA B N 1
ATOM 5463 C CA . ALA B 1 322 ? -19.266 1.482 -3.914 1 97.44 322 ALA B CA 1
ATOM 5464 C C . ALA B 1 322 ? -19.688 1.947 -2.521 1 97.44 322 ALA B C 1
ATOM 5466 O O . ALA B 1 322 ? -19.328 1.319 -1.52 1 97.44 322 ALA B O 1
ATOM 5467 N N . GLY B 1 323 ? -20.422 3.053 -2.49 1 97.25 323 GLY B N 1
ATOM 5468 C CA . GLY B 1 323 ? -20.906 3.557 -1.219 1 97.25 323 GLY B CA 1
ATOM 5469 C C . GLY B 1 323 ? -21.766 2.549 -0.468 1 97.25 323 GLY B C 1
ATOM 5470 O O . GLY B 1 323 ? -21.578 2.354 0.736 1 97.25 323 GLY B O 1
ATOM 5471 N N . LYS B 1 324 ? -22.609 1.917 -1.166 1 96.81 324 LYS B N 1
ATOM 5472 C CA . LYS B 1 324 ? -23.469 0.898 -0.569 1 96.81 324 LYS B CA 1
ATOM 5473 C C . LYS B 1 324 ? -22.656 -0.253 -0.002 1 96.81 324 LYS B C 1
ATOM 5475 O O . LYS B 1 324 ? -22.906 -0.727 1.105 1 96.81 324 LYS B O 1
ATOM 5480 N N . MET B 1 325 ? -21.719 -0.64 -0.727 1 96.62 325 MET B N 1
ATOM 5481 C CA . MET B 1 325 ? -20.891 -1.756 -0.297 1 96.62 325 MET B CA 1
ATOM 5482 C C . MET B 1 325 ? -20.078 -1.385 0.943 1 96.62 325 MET B C 1
ATOM 5484 O O . MET B 1 325 ? -19.953 -2.188 1.869 1 96.62 325 MET B O 1
ATOM 5488 N N . ILE B 1 326 ? -19.531 -0.215 0.984 1 97 326 ILE B N 1
ATOM 5489 C CA . ILE B 1 326 ? -18.688 0.215 2.084 1 97 326 ILE B CA 1
ATOM 5490 C C . ILE B 1 326 ? -19.547 0.534 3.309 1 97 326 ILE B C 1
ATOM 5492 O O . ILE B 1 326 ? -19.094 0.376 4.445 1 97 326 ILE B O 1
ATOM 5496 N N . GLY B 1 327 ? -20.719 0.958 3.119 1 93.88 327 GLY B N 1
ATOM 5497 C CA . GLY B 1 327 ? -21.609 1.318 4.211 1 93.88 327 GLY B CA 1
ATOM 5498 C C . GLY B 1 327 ? -21.656 2.812 4.477 1 93.88 327 GLY B C 1
ATOM 5499 O O . GLY B 1 327 ? -21.625 3.242 5.629 1 93.88 327 GLY B O 1
ATOM 5500 N N . GLY B 1 328 ? -21.656 3.619 3.455 1 92.06 328 GLY B N 1
ATOM 5501 C CA . GLY B 1 328 ? -21.719 5.07 3.547 1 92.06 328 GLY B CA 1
ATOM 5502 C C . GLY B 1 328 ? -21.656 5.758 2.195 1 92.06 328 GLY B C 1
ATOM 5503 O O . GLY B 1 328 ? -21.266 5.141 1.198 1 92.06 328 GLY B O 1
ATOM 5504 N N . GLU B 1 329 ? -22.016 7.012 2.152 1 92.38 329 GLU B N 1
ATOM 5505 C CA . GLU B 1 329 ? -21.969 7.77 0.906 1 92.38 329 GLU B CA 1
ATOM 5506 C C . GLU B 1 329 ? -20.547 8.25 0.615 1 92.38 329 GLU B C 1
ATOM 5508 O O . GLU B 1 329 ? -19.828 8.664 1.527 1 92.38 329 GLU B O 1
ATOM 5513 N N . ILE B 1 330 ? -20.203 8.156 -0.661 1 95.38 330 ILE B N 1
ATOM 5514 C CA . ILE B 1 330 ? -18.938 8.75 -1.097 1 95.38 330 ILE B CA 1
ATOM 5515 C C . ILE B 1 330 ? -19.047 10.273 -1.033 1 95.38 330 ILE B C 1
ATOM 5517 O O . ILE B 1 330 ? -19.859 10.875 -1.733 1 95.38 330 ILE B O 1
ATOM 5521 N N . SER B 1 331 ? -18.219 10.875 -0.313 1 92.69 331 SER B N 1
ATOM 5522 C CA . SER B 1 331 ? -18.328 12.305 -0.029 1 92.69 331 SER B CA 1
ATOM 5523 C C . SER B 1 331 ? -17.609 13.133 -1.087 1 92.69 331 SER B C 1
ATOM 5525 O O . SER B 1 331 ? -18.047 14.234 -1.419 1 92.69 331 SER B O 1
ATOM 5527 N N . VAL B 1 332 ? -16.516 12.695 -1.513 1 95.75 332 VAL B N 1
ATOM 5528 C CA . VAL B 1 332 ? -15.656 13.438 -2.434 1 95.75 332 VAL B CA 1
ATOM 5529 C C . VAL B 1 332 ? -15.016 12.477 -3.426 1 95.75 332 VAL B C 1
ATOM 5531 O O . VAL B 1 332 ? -14.672 11.344 -3.07 1 95.75 332 VAL B O 1
ATOM 5534 N N . THR B 1 333 ? -14.977 12.883 -4.656 1 97.38 333 THR B N 1
ATOM 5535 C CA . THR B 1 333 ? -14.219 12.172 -5.684 1 97.38 333 THR B CA 1
ATOM 5536 C C . THR B 1 333 ? -12.984 12.977 -6.086 1 97.38 333 THR B C 1
ATOM 5538 O O . THR B 1 333 ? -13.047 14.195 -6.234 1 97.38 333 THR B O 1
ATOM 5541 N N . ILE B 1 334 ? -11.891 12.305 -6.105 1 98.25 334 ILE B N 1
ATOM 5542 C CA . ILE B 1 334 ? -10.648 12.898 -6.605 1 98.25 334 ILE B CA 1
ATOM 5543 C C . ILE B 1 334 ? -10.297 12.281 -7.961 1 98.25 334 ILE B C 1
ATOM 5545 O O . ILE B 1 334 ? -10.102 11.07 -8.062 1 98.25 334 ILE B O 1
ATOM 5549 N N . PRO B 1 335 ? -10.242 13.109 -9 1 97.38 335 PRO B N 1
ATOM 5550 C CA . PRO B 1 335 ? -9.992 12.555 -10.336 1 97.38 335 PRO B CA 1
ATOM 5551 C C . PRO B 1 335 ? -8.617 11.914 -10.461 1 97.38 335 PRO B C 1
ATOM 5553 O O . PRO B 1 335 ? -7.66 12.359 -9.812 1 97.38 335 PRO B O 1
ATOM 5556 N N . ASN B 1 336 ? -8.539 10.883 -11.297 1 96.56 336 ASN B N 1
ATOM 5557 C CA . ASN B 1 336 ? -7.258 10.266 -11.617 1 96.56 336 ASN B CA 1
ATOM 5558 C C . ASN B 1 336 ? -6.414 11.148 -12.523 1 96.56 336 ASN B C 1
ATOM 5560 O O . ASN B 1 336 ? -6.852 11.539 -13.609 1 96.56 336 ASN B O 1
ATOM 5564 N N . ASP B 1 337 ? -5.305 11.562 -12.086 1 96.12 337 ASP B N 1
ATOM 5565 C CA . ASP B 1 337 ? -4.281 12.273 -12.844 1 96.12 337 ASP B CA 1
ATOM 5566 C C . ASP B 1 337 ? -2.879 11.828 -12.43 1 96.12 337 ASP B C 1
ATOM 5568 O O . ASP B 1 337 ? -2.217 12.5 -11.641 1 96.12 337 ASP B O 1
ATOM 5572 N N . TYR B 1 338 ? -2.504 10.727 -13.055 1 95.5 338 TYR B N 1
ATOM 5573 C CA . TYR B 1 338 ? -1.27 10.055 -12.672 1 95.5 338 TYR B CA 1
ATOM 5574 C C . TYR B 1 338 ? -0.054 10.922 -12.977 1 95.5 338 TYR B C 1
ATOM 5576 O O . TYR B 1 338 ? 0.849 11.047 -12.148 1 95.5 338 TYR B O 1
ATOM 5584 N N . GLU B 1 339 ? -0.066 11.5 -14.086 1 94.69 339 GLU B N 1
ATOM 5585 C CA . GLU B 1 339 ? 1.07 12.305 -14.523 1 94.69 339 GLU B CA 1
ATOM 5586 C C . GLU B 1 339 ? 1.312 13.484 -13.586 1 94.69 339 GLU B C 1
ATOM 5588 O O . GLU B 1 339 ? 2.438 13.703 -13.133 1 94.69 339 GLU B O 1
ATOM 5593 N N . LEU B 1 340 ? 0.287 14.234 -13.289 1 96.69 340 LEU B N 1
ATOM 5594 C CA . LEU B 1 340 ? 0.411 15.391 -12.414 1 96.69 340 LEU B CA 1
ATOM 5595 C C . LEU B 1 340 ? 0.805 14.969 -11 1 96.69 340 LEU B C 1
ATOM 5597 O O . LEU B 1 340 ? 1.657 15.602 -10.375 1 96.69 340 LEU B O 1
ATOM 5601 N N . THR B 1 341 ? 0.201 13.883 -10.523 1 97.5 341 THR B N 1
ATOM 5602 C CA . THR B 1 341 ? 0.496 13.398 -9.18 1 97.5 341 THR B CA 1
ATOM 5603 C C . THR B 1 341 ? 1.958 12.977 -9.062 1 97.5 341 THR B C 1
ATOM 5605 O O . THR B 1 341 ? 2.645 13.352 -8.109 1 97.5 341 THR B O 1
ATOM 5608 N N . MET B 1 342 ? 2.443 12.25 -10.062 1 96.25 342 MET B N 1
ATOM 5609 C CA . MET B 1 342 ? 3.836 11.805 -10.062 1 96.25 342 MET B CA 1
ATOM 5610 C C . MET B 1 342 ? 4.785 12.992 -10.148 1 96.25 342 MET B C 1
ATOM 5612 O O . MET B 1 342 ? 5.824 13.008 -9.484 1 96.25 342 MET B O 1
ATOM 5616 N N . SER B 1 343 ? 4.391 13.945 -10.961 1 96.62 343 SER B N 1
ATOM 5617 C CA . SER B 1 343 ? 5.199 15.156 -11.07 1 96.62 343 SER B CA 1
ATOM 5618 C C . SER B 1 343 ? 5.309 15.867 -9.719 1 96.62 343 SER B C 1
ATOM 5620 O O . SER B 1 343 ? 6.398 16.281 -9.32 1 96.62 343 SER B O 1
ATOM 5622 N N . ALA B 1 344 ? 4.223 16.016 -9.031 1 97.94 344 ALA B N 1
ATOM 5623 C CA . ALA B 1 344 ? 4.215 16.641 -7.715 1 97.94 344 ALA B CA 1
ATOM 5624 C C . ALA B 1 344 ? 5.094 15.883 -6.73 1 97.94 344 ALA B C 1
ATOM 5626 O O . ALA B 1 344 ? 5.926 16.469 -6.039 1 97.94 344 ALA B O 1
ATOM 5627 N N . ILE B 1 345 ? 4.949 14.578 -6.691 1 97.5 345 ILE B N 1
ATOM 5628 C CA . ILE B 1 345 ? 5.684 13.711 -5.773 1 97.5 345 ILE B CA 1
ATOM 5629 C C . ILE B 1 345 ? 7.18 13.797 -6.074 1 97.5 345 ILE B C 1
ATOM 5631 O O . ILE B 1 345 ? 7.988 14 -5.168 1 97.5 345 ILE B O 1
ATOM 5635 N N . ASN B 1 346 ? 7.543 13.734 -7.34 1 96.75 346 ASN B N 1
ATOM 5636 C CA . ASN B 1 346 ? 8.945 13.672 -7.734 1 96.75 346 ASN B CA 1
ATOM 5637 C C . ASN B 1 346 ? 9.633 15.023 -7.551 1 96.75 346 ASN B C 1
ATOM 5639 O O . ASN B 1 346 ? 10.859 15.086 -7.422 1 96.75 346 ASN B O 1
ATOM 5643 N N . ASN B 1 347 ? 8.836 16.078 -7.5 1 96.25 347 ASN B N 1
ATOM 5644 C CA . ASN B 1 347 ? 9.398 17.406 -7.262 1 96.25 347 ASN B CA 1
ATOM 5645 C C . ASN B 1 347 ? 9.32 17.797 -5.785 1 96.25 347 ASN B C 1
ATOM 5647 O O . ASN B 1 347 ? 9.828 18.844 -5.387 1 96.25 347 ASN B O 1
ATOM 5651 N N . GLY B 1 348 ? 8.695 16.969 -5.023 1 97.06 348 GLY B N 1
ATOM 5652 C CA . GLY B 1 348 ? 8.539 17.281 -3.609 1 97.06 348 GLY B CA 1
ATOM 5653 C C . GLY B 1 348 ? 7.719 18.531 -3.357 1 97.06 348 GLY B C 1
ATOM 5654 O O . GLY B 1 348 ? 8.094 19.359 -2.533 1 97.06 348 GLY B O 1
ATOM 5655 N N . LYS B 1 349 ? 6.637 18.688 -4.16 1 97.81 349 LYS B N 1
ATOM 5656 C CA . LYS B 1 349 ? 5.766 19.859 -4.062 1 97.81 349 LYS B CA 1
ATOM 5657 C C . LYS B 1 349 ? 4.297 19.453 -4.02 1 97.81 349 LYS B C 1
ATOM 5659 O O . LYS B 1 349 ? 3.906 18.453 -4.641 1 97.81 349 LYS B O 1
ATOM 5664 N N . PRO B 1 350 ? 3.521 20.25 -3.246 1 97.94 350 PRO B N 1
ATOM 5665 C CA . PRO B 1 350 ? 2.08 20.016 -3.369 1 97.94 350 PRO B CA 1
ATOM 5666 C C . PRO B 1 350 ? 1.577 20.172 -4.801 1 97.94 350 PRO B C 1
ATOM 5668 O O . PRO B 1 350 ? 2.176 20.922 -5.59 1 97.94 350 PRO B O 1
ATOM 5671 N N . ILE B 1 351 ? 0.494 19.562 -5.117 1 98.31 351 ILE B N 1
ATOM 5672 C CA . ILE B 1 351 ? -0.096 19.562 -6.453 1 98.31 351 ILE B CA 1
ATOM 5673 C C . ILE B 1 351 ? -0.392 21 -6.883 1 98.31 351 ILE B C 1
ATOM 5675 O O . ILE B 1 351 ? -0.125 21.375 -8.023 1 98.31 351 ILE B O 1
ATOM 5679 N N . ALA B 1 352 ? -0.882 21.859 -5.973 1 97.38 352 ALA B N 1
ATOM 5680 C CA . ALA B 1 352 ? -1.247 23.234 -6.273 1 97.38 352 ALA B CA 1
ATOM 5681 C C . ALA B 1 352 ? -0.027 24.047 -6.711 1 97.38 352 ALA B C 1
ATOM 5683 O O . ALA B 1 352 ? -0.149 24.984 -7.484 1 97.38 352 ALA B O 1
ATOM 5684 N N . ASN B 1 353 ? 1.155 23.672 -6.281 1 96.88 353 ASN B N 1
ATOM 5685 C CA . ASN B 1 353 ? 2.383 24.375 -6.637 1 96.88 353 ASN B CA 1
ATOM 5686 C C . ASN B 1 353 ? 2.906 23.938 -8 1 96.88 353 ASN B C 1
ATOM 5688 O O . ASN B 1 353 ? 3.707 24.641 -8.617 1 96.88 353 ASN B O 1
ATOM 5692 N N . VAL B 1 354 ? 2.545 22.766 -8.477 1 96.94 354 VAL B N 1
ATOM 5693 C CA . VAL B 1 354 ? 2.965 22.25 -9.781 1 96.94 354 VAL B CA 1
ATOM 5694 C C . VAL B 1 354 ? 1.984 22.719 -10.859 1 96.94 354 VAL B C 1
ATOM 5696 O O . VAL B 1 354 ? 2.393 23.234 -11.898 1 96.94 354 VAL B O 1
ATOM 5699 N N . ARG B 1 355 ? 0.701 22.547 -10.594 1 97.06 355 ARG B N 1
ATOM 5700 C CA . ARG B 1 355 ? -0.371 23 -11.477 1 97.06 355 ARG B CA 1
ATOM 5701 C C . ARG B 1 355 ? -1.569 23.484 -10.672 1 97.06 355 ARG B C 1
ATOM 5703 O O . ARG B 1 355 ? -2.549 22.766 -10.5 1 97.06 355 ARG B O 1
ATOM 5710 N N . GLY B 1 356 ? -1.621 24.766 -10.383 1 95.56 356 GLY B N 1
ATOM 5711 C CA . GLY B 1 356 ? -2.578 25.359 -9.461 1 95.56 356 GLY B CA 1
ATOM 5712 C C . GLY B 1 356 ? -3.996 25.375 -10.008 1 95.56 356 GLY B C 1
ATOM 5713 O O . GLY B 1 356 ? -4.961 25.391 -9.234 1 95.56 356 GLY B O 1
ATOM 5714 N N . LYS B 1 357 ? -4.168 25.297 -11.297 1 95.38 357 LYS B N 1
ATOM 5715 C CA . LYS B 1 357 ? -5.496 25.406 -11.891 1 95.38 357 LYS B CA 1
ATOM 5716 C C . LYS B 1 357 ? -6.008 24.047 -12.344 1 95.38 357 LYS B C 1
ATOM 5718 O O . LYS B 1 357 ? -7.016 23.953 -13.047 1 95.38 357 LYS B O 1
ATOM 5723 N N . SER B 1 358 ? -5.336 23.016 -11.938 1 96.88 358 SER B N 1
ATOM 5724 C CA . SER B 1 358 ? -5.746 21.656 -12.32 1 96.88 358 SER B CA 1
ATOM 5725 C C . SER B 1 358 ? -7.016 21.234 -11.594 1 96.88 358 SER B C 1
ATOM 5727 O O . SER B 1 358 ? -7.367 21.828 -10.562 1 96.88 358 SER B O 1
ATOM 5729 N N . ASN B 1 359 ? -7.703 20.234 -12.203 1 95.94 359 ASN B N 1
ATOM 5730 C CA . ASN B 1 359 ? -8.875 19.656 -11.547 1 95.94 359 ASN B CA 1
ATOM 5731 C C . ASN B 1 359 ? -8.523 19.078 -10.18 1 95.94 359 ASN B C 1
ATOM 5733 O O . ASN B 1 359 ? -9.297 19.203 -9.227 1 95.94 359 ASN B O 1
ATOM 5737 N N . LEU B 1 360 ? -7.379 18.547 -10.031 1 97.25 360 LEU B N 1
ATOM 5738 C CA . LEU B 1 360 ? -6.922 17.969 -8.773 1 97.25 360 LEU B CA 1
ATOM 5739 C C . LEU B 1 360 ? -6.746 19.062 -7.711 1 97.25 360 LEU B C 1
ATOM 5741 O O . LEU B 1 360 ? -7.203 18.891 -6.574 1 97.25 360 LEU B O 1
ATOM 5745 N N . ALA B 1 361 ? -6.121 20.125 -8.102 1 97.56 361 ALA B N 1
ATOM 5746 C CA . ALA B 1 361 ? -5.898 21.219 -7.172 1 97.56 361 ALA B CA 1
ATOM 5747 C C . ALA B 1 361 ? -7.223 21.812 -6.691 1 97.56 361 ALA B C 1
ATOM 5749 O O . ALA B 1 361 ? -7.363 22.172 -5.52 1 97.56 361 ALA B O 1
ATOM 5750 N N . ARG B 1 362 ? -8.156 21.875 -7.574 1 97.19 362 ARG B N 1
ATOM 5751 C CA . ARG B 1 362 ? -9.453 22.469 -7.262 1 97.19 362 ARG B CA 1
ATOM 5752 C C . ARG B 1 362 ? -10.195 21.641 -6.215 1 97.19 362 ARG B C 1
ATOM 5754 O O . ARG B 1 362 ? -10.875 22.188 -5.348 1 97.19 362 ARG B O 1
ATOM 5761 N N . VAL B 1 363 ? -10.07 20.375 -6.285 1 97.62 363 VAL B N 1
ATOM 5762 C CA . VAL B 1 363 ? -10.75 19.5 -5.336 1 97.62 363 VAL B CA 1
ATOM 5763 C C . VAL B 1 363 ? -10.211 19.75 -3.93 1 97.62 363 VAL B C 1
ATOM 5765 O O . VAL B 1 363 ? -10.977 19.859 -2.975 1 97.62 363 VAL B O 1
ATOM 5768 N N . TYR B 1 364 ? -8.938 19.828 -3.754 1 98 364 TYR B N 1
ATOM 5769 C CA . TYR B 1 364 ? -8.328 20.047 -2.447 1 98 364 TYR B CA 1
ATOM 5770 C C . TYR B 1 364 ? -8.648 21.453 -1.925 1 98 364 TYR B C 1
ATOM 5772 O O . TYR B 1 364 ? -8.867 21.641 -0.727 1 98 364 TYR B O 1
ATOM 5780 N N . SER B 1 365 ? -8.68 22.391 -2.842 1 97.06 365 SER B N 1
ATOM 5781 C CA . SER B 1 365 ? -9.062 23.75 -2.457 1 97.06 365 SER B CA 1
ATOM 5782 C C . SER B 1 365 ? -10.492 23.781 -1.929 1 97.06 365 SER B C 1
ATOM 5784 O O . SER B 1 365 ? -10.773 24.453 -0.933 1 97.06 365 SER B O 1
ATOM 5786 N N . ALA B 1 366 ? -11.359 23.109 -2.586 1 96.62 366 ALA B N 1
ATOM 5787 C CA . ALA B 1 366 ? -12.758 23.047 -2.162 1 96.62 366 ALA B CA 1
ATOM 5788 C C . ALA B 1 366 ? -12.883 22.375 -0.793 1 96.62 366 ALA B C 1
ATOM 5790 O O . ALA B 1 366 ? -13.68 22.812 0.041 1 96.62 366 ALA B O 1
ATOM 5791 N N . LEU B 1 367 ? -12.156 21.375 -0.569 1 96.62 367 LEU B N 1
ATOM 5792 C CA . LEU B 1 367 ? -12.164 20.703 0.724 1 96.62 367 LEU B CA 1
ATOM 5793 C C . LEU B 1 367 ? -11.672 21.625 1.825 1 96.62 367 LEU B C 1
ATOM 5795 O O . LEU B 1 367 ? -12.258 21.672 2.91 1 96.62 367 LEU B O 1
ATOM 5799 N N . ALA B 1 368 ? -10.586 22.312 1.559 1 97 368 ALA B N 1
ATOM 5800 C CA . ALA B 1 368 ? -10.031 23.266 2.512 1 97 368 ALA B CA 1
ATOM 5801 C C . ALA B 1 368 ? -11.047 24.359 2.857 1 97 368 ALA B C 1
ATOM 5803 O O . ALA B 1 368 ? -11.195 24.719 4.023 1 97 368 ALA B O 1
ATOM 5804 N N . GLU B 1 369 ? -11.727 24.797 1.806 1 94.94 369 GLU B N 1
ATOM 5805 C CA . GLU B 1 369 ? -12.75 25.828 2.002 1 94.94 369 GLU B CA 1
ATOM 5806 C C . GLU B 1 369 ? -13.859 25.328 2.926 1 94.94 369 GLU B C 1
ATOM 5808 O O . GLU B 1 369 ? -14.312 26.047 3.811 1 94.94 369 GLU B O 1
ATOM 5813 N N . THR B 1 370 ? -14.266 24.141 2.691 1 93.38 370 THR B N 1
ATOM 5814 C CA . THR B 1 370 ? -15.312 23.547 3.514 1 93.38 370 THR B CA 1
ATOM 5815 C C . THR B 1 370 ? -14.852 23.422 4.965 1 93.38 370 THR B C 1
ATOM 5817 O O . THR B 1 370 ? -15.617 23.719 5.887 1 93.38 370 THR B O 1
ATOM 5820 N N . ILE B 1 371 ? -13.656 23.047 5.203 1 93.81 371 ILE B N 1
ATOM 5821 C CA . ILE B 1 371 ? -13.102 22.812 6.531 1 93.81 371 ILE B CA 1
ATOM 5822 C C . ILE B 1 371 ? -12.93 24.141 7.266 1 93.81 371 ILE B C 1
ATOM 5824 O O . ILE B 1 371 ? -13.367 24.281 8.406 1 93.81 371 ILE B O 1
ATOM 5828 N N . VAL B 1 372 ? -12.375 25.109 6.629 1 90.12 372 VAL B N 1
ATOM 5829 C CA . VAL B 1 372 ? -12.062 26.391 7.242 1 90.12 372 VAL B CA 1
ATOM 5830 C C . VAL B 1 372 ? -13.352 27.203 7.414 1 90.12 372 VAL B C 1
ATOM 5832 O O . VAL B 1 372 ? -13.531 27.875 8.43 1 90.12 372 VAL B O 1
ATOM 5835 N N . GLY B 1 373 ? -14.195 27.125 6.316 1 83.56 373 GLY B N 1
ATOM 5836 C CA . GLY B 1 373 ? -15.461 27.844 6.398 1 83.56 373 GLY B CA 1
ATOM 5837 C C . GLY B 1 373 ? -16.344 27.359 7.543 1 83.56 373 GLY B C 1
ATOM 5838 O O . GLY B 1 373 ? -16.938 28.172 8.25 1 83.56 373 GLY B O 1
ATOM 5839 N N . LYS B 1 374 ? -16.422 26.141 7.75 1 72.88 374 LYS B N 1
ATOM 5840 C CA . LYS B 1 374 ? -17.203 25.547 8.828 1 72.88 374 LYS B CA 1
ATOM 5841 C C . LYS B 1 374 ? -16.656 25.938 10.195 1 72.88 374 LYS B C 1
ATOM 5843 O O . LYS B 1 374 ? -17.422 26.203 11.125 1 72.88 374 LYS B O 1
ATOM 5848 N N . ASN B 1 375 ? -15.422 25.984 10.305 1 70.31 375 ASN B N 1
ATOM 5849 C CA . ASN B 1 375 ? -14.789 26.25 11.594 1 70.31 375 ASN B CA 1
ATOM 5850 C C . ASN B 1 375 ? -14.852 27.734 11.953 1 70.31 375 ASN B C 1
ATOM 5852 O O . ASN B 1 375 ? -14.875 28.094 13.133 1 70.31 375 ASN B O 1
ATOM 5856 N N . ASN B 1 376 ? -14.914 28.547 10.898 1 62.16 376 ASN B N 1
ATOM 5857 C CA . ASN B 1 376 ? -15.109 29.984 11.141 1 62.16 376 ASN B CA 1
ATOM 5858 C C . ASN B 1 376 ? -16.531 30.281 11.609 1 62.16 376 ASN B C 1
ATOM 5860 O O . ASN B 1 376 ? -16.75 31.203 12.391 1 62.16 376 ASN B O 1
ATOM 5864 N N . THR B 1 377 ? -17.453 29.453 10.992 1 52.16 377 THR B N 1
ATOM 5865 C CA . THR B 1 377 ? -18.828 29.656 11.43 1 52.16 377 THR B CA 1
ATOM 5866 C C . THR B 1 377 ? -19.031 29.109 12.844 1 52.16 377 THR B C 1
ATOM 5868 O O . THR B 1 377 ? -19.828 29.656 13.617 1 52.16 377 THR B O 1
ATOM 5871 N N . LYS B 1 378 ? -18.391 28.109 13.18 1 50.97 378 LYS B N 1
ATOM 5872 C CA . LYS B 1 378 ? -18.484 27.594 14.539 1 50.97 378 LYS B CA 1
ATOM 5873 C C . LYS B 1 378 ? -17.891 28.578 15.547 1 50.97 378 LYS B C 1
ATOM 5875 O O . LYS B 1 378 ? -18.391 28.719 16.656 1 50.97 378 LYS B O 1
ATOM 5880 N N . GLY B 1 379 ? -16.766 29.125 15.133 1 43.53 379 GLY B N 1
ATOM 5881 C CA . GLY B 1 379 ? -16.172 30.125 15.992 1 43.53 379 GLY B CA 1
ATOM 5882 C C . GLY B 1 379 ? -17.031 31.359 16.156 1 43.53 379 GLY B C 1
ATOM 5883 O O . GLY B 1 379 ? -17.094 31.953 17.234 1 43.53 379 GLY B O 1
ATOM 5884 N N . LYS B 1 380 ? -17.766 31.891 15.07 1 46 380 LYS B N 1
ATOM 5885 C CA . LYS B 1 380 ? -18.609 33.062 15.164 1 46 380 LYS B CA 1
ATOM 5886 C C . LYS B 1 380 ? -19.797 32.844 16.094 1 46 380 LYS B C 1
ATOM 5888 O O . LYS B 1 380 ? -20.219 33.75 16.812 1 46 380 LYS B O 1
ATOM 5893 N N . HIS B 1 381 ? -20.25 31.672 15.906 1 41.47 381 HIS B N 1
ATOM 5894 C CA . HIS B 1 381 ? -21.438 31.484 16.734 1 41.47 381 HIS B CA 1
ATOM 5895 C C . HIS B 1 381 ? -21.094 31.562 18.219 1 41.47 381 HIS B C 1
ATOM 5897 O O . HIS B 1 381 ? -21.938 31.969 19.016 1 41.47 381 HIS B O 1
ATOM 5903 N N . TRP B 1 382 ? -19.922 31.078 18.391 1 37.94 382 TRP B N 1
ATOM 5904 C CA . TRP B 1 382 ? -19.594 31.141 19.812 1 37.94 382 TRP B CA 1
ATOM 5905 C C . TRP B 1 382 ? -19.359 32.594 20.25 1 37.94 382 TRP B C 1
ATOM 5907 O O . TRP B 1 382 ? -19.516 32.906 21.438 1 37.94 382 TRP B O 1
ATOM 5917 N N . TRP B 1 383 ? -18.969 33.406 19.344 1 35.88 383 TRP B N 1
ATOM 5918 C CA . TRP B 1 383 ? -18.781 34.812 19.688 1 35.88 383 TRP B CA 1
ATOM 5919 C C . TRP B 1 383 ? -20.125 35.5 19.844 1 35.88 383 TRP B C 1
ATOM 5921 O O . TRP B 1 383 ? -20.297 36.344 20.734 1 35.88 383 TRP B O 1
ATOM 5931 N N . ASN B 1 384 ? -21.031 35.219 18.922 1 39.09 384 ASN B N 1
ATOM 5932 C CA . ASN B 1 384 ? -22.281 35.969 19.016 1 39.09 384 ASN B CA 1
ATOM 5933 C C . ASN B 1 384 ? -23.125 35.531 20.188 1 39.09 384 ASN B C 1
ATOM 5935 O O . ASN B 1 384 ? -24.203 36.094 20.438 1 39.09 384 ASN B O 1
ATOM 5939 N N . ALA B 1 385 ? -22.875 34.375 20.641 1 37.66 385 ALA B N 1
ATOM 5940 C CA . ALA B 1 385 ? -23.734 33.938 21.75 1 37.66 385 ALA B CA 1
ATOM 5941 C C . ALA B 1 385 ? -23.281 34.594 23.062 1 37.66 385 ALA B C 1
ATOM 5943 O O . ALA B 1 385 ? -23.875 34.344 24.109 1 37.66 385 ALA B O 1
ATOM 5944 N N . LYS B 1 386 ? -22.188 35.312 22.984 1 32.72 386 LYS B N 1
ATOM 5945 C CA . LYS B 1 386 ? -21.969 36.125 24.188 1 32.72 386 LYS B CA 1
ATOM 5946 C C . LYS B 1 386 ? -22.547 37.531 24.016 1 32.72 386 LYS B C 1
ATOM 5948 O O . LYS B 1 386 ? -22.406 38.125 22.953 1 32.72 386 LYS B O 1
#

Organism: Desulfotalea psychrophila (strain LSv54 / DSM 12343) (NCBI:txid177439)